Protein AF-A0A8T5M5I4-F1 (afdb_monomer_lite)

Secondary structure (DSSP, 8-state):
--HHHHHHHHHHHHHHHHHHHHHHHHHHHHHHHTSHHHHHHHHHHHHHHHHHHHHTS-S-EEEE--S--TTEEEEEETTEEEEEETT--TT--EEEE--PPTT-EEEEEEES-S--EEEEETTEEEEES-TT----------S-PBPHHHHTTSPTTHHHHHHHHHHHHT--HHHHHHHHHHHHTS---TT-B-TTSS-BTTTTB-HHHHHHTTS-HHHHHTS-HHHHHHHHHHHHHHTTGGG--SHHHHHHHHH-GGGTTS-TT-EEEESS-HHHHHHGGG-SS-SSEEEHHHHHHHHHHHHHHHB-SS--S------EETTEE--SSEEEEEEE--GGGGSBPPSS----TTS--BHHHHHHHHHHHHHHHSPTT-EEEEEEESSSEEES-SS-EE--HHHHHHHHHHHTT----S---HHHHHHHHHHTSS-SEEEEEESS--SS-HHHHHHHHHHHHTTT--EEEEEE-PPPPPTTS-HHHHHHHHHHHHHHHHHHHHHHHHHT--EEE--

Structure (mmCIF, N/CA/C/O backbone):
data_AF-A0A8T5M5I4-F1
#
_entry.id   AF-A0A8T5M5I4-F1
#
loop_
_atom_site.group_PDB
_atom_site.id
_atom_site.type_symbol
_atom_site.label_atom_id
_atom_site.label_alt_id
_atom_site.label_comp_id
_atom_site.label_asym_id
_atom_site.label_entity_id
_atom_site.label_seq_id
_atom_site.pdbx_PDB_ins_code
_atom_site.Cartn_x
_atom_site.Cartn_y
_atom_site.Cartn_z
_atom_site.occupancy
_atom_site.B_iso_or_equiv
_atom_site.auth_seq_id
_atom_site.auth_comp_id
_atom_site.auth_asym_id
_atom_site.auth_atom_id
_atom_site.pdbx_PDB_model_num
ATOM 1 N N . MET A 1 1 ? -27.934 77.343 1.556 1.00 60.38 1 MET A N 1
ATOM 2 C CA . MET A 1 1 ? -28.564 76.033 1.260 1.00 60.38 1 MET A CA 1
ATOM 3 C C . MET A 1 1 ? -29.528 75.661 2.377 1.00 60.38 1 MET A C 1
ATOM 5 O O . MET A 1 1 ? -29.188 75.845 3.539 1.00 60.38 1 MET A O 1
ATOM 9 N N . ASN A 1 2 ? -30.727 75.174 2.045 1.00 82.25 2 ASN A N 1
ATOM 10 C CA . ASN A 1 2 ? -31.706 74.692 3.027 1.00 82.25 2 ASN A CA 1
ATOM 11 C C . ASN A 1 2 ? -31.113 73.494 3.796 1.00 82.25 2 ASN A C 1
ATOM 13 O O . ASN A 1 2 ? -30.650 72.544 3.165 1.00 82.25 2 ASN A O 1
ATOM 17 N N . LYS A 1 3 ? -31.118 73.522 5.138 1.00 78.62 3 LYS A N 1
ATOM 18 C CA . LYS A 1 3 ? -30.556 72.442 5.977 1.00 78.62 3 LYS A CA 1
ATOM 19 C C . LYS A 1 3 ? -31.152 71.070 5.640 1.00 78.62 3 LYS A C 1
ATOM 21 O O . LYS A 1 3 ? -30.424 70.083 5.641 1.00 78.62 3 LYS A O 1
ATOM 26 N N . LYS A 1 4 ? -32.438 71.016 5.268 1.00 79.06 4 LYS A N 1
ATOM 27 C CA . LYS A 1 4 ? -33.082 69.778 4.802 1.00 79.06 4 LYS A CA 1
ATOM 28 C C . LYS A 1 4 ? -32.499 69.290 3.475 1.00 79.06 4 LYS A C 1
ATOM 30 O O . LYS A 1 4 ? -32.223 68.108 3.341 1.00 79.06 4 LYS A O 1
ATOM 35 N N . ALA A 1 5 ? -32.242 70.193 2.528 1.00 78.50 5 ALA A N 1
ATOM 36 C CA . ALA A 1 5 ? -31.642 69.837 1.240 1.00 78.50 5 ALA A CA 1
ATOM 37 C C . ALA A 1 5 ? -30.202 69.323 1.397 1.00 78.50 5 ALA A C 1
ATOM 39 O O . ALA A 1 5 ? -29.815 68.376 0.726 1.00 78.50 5 ALA A O 1
ATOM 40 N N . MET A 1 6 ? -29.427 69.904 2.316 1.00 84.00 6 MET A N 1
ATOM 41 C CA . MET A 1 6 ? -28.058 69.463 2.598 1.00 84.00 6 MET A CA 1
ATOM 42 C C . MET A 1 6 ? -28.017 68.092 3.292 1.00 84.00 6 MET A C 1
ATOM 44 O O . MET A 1 6 ? -27.171 67.271 2.959 1.00 84.00 6 MET A O 1
ATOM 48 N N . SER A 1 7 ? -28.962 67.817 4.198 1.00 86.62 7 SER A N 1
ATOM 49 C CA . SER A 1 7 ? -29.111 66.498 4.828 1.00 86.62 7 SER A CA 1
ATOM 50 C C . SER A 1 7 ? -29.538 65.424 3.822 1.00 86.62 7 SER A C 1
ATOM 52 O O . SER A 1 7 ? -28.945 64.352 3.801 1.00 86.62 7 SER A O 1
ATOM 54 N N . VAL A 1 8 ? -30.492 65.727 2.933 1.00 87.62 8 VAL A N 1
ATOM 55 C CA . VAL A 1 8 ? -30.898 64.806 1.856 1.00 87.62 8 VAL A CA 1
ATOM 56 C C . VAL A 1 8 ? -29.738 64.534 0.894 1.00 87.62 8 VAL A C 1
ATOM 58 O O . VAL A 1 8 ? -29.519 63.387 0.517 1.00 87.62 8 VAL A O 1
ATOM 61 N N . LEU A 1 9 ? -28.952 65.558 0.541 1.00 88.12 9 LEU A N 1
ATOM 62 C CA . LEU A 1 9 ? -27.770 65.396 -0.309 1.00 88.12 9 LEU A CA 1
ATOM 63 C C . LEU A 1 9 ? -26.707 64.499 0.347 1.00 88.12 9 LEU A C 1
ATOM 65 O O . LEU A 1 9 ? -26.117 63.669 -0.338 1.00 88.12 9 LEU A O 1
ATOM 69 N N . MET A 1 10 ? -26.490 64.631 1.661 1.00 88.56 10 MET A N 1
ATOM 70 C CA . MET A 1 10 ? -25.570 63.762 2.405 1.00 88.56 10 MET A CA 1
ATOM 71 C C . MET A 1 10 ? -26.031 62.304 2.409 1.00 88.56 10 MET A C 1
ATOM 73 O O . MET A 1 10 ? -25.226 61.426 2.129 1.00 88.56 10 MET A O 1
ATOM 77 N N . VAL A 1 11 ? -27.320 62.044 2.644 1.00 90.50 11 VAL A N 1
ATOM 78 C CA . VAL A 1 11 ? -27.862 60.673 2.625 1.00 90.50 11 VAL A CA 1
ATOM 79 C C . VAL A 1 11 ? -27.738 60.052 1.232 1.00 90.50 11 VAL A C 1
ATOM 81 O O . VAL A 1 11 ? -27.352 58.895 1.101 1.00 90.50 11 VAL A O 1
ATOM 84 N N . ILE A 1 12 ? -28.010 60.820 0.171 1.00 92.56 12 ILE A N 1
ATOM 85 C CA . ILE A 1 12 ? -27.812 60.355 -1.210 1.00 92.56 12 ILE A CA 1
ATOM 86 C C . ILE A 1 12 ? -26.333 60.043 -1.469 1.00 92.56 12 ILE A C 1
ATOM 88 O O . ILE A 1 12 ? -26.027 59.029 -2.094 1.00 92.56 12 ILE A O 1
ATOM 92 N N . PHE A 1 13 ? -25.418 60.884 -0.981 1.00 92.50 13 PHE A N 1
ATOM 93 C CA . PHE A 1 13 ? -23.980 60.661 -1.108 1.00 92.50 13 PHE A CA 1
ATOM 94 C C . PHE A 1 13 ? -23.525 59.400 -0.360 1.00 92.50 13 PHE A C 1
ATOM 96 O O . PHE A 1 13 ? -22.816 58.583 -0.940 1.00 92.50 13 PHE A O 1
ATOM 103 N N . GLU A 1 14 ? -23.978 59.188 0.878 1.00 91.88 14 GLU A N 1
ATOM 104 C CA . GLU A 1 14 ? -23.686 57.974 1.650 1.00 91.88 14 GLU A CA 1
ATOM 105 C C . GLU A 1 14 ? -24.208 56.715 0.947 1.00 91.88 14 GLU A C 1
ATOM 107 O O . GLU A 1 14 ? -23.463 55.750 0.783 1.00 91.88 14 GLU A O 1
ATOM 112 N N . LEU A 1 15 ? -25.447 56.737 0.443 1.00 94.06 15 LEU A N 1
ATOM 113 C CA . LEU A 1 15 ? -26.013 55.620 -0.319 1.00 94.06 15 LEU A CA 1
ATOM 114 C C . LEU A 1 15 ? -25.238 55.345 -1.613 1.00 94.06 15 LEU A C 1
ATOM 116 O O . LEU A 1 15 ? -25.048 54.183 -1.977 1.00 94.06 15 LEU A O 1
ATOM 120 N N . LEU A 1 16 ? -24.758 56.389 -2.295 1.00 94.31 16 LEU A N 1
ATOM 121 C CA . LEU A 1 16 ? -23.908 56.259 -3.479 1.00 94.31 16 LEU A CA 1
ATOM 122 C C . LEU A 1 16 ? -22.562 55.620 -3.139 1.00 94.31 16 LEU A C 1
ATOM 124 O O . LEU A 1 16 ? -22.147 54.692 -3.830 1.00 94.31 16 LEU A O 1
ATOM 128 N N . VAL A 1 17 ? -21.905 56.067 -2.067 1.00 93.88 17 VAL A N 1
ATOM 129 C CA . VAL A 1 17 ? -20.633 55.492 -1.610 1.00 93.88 17 VAL A CA 1
ATOM 130 C C . VAL A 1 17 ? -20.816 54.020 -1.243 1.00 93.88 17 VAL A C 1
ATOM 132 O O . VAL A 1 17 ? -20.061 53.180 -1.728 1.00 93.88 17 VAL A O 1
ATOM 135 N N . VAL A 1 18 ? -21.853 53.682 -0.471 1.00 95.00 18 VAL A N 1
ATOM 136 C CA . VAL A 1 18 ? -22.164 52.290 -0.107 1.00 95.00 18 VAL A CA 1
ATOM 137 C C . VAL A 1 18 ? -22.436 51.443 -1.353 1.00 95.00 18 VAL A C 1
ATOM 139 O O . VAL A 1 18 ? -21.889 50.349 -1.483 1.00 95.00 18 VAL A O 1
ATOM 142 N N . SER A 1 19 ? -23.210 51.958 -2.311 1.00 91.56 19 SER A N 1
ATOM 143 C CA . SER A 1 19 ? -23.517 51.247 -3.560 1.00 91.56 19 SER A CA 1
ATOM 144 C C . SER A 1 19 ? -22.272 51.016 -4.419 1.00 91.56 19 SER A C 1
ATOM 146 O O . SER A 1 19 ? -22.109 49.935 -4.981 1.00 91.56 19 SER A O 1
ATOM 148 N N . ILE A 1 20 ? -21.366 51.997 -4.497 1.00 93.69 20 ILE A N 1
ATOM 149 C CA . ILE A 1 20 ? -20.090 51.879 -5.218 1.00 93.69 20 ILE A CA 1
ATOM 150 C C . ILE A 1 20 ? -19.190 50.838 -4.555 1.00 93.69 20 ILE A C 1
ATOM 152 O O . ILE A 1 20 ? -18.607 50.013 -5.258 1.00 93.69 20 ILE A O 1
ATOM 156 N N . VAL A 1 21 ? -19.101 50.841 -3.221 1.00 93.25 21 VAL A N 1
ATOM 157 C CA . VAL A 1 21 ? -18.330 49.840 -2.476 1.00 93.25 21 VAL A CA 1
ATOM 158 C C . VAL A 1 21 ? -18.890 48.448 -2.759 1.00 93.25 21 VAL A C 1
ATOM 160 O O . VAL A 1 21 ? -18.148 47.616 -3.271 1.00 93.25 21 VAL A O 1
ATOM 163 N N . ILE A 1 22 ? -20.194 48.221 -2.568 1.00 91.62 22 ILE A N 1
ATOM 164 C CA . ILE A 1 22 ? -20.843 46.930 -2.854 1.00 91.62 22 ILE A CA 1
ATOM 165 C C . ILE A 1 22 ? -20.598 46.496 -4.305 1.00 91.62 22 ILE A C 1
ATOM 167 O O . ILE A 1 22 ? -20.161 45.371 -4.543 1.00 91.62 22 ILE A O 1
ATOM 171 N N . TYR A 1 23 ? -20.819 47.384 -5.277 1.00 91.50 23 TYR A N 1
ATOM 172 C CA . TYR A 1 23 ? -20.593 47.087 -6.692 1.00 91.50 23 TYR A CA 1
ATOM 173 C C . TYR A 1 23 ? -19.136 46.701 -6.968 1.00 91.50 23 TYR A C 1
ATOM 175 O O . TYR A 1 23 ? -18.874 45.720 -7.663 1.00 91.50 23 TYR A O 1
ATOM 183 N N . SER A 1 24 ? -18.179 47.436 -6.398 1.00 83.88 24 SER A N 1
ATOM 184 C CA . SER A 1 24 ? -16.755 47.152 -6.564 1.00 83.88 24 SER A CA 1
ATOM 185 C C . SER A 1 24 ? -16.362 45.814 -5.934 1.00 83.88 24 SER A C 1
ATOM 187 O O . SER A 1 24 ? -15.678 45.024 -6.583 1.00 83.88 24 SER A O 1
ATOM 189 N N . THR A 1 25 ? -16.858 45.503 -4.733 1.00 82.62 25 THR A N 1
ATOM 190 C CA . THR A 1 25 ? -16.595 44.237 -4.041 1.00 82.62 25 THR A CA 1
ATOM 191 C C . THR A 1 25 ? -17.190 43.059 -4.805 1.00 82.62 25 THR A C 1
ATOM 193 O O . THR A 1 25 ? -16.500 42.065 -5.009 1.00 82.62 25 THR A O 1
ATOM 196 N N . VAL A 1 26 ? -18.423 43.181 -5.309 1.00 84.62 26 VAL A N 1
ATOM 197 C CA . VAL A 1 26 ? -19.066 42.149 -6.141 1.00 84.62 26 VAL A CA 1
ATOM 198 C C . VAL A 1 26 ? -18.313 41.957 -7.455 1.00 84.62 26 VAL A C 1
ATOM 200 O O . VAL A 1 26 ? -18.077 40.824 -7.864 1.00 84.62 26 VAL A O 1
ATOM 203 N N . ARG A 1 27 ? -17.877 43.039 -8.111 1.00 81.62 27 ARG A N 1
ATOM 204 C CA . ARG A 1 27 ? -17.106 42.952 -9.358 1.00 81.62 27 ARG A CA 1
ATOM 205 C C . ARG A 1 27 ? -15.752 42.279 -9.144 1.00 81.62 27 ARG A C 1
ATOM 207 O O . ARG A 1 27 ? -15.352 41.466 -9.971 1.00 81.62 27 ARG A O 1
ATOM 214 N N . VAL A 1 28 ? -15.059 42.598 -8.050 1.00 74.50 28 VAL A N 1
ATOM 215 C CA . VAL A 1 28 ? -13.793 41.952 -7.674 1.00 74.50 28 VAL A CA 1
ATOM 216 C C . VAL A 1 28 ? -14.032 40.478 -7.350 1.00 74.50 28 VAL A C 1
ATOM 218 O O . VAL A 1 28 ? -13.350 39.630 -7.914 1.00 74.50 28 VAL A O 1
ATOM 221 N N . ALA A 1 29 ? -15.041 40.150 -6.540 1.00 71.12 29 ALA A N 1
ATOM 222 C CA . ALA A 1 29 ? -15.402 38.768 -6.224 1.00 71.12 29 ALA A CA 1
ATOM 223 C C . ALA A 1 29 ? -15.754 37.958 -7.484 1.00 71.12 29 ALA A C 1
ATOM 225 O O . ALA A 1 29 ? -15.286 36.833 -7.641 1.00 71.12 29 ALA A O 1
ATOM 226 N N . HIS A 1 30 ? -16.505 38.545 -8.420 1.00 69.00 30 HIS A N 1
ATOM 227 C CA . HIS A 1 30 ? -16.832 37.910 -9.694 1.00 69.00 30 HIS A CA 1
ATOM 228 C C . HIS A 1 30 ? -15.591 37.745 -10.579 1.00 69.00 30 HIS A C 1
ATOM 230 O O . HIS A 1 30 ? -15.420 36.692 -11.186 1.00 69.00 30 HIS A O 1
ATOM 236 N N . ALA A 1 31 ? -14.705 38.744 -10.648 1.00 65.88 31 ALA A N 1
ATOM 237 C CA . ALA A 1 31 ? -13.460 38.654 -11.409 1.00 65.88 31 ALA A CA 1
ATOM 238 C C . ALA A 1 31 ? -12.542 37.547 -10.864 1.00 65.88 31 ALA A C 1
ATOM 240 O O . ALA A 1 31 ? -12.041 36.743 -11.649 1.00 65.88 31 ALA A O 1
ATOM 241 N N . TYR A 1 32 ? -12.398 37.450 -9.537 1.00 61.72 32 TYR A N 1
ATOM 242 C CA . TYR A 1 32 ? -11.679 36.358 -8.877 1.00 61.72 32 TYR A CA 1
ATOM 243 C C . TYR A 1 32 ? -12.345 35.002 -9.143 1.00 61.72 32 TYR A C 1
ATOM 245 O O . TYR A 1 32 ? -11.680 34.097 -9.637 1.00 61.72 32 TYR A O 1
ATOM 253 N N . GLY A 1 33 ? -13.656 34.870 -8.915 1.00 58.25 33 GLY A N 1
ATOM 254 C CA . GLY A 1 33 ? -14.395 33.617 -9.119 1.00 58.25 33 GLY A CA 1
ATOM 255 C C . GLY A 1 33 ? -14.425 33.130 -10.573 1.00 58.25 33 GLY A C 1
ATOM 256 O O . GLY A 1 33 ? -14.453 31.929 -10.821 1.00 58.25 33 GLY A O 1
ATOM 257 N N . SER A 1 34 ? -14.362 34.048 -11.543 1.00 60.09 34 SER A N 1
ATOM 258 C CA . SER A 1 34 ? -14.272 33.730 -12.977 1.00 60.09 34 SER A CA 1
ATOM 259 C C . SER A 1 34 ? -12.842 33.527 -13.491 1.00 60.09 34 SER A C 1
ATOM 261 O O . SER A 1 34 ? -12.652 33.279 -14.682 1.00 60.09 34 SER A O 1
ATOM 263 N N . SER A 1 35 ? -11.832 33.665 -12.627 1.00 75.56 35 SER A N 1
ATOM 264 C CA . SER A 1 35 ? -10.438 33.515 -13.034 1.00 75.56 35 SER A CA 1
ATOM 265 C C . SER A 1 35 ? -10.126 32.063 -13.410 1.00 75.56 35 SER A C 1
ATOM 267 O O . SER A 1 35 ? -10.651 31.120 -12.815 1.00 75.56 35 SER A O 1
ATOM 269 N N . LEU A 1 36 ? -9.233 31.873 -14.387 1.00 70.25 36 LEU A N 1
ATOM 270 C CA . LEU A 1 36 ? -8.816 30.538 -14.835 1.00 70.25 36 LEU A CA 1
ATOM 271 C C . LEU A 1 36 ? -8.189 29.717 -13.693 1.00 70.25 36 LEU A C 1
ATOM 273 O O . LEU A 1 36 ? -8.359 28.507 -13.643 1.00 70.25 36 LEU A O 1
ATOM 277 N N . ILE A 1 37 ? -7.508 30.393 -12.759 1.00 69.88 37 ILE A N 1
ATOM 278 C CA . ILE A 1 37 ? -6.885 29.793 -11.571 1.00 69.88 37 ILE A CA 1
ATOM 279 C C . ILE A 1 37 ? -7.957 29.289 -10.597 1.00 69.88 37 ILE A C 1
ATOM 281 O O . ILE A 1 37 ? -7.841 28.193 -10.061 1.00 69.88 37 ILE A O 1
ATOM 285 N N . SER A 1 38 ? -9.028 30.055 -10.376 1.00 71.31 38 SER A N 1
ATOM 286 C CA . SER A 1 38 ? -10.138 29.602 -9.531 1.00 71.31 38 SER A CA 1
ATOM 287 C C . SER A 1 38 ? -10.880 28.416 -10.148 1.00 71.31 38 SER A C 1
ATOM 289 O O . SER A 1 38 ? -11.245 27.495 -9.427 1.00 71.31 38 SER A O 1
ATOM 291 N N . GLN A 1 39 ? -11.047 28.391 -11.473 1.00 76.75 39 GLN A N 1
ATOM 292 C CA . GLN A 1 39 ? -11.631 27.244 -12.179 1.00 76.75 39 GLN A CA 1
ATOM 293 C C . GLN A 1 39 ? -10.746 25.993 -12.084 1.00 76.75 39 GLN A C 1
ATOM 295 O O . GLN A 1 39 ? -11.262 24.911 -11.831 1.00 76.75 39 GLN A O 1
ATOM 300 N N . GLU A 1 40 ? -9.427 26.147 -12.214 1.00 75.19 40 GLU A N 1
ATOM 301 C CA . GLU A 1 40 ? -8.436 25.077 -12.040 1.00 75.19 40 GLU A CA 1
ATOM 302 C C . GLU A 1 40 ? -8.489 24.463 -10.630 1.00 75.19 40 GLU A C 1
ATOM 304 O O . GLU A 1 40 ? -8.519 23.242 -10.473 1.00 75.19 40 GLU A O 1
ATOM 309 N N . VAL A 1 41 ? -8.551 25.313 -9.597 1.00 75.44 41 VAL A N 1
ATOM 310 C CA . VAL A 1 41 ? -8.653 24.886 -8.195 1.00 75.44 41 VAL A CA 1
ATOM 311 C C . VAL A 1 41 ? -9.969 24.170 -7.912 1.00 75.44 41 VAL A C 1
ATOM 313 O O . VAL A 1 41 ? -9.958 23.109 -7.288 1.00 75.44 41 VAL A O 1
ATOM 316 N N . ASN A 1 42 ? -11.085 24.730 -8.378 1.00 77.25 42 ASN A N 1
ATOM 317 C CA . ASN A 1 42 ? -12.404 24.140 -8.167 1.00 77.25 42 ASN A CA 1
ATOM 318 C C . ASN A 1 42 ? -12.524 22.792 -8.881 1.00 77.25 42 ASN A C 1
ATOM 320 O O . ASN A 1 42 ? -12.983 21.831 -8.282 1.00 77.25 42 ASN A O 1
ATOM 324 N N . LEU A 1 43 ? -12.017 22.685 -10.113 1.00 81.62 43 LEU A N 1
ATOM 325 C CA . LEU A 1 43 ? -11.996 21.427 -10.854 1.00 81.62 43 LEU A CA 1
ATOM 326 C C . LEU A 1 43 ? -11.204 20.337 -10.112 1.00 81.62 43 LEU A C 1
ATOM 328 O O . LEU A 1 43 ? -11.647 19.192 -10.038 1.00 81.62 43 LEU A O 1
ATOM 332 N N . ALA A 1 44 ? -10.052 20.682 -9.529 1.00 77.50 44 ALA A N 1
ATOM 333 C CA . ALA A 1 44 ? -9.264 19.737 -8.741 1.00 77.50 44 ALA A CA 1
ATOM 334 C C . ALA A 1 44 ? -9.996 19.286 -7.459 1.00 77.50 44 ALA A C 1
ATOM 336 O O . ALA A 1 44 ? -9.919 18.114 -7.088 1.00 77.50 44 ALA A O 1
ATOM 337 N N . GLU A 1 45 ? -10.710 20.194 -6.788 1.00 77.50 45 GLU A N 1
ATOM 338 C CA . GLU A 1 45 ? -11.530 19.875 -5.609 1.00 77.50 45 GLU A CA 1
ATOM 339 C C . GLU A 1 45 ? -12.745 19.015 -5.949 1.00 77.50 45 GLU A C 1
ATOM 341 O O . GLU A 1 45 ? -13.000 18.020 -5.269 1.00 77.50 45 GLU A O 1
ATOM 346 N N . ASP A 1 46 ? -13.458 19.349 -7.022 1.00 80.12 46 ASP A N 1
ATOM 347 C CA . ASP A 1 46 ? -14.629 18.599 -7.459 1.00 80.12 46 ASP A CA 1
ATOM 348 C C . ASP A 1 46 ? -14.244 17.149 -7.772 1.00 80.12 46 ASP A C 1
ATOM 350 O O . ASP A 1 46 ? -14.880 16.213 -7.289 1.00 80.12 46 ASP A O 1
ATOM 354 N N . VAL A 1 47 ? -13.156 16.943 -8.523 1.00 79.31 47 VAL A N 1
ATOM 355 C CA . VAL A 1 47 ? -12.683 15.597 -8.877 1.00 79.31 47 VAL A CA 1
ATOM 356 C C . VAL A 1 47 ? -12.233 14.826 -7.636 1.00 79.31 47 VAL A C 1
ATOM 358 O O . VAL A 1 47 ? -12.583 13.654 -7.494 1.00 79.31 47 VAL A O 1
ATOM 361 N N . ARG A 1 48 ? -11.535 15.476 -6.695 1.00 85.75 48 ARG A N 1
ATOM 362 C CA . ARG A 1 48 ? -11.183 14.879 -5.395 1.00 85.75 48 ARG A CA 1
ATOM 363 C C . ARG A 1 48 ? -12.434 14.390 -4.656 1.00 85.75 48 ARG A C 1
ATOM 365 O O . ARG A 1 48 ? -12.475 13.249 -4.199 1.00 85.75 48 ARG A O 1
ATOM 372 N N . MET A 1 49 ? -13.465 15.230 -4.559 1.00 71.06 49 MET A N 1
ATOM 373 C CA . MET A 1 49 ? -14.725 14.879 -3.900 1.00 71.06 49 MET A CA 1
ATOM 374 C C . MET A 1 49 ? -15.453 13.737 -4.616 1.00 71.06 49 MET A C 1
ATOM 376 O O . MET A 1 49 ? -15.938 12.811 -3.962 1.00 71.06 49 MET A O 1
ATOM 380 N N . MET A 1 50 ? -15.501 13.767 -5.950 1.00 79.69 50 MET A N 1
ATOM 381 C CA . MET A 1 50 ? -16.113 12.704 -6.750 1.00 79.69 50 MET A CA 1
ATOM 382 C C . MET A 1 50 ? -15.422 11.360 -6.518 1.00 79.69 50 MET A C 1
ATOM 384 O O . MET A 1 50 ? -16.110 10.355 -6.385 1.00 79.69 50 MET A O 1
ATOM 388 N N . ILE A 1 51 ? -14.091 11.329 -6.410 1.00 74.56 51 ILE A N 1
ATOM 389 C CA . ILE A 1 51 ? -13.320 10.100 -6.162 1.00 74.56 51 ILE A CA 1
ATOM 390 C C . ILE A 1 51 ? -13.569 9.558 -4.758 1.00 74.56 51 ILE A C 1
ATOM 392 O O . ILE A 1 51 ? -13.849 8.368 -4.618 1.00 74.56 51 ILE A O 1
ATOM 396 N N . ASN A 1 52 ? -13.539 10.417 -3.736 1.00 70.06 52 ASN A N 1
ATOM 397 C CA . ASN A 1 52 ? -13.871 10.019 -2.364 1.00 70.06 52 ASN A CA 1
ATOM 398 C C . ASN A 1 52 ? -15.281 9.408 -2.293 1.00 70.06 52 ASN A C 1
ATOM 400 O O . ASN A 1 52 ? -15.498 8.362 -1.677 1.00 70.06 52 ASN A O 1
ATOM 404 N N . THR A 1 53 ? -16.231 10.035 -2.990 1.00 70.62 53 THR A N 1
ATOM 405 C CA . THR A 1 53 ? -17.609 9.543 -3.085 1.00 70.62 53 THR A CA 1
ATOM 406 C C . THR A 1 53 ? -17.654 8.196 -3.804 1.00 70.62 53 THR A C 1
ATOM 408 O O . THR A 1 53 ? -18.243 7.248 -3.296 1.00 70.62 53 THR A O 1
ATOM 411 N N . LEU A 1 54 ? -16.979 8.071 -4.950 1.00 69.44 54 LEU A N 1
ATOM 412 C CA . LEU A 1 54 ? -16.987 6.870 -5.784 1.00 69.44 54 LEU A CA 1
ATOM 413 C C . LEU A 1 54 ? -16.311 5.669 -5.107 1.00 69.44 54 LEU A C 1
ATOM 415 O O . LEU A 1 54 ? -16.787 4.539 -5.224 1.00 69.44 54 LEU A O 1
ATOM 419 N N . GLY A 1 55 ? -15.251 5.909 -4.330 1.00 64.12 55 GLY A N 1
ATOM 420 C CA . GLY A 1 55 ? -14.629 4.902 -3.469 1.00 64.12 55 GLY A CA 1
ATOM 421 C C . GLY A 1 55 ? -15.637 4.234 -2.529 1.00 64.12 55 GLY A C 1
ATOM 422 O O . GLY A 1 55 ? -15.543 3.033 -2.290 1.00 64.12 55 GLY A O 1
ATOM 423 N N . SER A 1 56 ? -16.664 4.978 -2.112 1.00 65.44 56 SER A N 1
ATOM 424 C CA . SER A 1 56 ? -17.709 4.533 -1.184 1.00 65.44 56 SER A CA 1
ATOM 425 C C . SER A 1 56 ? -18.953 3.941 -1.870 1.00 65.44 56 SER A C 1
ATOM 427 O O . SER A 1 56 ? -19.807 3.372 -1.195 1.00 65.44 56 SER A O 1
ATOM 429 N N . VAL A 1 57 ? -19.079 4.043 -3.202 1.00 60.97 57 VAL A N 1
ATOM 430 C CA . VAL A 1 57 ? -20.234 3.512 -3.955 1.00 60.97 57 VAL A CA 1
ATOM 431 C C . VAL A 1 57 ? -20.097 1.995 -4.146 1.00 60.97 57 VAL A C 1
ATOM 433 O O . VAL A 1 57 ? -19.097 1.565 -4.711 1.00 60.97 57 VAL A O 1
ATOM 436 N N . PRO A 1 58 ? -21.050 1.147 -3.728 1.00 56.38 58 PRO A N 1
ATOM 437 C CA . PRO A 1 58 ? -20.951 -0.297 -3.938 1.00 56.38 58 PRO A CA 1
ATOM 438 C C . PRO A 1 58 ? -21.092 -0.675 -5.422 1.00 56.38 58 PRO A C 1
ATOM 440 O O . PRO A 1 58 ? -21.924 -0.122 -6.139 1.00 56.38 58 PRO A O 1
ATOM 443 N N . GLY A 1 59 ? -20.311 -1.667 -5.860 1.00 64.12 59 GLY A N 1
ATOM 444 C CA . GLY A 1 59 ? -20.323 -2.161 -7.240 1.00 64.12 59 GLY A CA 1
ATOM 445 C C . GLY A 1 59 ? -19.647 -1.230 -8.250 1.00 64.12 59 GLY A C 1
ATOM 446 O O . GLY A 1 59 ? -18.931 -0.292 -7.887 1.00 64.12 59 GLY A O 1
ATOM 447 N N . ASP A 1 60 ? -19.860 -1.532 -9.529 1.00 77.62 60 ASP A N 1
ATOM 448 C CA . ASP A 1 60 ? -19.338 -0.735 -10.636 1.00 77.62 60 ASP A CA 1
ATOM 449 C C . ASP A 1 60 ? -20.207 0.510 -10.839 1.00 77.62 60 ASP A C 1
ATOM 451 O O . ASP A 1 60 ? -21.439 0.436 -10.835 1.00 77.62 60 ASP A O 1
ATOM 455 N N . ALA A 1 61 ? -19.573 1.661 -11.037 1.00 76.62 61 ALA A N 1
ATOM 456 C CA . ALA A 1 61 ? -20.263 2.941 -11.143 1.00 76.62 61 ALA A CA 1
ATOM 457 C C . ALA A 1 61 ? -19.531 3.885 -12.094 1.00 76.62 61 ALA A C 1
ATOM 459 O O . ALA A 1 61 ? -18.305 3.901 -12.148 1.00 76.62 61 ALA A O 1
ATOM 460 N N . ILE A 1 62 ? -20.280 4.707 -12.825 1.00 82.56 62 ILE A N 1
ATOM 461 C CA . ILE A 1 62 ? -19.725 5.750 -13.691 1.00 82.56 62 ILE A CA 1
ATOM 462 C C . ILE A 1 62 ? -20.307 7.084 -13.243 1.00 82.56 62 ILE A C 1
ATOM 464 O O . ILE A 1 62 ? -21.524 7.219 -13.119 1.00 82.56 62 ILE A O 1
ATOM 468 N N . VAL A 1 63 ? -19.440 8.066 -13.006 1.00 81.75 63 VAL A N 1
ATOM 469 C CA . VAL A 1 63 ? -19.840 9.428 -12.643 1.00 81.75 63 VAL A CA 1
ATOM 470 C C . VAL A 1 63 ? -19.212 10.407 -13.621 1.00 81.75 63 VAL A C 1
ATOM 472 O O . VAL A 1 63 ? -17.991 10.512 -13.715 1.00 81.75 63 VAL A O 1
ATOM 475 N N . THR A 1 64 ? -20.057 11.134 -14.343 1.00 84.00 64 THR A N 1
ATOM 476 C CA . THR A 1 64 ? -19.644 12.143 -15.324 1.00 84.00 64 THR A CA 1
ATOM 477 C C . THR A 1 64 ? -19.461 13.498 -14.653 1.00 84.00 64 THR A C 1
ATOM 479 O O . THR A 1 64 ? -20.293 13.910 -13.843 1.00 84.00 64 THR A O 1
ATOM 482 N N . TYR A 1 65 ? -18.382 14.204 -14.993 1.00 85.25 65 TYR A N 1
ATOM 483 C CA . TYR A 1 65 ? -18.171 15.568 -14.526 1.00 85.25 65 TYR A CA 1
ATOM 484 C C . TYR A 1 65 ? -19.166 16.521 -15.208 1.00 85.25 65 TYR A C 1
ATOM 486 O O . TYR A 1 65 ? -19.250 16.532 -16.439 1.00 85.25 65 TYR A O 1
ATOM 494 N N . PRO A 1 66 ? -19.931 17.319 -14.443 1.00 75.75 66 PRO A N 1
ATOM 495 C CA . PRO A 1 66 ? -20.997 18.151 -15.001 1.00 75.75 66 PRO A CA 1
ATOM 496 C C . PRO A 1 66 ? -20.500 19.466 -15.626 1.00 75.75 66 PRO A C 1
ATOM 498 O O . PRO A 1 66 ? -21.247 20.112 -16.359 1.00 75.75 66 PRO A O 1
ATOM 501 N N . GLY A 1 67 ? -19.272 19.894 -15.317 1.00 77.06 67 GLY A N 1
ATOM 502 C CA . GLY A 1 67 ? -18.682 21.134 -15.826 1.00 77.06 67 GLY A CA 1
ATOM 503 C C . GLY A 1 67 ? -17.923 20.957 -17.145 1.00 77.06 67 GLY A C 1
ATOM 504 O O . GLY A 1 67 ? -17.725 19.846 -17.626 1.00 77.06 67 GLY A O 1
ATOM 505 N N . ASN A 1 68 ? -17.463 22.072 -17.722 1.00 80.56 68 ASN A N 1
ATOM 506 C CA . ASN A 1 68 ? -16.611 22.065 -18.912 1.00 80.56 68 ASN A CA 1
ATOM 507 C C . ASN A 1 68 ? -15.130 22.105 -18.508 1.00 80.56 68 ASN A C 1
ATOM 509 O O . ASN A 1 68 ? -14.680 23.085 -17.910 1.00 80.56 68 ASN A O 1
ATOM 513 N N . ALA A 1 69 ? -14.380 21.068 -18.879 1.00 82.69 69 ALA A N 1
ATOM 514 C CA . ALA A 1 69 ? -12.957 20.937 -18.573 1.00 82.69 69 ALA A CA 1
ATOM 515 C C . ALA A 1 69 ? -12.025 21.132 -19.783 1.00 82.69 69 ALA A C 1
ATOM 517 O O . ALA A 1 69 ? -10.830 20.868 -19.677 1.00 82.69 69 ALA A O 1
ATOM 518 N N . SER A 1 70 ? -12.521 21.646 -20.916 1.00 83.19 70 SER A N 1
ATOM 519 C CA . SER A 1 70 ? -11.780 21.673 -22.190 1.00 83.19 70 SER A CA 1
ATOM 520 C C . SER A 1 70 ? -10.478 22.475 -22.155 1.00 83.19 70 SER A C 1
ATOM 522 O O . SER A 1 70 ? -9.634 22.307 -23.022 1.00 83.19 70 SER A O 1
ATOM 524 N N . LYS A 1 71 ? -10.322 23.366 -21.172 1.00 82.75 71 LYS A N 1
ATOM 525 C CA . LYS A 1 71 ? -9.135 24.218 -20.984 1.00 82.75 71 LYS A CA 1
ATOM 526 C C . LYS A 1 71 ? -8.068 23.587 -20.090 1.00 82.75 71 LYS A C 1
ATOM 528 O O . LYS A 1 71 ? -7.057 24.229 -19.802 1.00 82.75 71 LYS A O 1
ATOM 533 N N . PHE A 1 72 ? -8.326 22.378 -19.595 1.00 80.62 72 PHE A N 1
ATOM 534 C CA . PHE A 1 72 ? -7.508 21.729 -18.592 1.00 80.62 72 PHE A CA 1
ATOM 535 C C . PHE A 1 72 ? -7.097 20.326 -19.028 1.00 80.62 72 PHE A C 1
ATOM 537 O O . PHE A 1 72 ? -7.835 19.587 -19.682 1.00 80.62 72 PHE A O 1
ATOM 544 N N . ARG A 1 73 ? -5.899 19.939 -18.605 1.00 74.19 73 ARG A N 1
ATOM 545 C CA . ARG A 1 73 ? -5.437 18.556 -18.615 1.00 74.19 73 ARG A CA 1
ATOM 546 C C . ARG A 1 73 ? -5.504 18.025 -17.194 1.00 74.19 73 ARG A C 1
ATOM 548 O O . ARG A 1 73 ? -4.980 18.653 -16.278 1.00 74.19 73 ARG A O 1
ATOM 555 N N . LEU A 1 74 ? -6.110 16.859 -17.023 1.00 71.88 74 LEU A N 1
ATOM 556 C CA . LEU A 1 74 ? -6.243 16.197 -15.733 1.00 71.88 74 LEU A CA 1
ATOM 557 C C . LEU A 1 74 ? -5.384 14.938 -15.716 1.00 71.88 74 LEU A C 1
ATOM 559 O O . LEU A 1 74 ? -5.382 14.156 -16.668 1.00 71.88 74 LEU A O 1
ATOM 563 N N . VAL A 1 75 ? -4.661 14.746 -14.620 1.00 58.69 75 VAL A N 1
ATOM 564 C CA . VAL A 1 75 ? -3.897 13.533 -14.335 1.00 58.69 75 VAL A CA 1
ATOM 565 C C . VAL A 1 75 ? -4.375 12.994 -13.003 1.00 58.69 75 VAL A C 1
ATOM 567 O O . VAL A 1 75 ? -4.225 13.651 -11.975 1.00 58.69 75 VAL A O 1
ATOM 570 N N . LEU A 1 76 ? -4.948 11.801 -13.039 1.00 59.00 76 LEU A N 1
ATOM 571 C CA . LEU A 1 76 ? -5.351 11.045 -11.873 1.00 59.00 76 LEU A CA 1
ATOM 572 C C . LEU A 1 76 ? -4.239 10.055 -11.514 1.00 59.00 76 LEU A C 1
ATOM 574 O O . LEU A 1 76 ? -3.826 9.258 -12.357 1.00 59.00 76 LEU A O 1
ATOM 578 N N . SER A 1 77 ? -3.754 10.115 -10.278 1.00 46.06 77 SER A N 1
ATOM 579 C CA . SER A 1 77 ? -2.765 9.197 -9.713 1.00 46.06 77 SER A CA 1
ATOM 580 C C . SER A 1 77 ? -3.297 8.541 -8.442 1.00 46.06 77 SER A C 1
ATOM 582 O O . SER A 1 77 ? -4.328 8.939 -7.915 1.00 46.06 77 SER A O 1
ATOM 584 N N . GLN A 1 78 ? -2.561 7.570 -7.902 1.00 52.38 78 GLN A N 1
ATOM 585 C CA . GLN A 1 78 ? -2.989 6.758 -6.757 1.00 52.38 78 GLN A CA 1
ATOM 586 C C . GLN A 1 78 ? -3.474 7.559 -5.533 1.00 52.38 78 GLN A C 1
ATOM 588 O O . GLN A 1 78 ? -4.307 7.073 -4.774 1.00 52.38 78 GLN A O 1
ATOM 593 N N . ASN A 1 79 ? -2.945 8.766 -5.327 1.00 53.75 79 ASN A N 1
ATOM 594 C CA . ASN A 1 79 ? -3.230 9.598 -4.159 1.00 53.75 79 ASN A CA 1
ATOM 595 C C . ASN A 1 79 ? -3.582 11.046 -4.507 1.00 53.75 79 ASN A C 1
ATOM 597 O O . ASN A 1 79 ? -3.522 11.917 -3.643 1.00 53.75 79 ASN A O 1
ATOM 601 N N . GLY A 1 80 ? -3.893 11.363 -5.761 1.00 54.59 80 GLY A N 1
ATOM 602 C CA . GLY A 1 80 ? -4.232 12.738 -6.088 1.00 54.59 80 GLY A CA 1
ATOM 603 C C . GLY A 1 80 ? -4.625 12.978 -7.528 1.00 54.59 80 GLY A C 1
ATOM 604 O O . GLY A 1 80 ? -4.357 12.188 -8.427 1.00 54.59 80 GLY A O 1
ATOM 605 N N . VAL A 1 81 ? -5.276 14.113 -7.733 1.00 73.12 81 VAL A N 1
ATOM 606 C CA . VAL A 1 81 ? -5.581 14.659 -9.048 1.00 73.12 81 VAL A CA 1
ATOM 607 C C . VAL A 1 81 ? -4.755 15.921 -9.244 1.00 73.12 81 VAL A C 1
ATOM 609 O O . VAL A 1 81 ? -4.746 16.808 -8.389 1.00 73.12 81 VAL A O 1
ATOM 612 N N . SER A 1 82 ? -4.047 15.985 -10.364 1.00 70.19 82 SER A N 1
ATOM 613 C CA . SER A 1 82 ? -3.338 17.174 -10.825 1.00 70.19 82 SER A CA 1
ATOM 614 C C . SER A 1 82 ? -4.068 17.762 -12.025 1.00 70.19 82 SER A C 1
ATOM 616 O O . SER A 1 82 ? -4.322 17.062 -13.005 1.00 70.19 82 SER A O 1
ATOM 618 N N . VAL A 1 83 ? -4.377 19.052 -11.950 1.00 77.25 83 VAL A N 1
ATOM 619 C CA . VAL A 1 83 ? -5.022 19.826 -13.012 1.00 77.25 83 VAL A CA 1
ATOM 620 C C . VAL A 1 83 ? -4.015 20.838 -13.542 1.00 77.25 83 VAL A C 1
ATOM 622 O O . VAL A 1 83 ? -3.407 21.567 -12.764 1.00 77.25 83 VAL A O 1
ATOM 625 N N . PHE A 1 84 ? -3.829 20.851 -14.858 1.00 72.56 84 PHE A N 1
ATOM 626 C CA . PHE A 1 84 ? -2.912 21.735 -15.575 1.00 72.56 84 PHE A CA 1
ATOM 627 C C . PHE A 1 84 ? -3.713 22.595 -16.551 1.00 72.56 84 PHE A C 1
ATOM 629 O O . PHE A 1 84 ? -4.630 22.078 -17.194 1.00 72.56 84 PHE A O 1
ATOM 636 N N . LYS A 1 85 ? -3.355 23.868 -16.717 1.00 80.12 85 LYS A N 1
ATOM 637 C CA . LYS A 1 85 ? -3.886 24.725 -17.787 1.00 80.12 85 LYS A CA 1
ATOM 638 C C . LYS A 1 85 ? -3.127 24.498 -19.091 1.00 80.12 85 LYS A C 1
ATOM 640 O O . LYS A 1 85 ? -2.003 23.993 -19.117 1.00 80.12 85 LYS A O 1
ATOM 645 N N . GLU A 1 86 ? -3.752 24.905 -20.187 1.00 66.31 86 GLU A N 1
ATOM 646 C CA . GLU A 1 86 ? -3.122 24.950 -21.504 1.00 66.31 86 GLU A CA 1
ATOM 647 C C . GLU A 1 86 ? -1.841 25.811 -21.469 1.00 66.31 86 GLU A C 1
ATOM 649 O O . GLU A 1 86 ? -1.874 26.986 -21.102 1.00 66.31 86 GLU A O 1
ATOM 654 N N . GLY A 1 87 ? -0.701 25.209 -21.827 1.00 55.62 87 GLY A N 1
ATOM 655 C CA . GLY A 1 87 ? 0.610 25.870 -21.843 1.00 55.62 87 GLY A CA 1
ATOM 656 C C . GLY A 1 87 ? 1.391 25.874 -20.519 1.00 55.62 87 GLY A C 1
ATOM 657 O O . GLY A 1 87 ? 2.509 26.391 -20.504 1.00 55.62 87 GLY A O 1
ATOM 658 N N . ASP A 1 88 ? 0.862 25.293 -19.435 1.00 52.59 88 ASP A N 1
ATOM 659 C CA . ASP A 1 88 ? 1.578 25.196 -18.154 1.00 52.59 88 ASP A CA 1
ATOM 660 C C . ASP A 1 88 ? 2.838 24.309 -18.252 1.00 52.59 88 ASP A C 1
ATOM 662 O O . ASP A 1 88 ? 2.840 23.232 -18.858 1.00 52.59 88 ASP A O 1
ATOM 666 N N . LEU A 1 89 ? 3.920 24.739 -17.590 1.00 40.03 89 LEU A N 1
ATOM 667 C CA . LEU A 1 89 ? 5.128 23.929 -17.383 1.00 40.03 89 LEU A CA 1
ATOM 668 C C . LEU A 1 89 ? 4.850 22.771 -16.393 1.00 40.03 89 LEU A C 1
ATOM 670 O O . LEU A 1 89 ? 3.954 22.892 -15.561 1.00 40.03 89 LEU A O 1
ATOM 674 N N . PRO A 1 90 ? 5.643 21.676 -16.376 1.00 36.28 90 PRO A N 1
ATOM 675 C CA . PRO A 1 90 ? 5.377 20.487 -15.544 1.00 36.28 90 PRO A CA 1
ATOM 676 C C . PRO A 1 90 ? 5.206 20.736 -14.036 1.00 36.28 90 PRO A C 1
ATOM 678 O O . PRO A 1 90 ? 4.606 19.915 -13.348 1.00 36.28 90 PRO A O 1
ATOM 681 N N . ASN A 1 91 ? 5.707 21.865 -13.526 1.00 37.84 91 ASN A N 1
ATOM 682 C CA . ASN A 1 91 ? 5.679 22.234 -12.108 1.00 37.84 91 ASN A CA 1
ATOM 683 C C . ASN A 1 91 ? 4.577 23.260 -11.778 1.00 37.84 91 ASN A C 1
ATOM 685 O O . ASN A 1 91 ? 4.483 23.716 -10.641 1.00 37.84 91 ASN A O 1
ATOM 689 N N . GLN A 1 92 ? 3.781 23.660 -12.771 1.00 50.81 92 GLN A N 1
ATOM 690 C CA . GLN A 1 92 ? 2.674 24.601 -12.635 1.00 50.81 92 GLN A CA 1
ATOM 691 C C . GLN A 1 92 ? 1.373 23.816 -12.776 1.00 50.81 92 GLN A C 1
ATOM 693 O O . GLN A 1 92 ? 0.951 23.481 -13.876 1.00 50.81 92 GLN A O 1
ATOM 698 N N . TYR A 1 93 ? 0.800 23.433 -11.639 1.00 63.12 93 TYR A N 1
ATOM 699 C CA . TYR A 1 93 ? -0.467 22.715 -11.572 1.00 63.12 93 TYR A CA 1
ATOM 700 C C . TYR A 1 93 ? -1.101 22.882 -10.202 1.00 63.12 93 TYR A C 1
ATOM 702 O O . TYR A 1 93 ? -0.415 23.081 -9.193 1.00 63.12 93 TYR A O 1
ATOM 710 N N . VAL A 1 94 ? -2.414 22.704 -10.147 1.00 67.12 94 VAL A N 1
ATOM 711 C CA . VAL A 1 94 ? -3.114 22.504 -8.884 1.00 67.12 94 VAL A CA 1
ATOM 712 C C . VAL A 1 94 ? -3.246 21.012 -8.625 1.00 67.12 94 VAL A C 1
ATOM 714 O O . VAL A 1 94 ? -3.855 20.282 -9.405 1.00 67.12 94 VAL A O 1
ATOM 717 N N . LYS A 1 95 ? -2.686 20.552 -7.503 1.00 68.50 95 LYS A N 1
ATOM 718 C CA . LYS A 1 95 ? -2.888 19.189 -7.009 1.00 68.50 95 LYS A CA 1
ATOM 719 C C . LYS A 1 95 ? -3.844 19.174 -5.833 1.00 68.50 95 LYS A C 1
ATOM 721 O O . LYS A 1 95 ? -3.770 20.020 -4.935 1.00 68.50 95 LYS A O 1
ATOM 726 N N . ARG A 1 96 ? -4.718 18.176 -5.838 1.00 75.88 96 ARG A N 1
ATOM 727 C CA . ARG A 1 96 ? -5.555 17.807 -4.706 1.00 75.88 96 ARG A CA 1
ATOM 728 C C . ARG A 1 96 ? -5.364 16.342 -4.390 1.00 75.88 96 ARG A C 1
ATOM 730 O O . ARG A 1 96 ? -5.541 15.483 -5.246 1.00 75.88 96 ARG A O 1
ATOM 737 N N . THR A 1 97 ? -4.943 16.087 -3.161 1.00 58.56 97 THR A N 1
ATOM 738 C CA . THR A 1 97 ? -4.728 14.741 -2.644 1.00 58.56 97 THR A CA 1
ATOM 739 C C . THR A 1 97 ? -6.075 14.162 -2.232 1.00 58.56 97 THR A C 1
ATOM 741 O O . THR A 1 97 ? -6.875 14.847 -1.594 1.00 58.56 97 THR A O 1
ATOM 744 N N . PHE A 1 98 ? -6.327 12.915 -2.598 1.00 60.00 98 PHE A N 1
ATOM 745 C CA . PHE A 1 98 ? -7.437 12.122 -2.078 1.00 60.00 98 PHE A CA 1
ATOM 746 C C . PHE A 1 98 ? -6.884 10.822 -1.513 1.00 60.00 98 PHE A C 1
ATOM 748 O O . PHE A 1 98 ? -5.769 10.409 -1.840 1.00 60.00 98 PHE A O 1
ATOM 755 N N . PHE A 1 99 ? -7.693 10.171 -0.693 1.00 55.16 99 PHE A N 1
ATOM 756 C CA . PHE A 1 99 ? -7.364 8.888 -0.105 1.00 55.16 99 PHE A CA 1
ATOM 757 C C . PHE A 1 99 ? -8.352 7.858 -0.626 1.00 55.16 99 PHE A C 1
ATOM 759 O O . PHE A 1 99 ? -9.557 8.096 -0.694 1.00 55.16 99 PHE A O 1
ATOM 766 N N . LEU A 1 100 ? -7.810 6.727 -1.059 1.00 53.81 100 LEU A N 1
ATOM 767 C CA . LEU A 1 100 ? -8.598 5.604 -1.525 1.00 53.81 100 LEU A CA 1
ATOM 768 C C . LEU A 1 100 ? -8.610 4.526 -0.443 1.00 53.81 100 LEU A C 1
ATOM 770 O O . LEU A 1 100 ? -7.582 4.321 0.210 1.00 53.81 100 LEU A O 1
ATOM 774 N N . PRO A 1 101 ? -9.723 3.794 -0.281 1.00 58.12 101 PRO A N 1
ATOM 775 C CA . PRO A 1 101 ? -9.750 2.650 0.615 1.00 58.12 101 PRO A CA 1
ATOM 776 C C . PRO A 1 101 ? -8.659 1.633 0.252 1.00 58.12 101 PRO A C 1
ATOM 778 O O . PRO A 1 101 ? -8.235 1.520 -0.898 1.00 58.12 101 PRO A O 1
ATOM 781 N N . GLN A 1 102 ? -8.200 0.851 1.223 1.00 47.97 102 GLN A N 1
ATOM 782 C CA . GLN A 1 102 ? -7.108 -0.092 0.997 1.00 47.97 102 GLN A CA 1
ATOM 783 C C . GLN A 1 102 ? -7.418 -1.087 -0.144 1.00 47.97 102 GLN A C 1
ATOM 785 O O . GLN A 1 102 ? -8.470 -1.734 -0.191 1.00 47.97 102 GLN A O 1
ATOM 790 N N . GLY A 1 103 ? -6.481 -1.196 -1.090 1.00 44.59 103 GLY A N 1
ATOM 791 C CA . GLY A 1 103 ? -6.621 -2.014 -2.298 1.00 44.59 103 GLY A CA 1
ATOM 792 C C . GLY A 1 103 ? -7.404 -1.353 -3.436 1.00 44.59 103 GLY A C 1
ATOM 793 O O . GLY A 1 103 ? -7.608 -1.999 -4.461 1.00 44.59 103 GLY A O 1
ATOM 794 N N . TYR A 1 104 ? -7.842 -0.101 -3.275 1.00 58.16 104 TYR A N 1
ATOM 795 C CA . TYR A 1 104 ? -8.327 0.712 -4.382 1.00 58.16 104 TYR A CA 1
ATOM 796 C C . TYR A 1 104 ? -7.177 1.386 -5.114 1.00 58.16 104 TYR A C 1
ATOM 798 O O . TYR A 1 104 ? -6.173 1.767 -4.511 1.00 58.16 104 TYR A O 1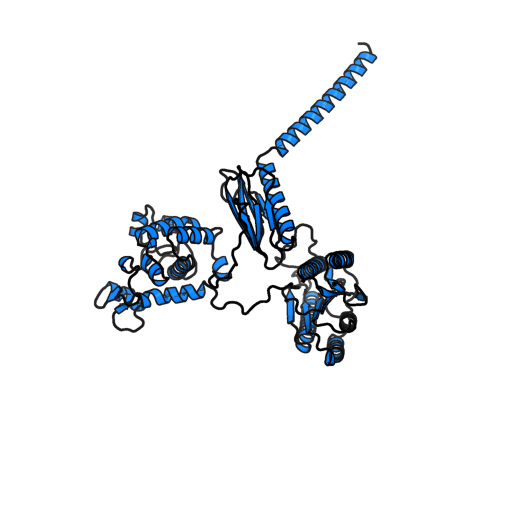
ATOM 806 N N . SER A 1 105 ? -7.334 1.549 -6.421 1.00 47.94 105 SER A N 1
ATOM 807 C CA . SER A 1 105 ? -6.404 2.301 -7.252 1.00 47.94 105 SER A CA 1
ATOM 808 C C . SER A 1 105 ? -7.141 3.335 -8.077 1.00 47.94 105 SER A C 1
ATOM 810 O O . SER A 1 105 ? -8.290 3.135 -8.467 1.00 47.94 105 SER A O 1
ATOM 812 N N . ALA A 1 106 ? -6.485 4.464 -8.316 1.00 56.09 106 ALA A N 1
ATOM 813 C CA . ALA A 1 106 ? -7.003 5.510 -9.178 1.00 56.09 106 ALA A CA 1
ATOM 814 C C . ALA A 1 106 ? -5.939 5.897 -10.193 1.00 56.09 106 ALA A C 1
ATOM 816 O O . ALA A 1 106 ? -4.793 6.168 -9.832 1.00 56.09 106 ALA A O 1
ATOM 817 N N . GLN A 1 107 ? -6.322 5.924 -11.465 1.00 49.84 107 GLN A N 1
ATOM 818 C CA . GLN A 1 107 ? -5.416 6.311 -12.537 1.00 49.84 107 GLN A CA 1
ATOM 819 C C . GLN A 1 107 ? -6.169 6.853 -13.745 1.00 49.84 107 GLN A C 1
ATOM 821 O O . GLN A 1 107 ? -7.334 6.541 -13.972 1.00 49.84 107 GLN A O 1
ATOM 826 N N . GLY A 1 108 ? -5.489 7.642 -14.562 1.00 47.91 108 GLY A N 1
ATOM 827 C CA . GLY A 1 108 ? -5.994 8.041 -15.869 1.00 47.91 108 GLY A CA 1
ATOM 828 C C . GLY A 1 108 ? -5.588 9.456 -16.224 1.00 47.91 108 GLY A C 1
ATOM 829 O O . GLY A 1 108 ? -5.234 10.265 -15.368 1.00 47.91 108 GLY A O 1
ATOM 830 N N . VAL A 1 109 ? -5.607 9.749 -17.515 1.00 52.50 109 VAL A N 1
ATOM 831 C CA . VAL A 1 109 ? -5.220 11.055 -18.037 1.00 52.50 109 VAL A CA 1
ATOM 832 C C . VAL A 1 109 ? -6.246 11.465 -19.063 1.00 52.50 109 VAL A C 1
ATOM 834 O O . VAL A 1 109 ? -6.544 10.714 -19.986 1.00 52.50 109 VAL A O 1
ATOM 837 N N . VAL A 1 110 ? -6.740 12.683 -18.915 1.00 65.81 110 VAL A N 1
ATOM 838 C CA . VAL A 1 110 ? -7.681 13.280 -19.848 1.00 65.81 110 VAL A CA 1
ATOM 839 C C . VAL A 1 110 ? -7.122 14.626 -20.288 1.00 65.81 110 VAL A C 1
ATOM 841 O O . VAL A 1 110 ? -6.656 15.421 -19.468 1.00 65.81 110 VAL A O 1
ATOM 844 N N . LYS A 1 111 ? -7.111 14.862 -21.601 1.00 71.75 111 LYS A N 1
ATOM 845 C CA . LYS A 1 111 ? -6.529 16.058 -22.216 1.00 71.75 111 LYS A CA 1
ATOM 846 C C . LYS A 1 111 ? -7.617 16.833 -22.942 1.00 71.75 111 LYS A C 1
ATOM 848 O O . LYS A 1 111 ? -8.219 16.285 -23.856 1.00 71.75 111 LYS A O 1
ATOM 853 N N . GLU A 1 112 ? -7.827 18.088 -22.543 1.00 68.12 112 GLU A N 1
ATOM 854 C CA . GLU A 1 112 ? -8.504 19.112 -23.358 1.00 68.12 112 GLU A CA 1
ATOM 855 C C . GLU A 1 112 ? -9.882 18.685 -23.900 1.00 68.12 112 GLU A C 1
ATOM 857 O O . GLU A 1 112 ? -10.298 19.057 -24.995 1.00 68.12 112 GLU A O 1
ATOM 862 N N . THR A 1 113 ? -10.622 17.904 -23.110 1.00 69.75 113 THR A N 1
ATOM 863 C CA . THR A 1 113 ? -11.991 17.485 -23.433 1.00 69.75 113 THR A CA 1
ATOM 864 C C . THR A 1 113 ? -13.000 18.293 -22.631 1.00 69.75 113 THR A C 1
ATOM 866 O O . THR A 1 113 ? -12.790 18.608 -21.459 1.00 69.75 113 THR A O 1
ATOM 869 N N . ALA A 1 114 ? -14.133 18.609 -23.254 1.00 72.88 114 ALA A N 1
ATOM 870 C CA . ALA A 1 114 ? -15.239 19.263 -22.566 1.00 72.88 114 ALA A CA 1
ATOM 871 C C . ALA A 1 114 ? -15.886 18.351 -21.510 1.00 72.88 114 ALA A C 1
ATOM 873 O O . ALA A 1 114 ? -16.343 18.857 -20.488 1.00 72.88 114 ALA A O 1
ATOM 874 N N . HIS A 1 115 ? -15.891 17.031 -21.738 1.00 79.94 115 HIS A N 1
ATOM 875 C CA . HIS A 1 115 ? -16.578 16.049 -20.900 1.00 79.94 115 HIS A CA 1
ATOM 876 C C . HIS A 1 115 ? -15.663 14.877 -20.549 1.00 79.94 115 HIS A C 1
ATOM 878 O O . HIS A 1 115 ? -14.986 14.320 -21.413 1.00 79.94 115 HIS A O 1
ATOM 884 N N . PHE A 1 116 ? -15.674 14.493 -19.275 1.00 85.56 116 PHE A N 1
ATOM 885 C CA . PHE A 1 116 ? -14.962 13.330 -18.758 1.00 85.56 116 PHE A CA 1
ATOM 886 C C . PHE A 1 116 ? -15.769 12.671 -17.639 1.00 85.56 116 PHE A C 1
ATOM 888 O O . PHE A 1 116 ? -16.720 13.248 -17.107 1.00 85.56 116 PHE A O 1
ATOM 895 N N . CYS A 1 117 ? -15.375 11.466 -17.261 1.00 82.62 117 CYS A N 1
ATOM 896 C CA . CYS A 1 117 ? -15.994 10.696 -16.195 1.00 82.62 117 CYS A CA 1
ATOM 897 C C . CYS A 1 117 ? -14.955 9.915 -15.399 1.00 82.62 117 CYS A C 1
ATOM 899 O O . CYS A 1 117 ? -13.832 9.666 -15.842 1.00 82.62 117 CYS A O 1
ATOM 901 N N . LEU A 1 118 ? -15.383 9.507 -14.212 1.00 83.75 118 LEU A N 1
ATOM 902 C CA . LEU A 1 118 ? -14.709 8.539 -13.369 1.00 83.75 118 LEU A CA 1
ATOM 903 C C . LEU A 1 118 ? -15.476 7.224 -13.447 1.00 83.75 118 LEU A C 1
ATOM 905 O O . LEU A 1 118 ? -16.678 7.185 -13.179 1.00 83.75 118 LEU A O 1
ATOM 909 N N . GLN A 1 119 ? -14.781 6.162 -13.827 1.00 83.06 119 GLN A N 1
ATOM 910 C CA . GLN A 1 119 ? -15.340 4.826 -13.972 1.00 83.06 119 GLN A CA 1
ATOM 911 C C . GLN A 1 119 ? -14.754 3.927 -12.895 1.00 83.06 119 GLN A C 1
ATOM 913 O O . GLN A 1 119 ? -13.558 3.649 -12.891 1.00 83.06 119 GLN A O 1
ATOM 918 N N . LYS A 1 120 ? -15.595 3.471 -11.976 1.00 78.06 120 LYS A N 1
ATOM 919 C CA . LYS A 1 120 ? -15.246 2.477 -10.974 1.00 78.06 120 LYS A CA 1
ATOM 920 C C . LYS A 1 120 ? -15.610 1.092 -11.484 1.00 78.06 120 LYS A C 1
ATOM 922 O O . LYS A 1 120 ? -16.776 0.841 -11.777 1.00 78.06 120 LYS A O 1
ATOM 927 N N . THR A 1 121 ? -14.616 0.211 -11.539 1.00 66.38 121 THR A N 1
ATOM 928 C CA . THR A 1 121 ? -14.788 -1.226 -11.784 1.00 66.38 121 THR A CA 1
ATOM 929 C C . THR A 1 121 ? -14.113 -1.984 -10.647 1.00 66.38 121 THR A C 1
ATOM 931 O O . THR A 1 121 ? -12.890 -1.929 -10.487 1.00 66.38 121 THR A O 1
ATOM 934 N N . GLY A 1 122 ? -14.898 -2.637 -9.793 1.00 69.62 122 GLY A N 1
ATOM 935 C CA . GLY A 1 122 ? -14.395 -3.207 -8.542 1.00 69.62 122 GLY A CA 1
ATOM 936 C C . GLY A 1 122 ? -13.701 -2.154 -7.664 1.00 69.62 122 GLY A C 1
ATOM 937 O O . GLY A 1 122 ? -14.341 -1.222 -7.180 1.00 69.62 122 GLY A O 1
ATOM 938 N N . LYS A 1 123 ? -12.387 -2.299 -7.444 1.00 64.62 123 LYS A N 1
ATOM 939 C CA . LYS A 1 123 ? -11.570 -1.353 -6.656 1.00 64.62 123 LYS A CA 1
ATOM 940 C C . LYS A 1 123 ? -10.768 -0.359 -7.518 1.00 64.62 123 LYS A C 1
ATOM 942 O O . LYS A 1 123 ? -10.026 0.455 -6.980 1.00 64.62 123 LYS A O 1
ATOM 947 N N . ILE A 1 124 ? -10.899 -0.407 -8.842 1.00 51.41 124 ILE A N 1
ATOM 948 C CA . ILE A 1 124 ? -10.145 0.452 -9.764 1.00 51.41 124 ILE A CA 1
ATOM 949 C C . ILE A 1 124 ? -11.031 1.619 -10.191 1.00 51.41 124 ILE A C 1
ATOM 951 O O . ILE A 1 124 ? -12.154 1.406 -10.643 1.00 51.41 124 ILE A O 1
ATOM 955 N N . ILE A 1 125 ? -10.521 2.841 -10.076 1.00 72.88 125 ILE A N 1
ATOM 956 C CA . ILE A 1 125 ? -11.155 4.075 -10.537 1.00 72.88 125 ILE A CA 1
ATOM 957 C C . ILE A 1 125 ? -10.343 4.630 -11.709 1.00 72.88 125 ILE A C 1
ATOM 959 O O . ILE A 1 125 ? -9.167 4.965 -11.569 1.00 72.88 125 ILE A O 1
ATOM 963 N N . LEU A 1 126 ? -10.975 4.744 -12.873 1.00 61.97 126 LEU A N 1
ATOM 964 C CA . LEU A 1 126 ? -10.354 5.252 -14.091 1.00 61.97 126 LEU A CA 1
ATOM 965 C C . LEU A 1 126 ? -10.903 6.627 -14.458 1.00 61.97 126 LEU A C 1
ATOM 967 O O . LEU A 1 126 ? -12.116 6.806 -14.550 1.00 61.97 126 LEU A O 1
ATOM 971 N N . LEU A 1 127 ? -10.012 7.585 -14.709 1.00 68.56 127 LEU A N 1
ATOM 972 C CA . LEU A 1 127 ? -10.358 8.857 -15.346 1.00 68.56 127 LEU A CA 1
ATOM 973 C C . LEU A 1 127 ? -10.374 8.669 -16.870 1.00 68.56 127 LEU A C 1
ATOM 975 O O . LEU A 1 127 ? -9.350 8.302 -17.446 1.00 68.56 127 LEU A O 1
ATOM 979 N N . SER A 1 128 ? -11.517 8.927 -17.511 1.00 76.06 128 SER A N 1
ATOM 980 C CA . SER A 1 128 ? -11.746 8.657 -18.938 1.00 76.06 128 SER A CA 1
ATOM 981 C C . SER A 1 128 ? -12.547 9.771 -19.620 1.00 76.06 128 SER A C 1
ATOM 983 O O . SER A 1 128 ? -13.394 10.409 -18.997 1.00 76.06 128 SER A O 1
ATOM 985 N N . ASP A 1 129 ? -12.307 9.987 -20.912 1.00 79.31 129 ASP A N 1
ATOM 986 C CA . ASP A 1 129 ? -13.096 10.848 -21.802 1.00 79.31 129 ASP A CA 1
ATOM 987 C C . ASP A 1 129 ? -14.203 10.077 -22.559 1.00 79.31 129 ASP A C 1
ATOM 989 O O . ASP A 1 129 ? -15.010 10.679 -23.266 1.00 79.31 129 ASP A O 1
ATOM 993 N N . LYS A 1 130 ? -14.294 8.750 -22.374 1.00 78.88 130 LYS A N 1
ATOM 994 C CA . LYS A 1 130 ? -15.276 7.861 -23.021 1.00 78.88 130 LYS A CA 1
ATOM 995 C C . LYS A 1 130 ? -16.318 7.337 -22.035 1.00 78.88 130 LYS A C 1
ATOM 997 O O . LYS A 1 130 ? -16.180 6.247 -21.487 1.00 78.88 130 LYS A O 1
ATOM 1002 N N . CYS A 1 131 ? -17.381 8.101 -21.810 1.00 73.75 131 CYS A N 1
ATOM 1003 C CA . CYS A 1 131 ? -18.307 7.867 -20.693 1.00 73.75 131 CYS A CA 1
ATOM 1004 C C . CYS A 1 131 ? -19.478 6.913 -20.956 1.00 73.75 131 CYS A C 1
ATOM 1006 O O . CYS A 1 131 ? -20.240 6.631 -20.035 1.00 73.75 131 CYS A O 1
ATOM 1008 N N . GLU A 1 132 ? -19.605 6.391 -22.176 1.00 59.75 132 GLU A N 1
ATOM 1009 C CA . GLU A 1 132 ? -20.726 5.535 -22.596 1.00 59.75 132 GLU A CA 1
ATOM 1010 C C . GLU A 1 132 ? -20.333 4.058 -22.813 1.00 59.75 132 GLU A C 1
ATOM 1012 O O . GLU A 1 132 ? -21.197 3.209 -23.028 1.00 59.75 132 GLU A O 1
ATOM 1017 N N . GLU A 1 133 ? -19.046 3.711 -22.700 1.00 51.28 133 GLU A N 1
ATOM 1018 C CA . GLU A 1 133 ? -18.561 2.330 -22.810 1.00 51.28 133 GLU A CA 1
ATOM 1019 C C . GLU A 1 133 ? -18.458 1.695 -21.408 1.00 51.28 133 GLU A C 1
ATOM 1021 O O . GLU A 1 133 ? -17.628 2.096 -20.594 1.00 51.28 133 GLU A O 1
ATOM 1026 N N . LYS A 1 134 ? -19.293 0.686 -21.097 1.00 40.66 134 LYS A N 1
ATOM 1027 C CA . LYS A 1 134 ? -19.073 -0.169 -19.915 1.00 40.66 134 LYS A CA 1
ATOM 1028 C C . LYS A 1 134 ? -17.771 -0.940 -20.116 1.00 40.66 134 LYS A C 1
ATOM 1030 O O . LYS A 1 134 ? -17.719 -1.824 -20.974 1.00 40.66 134 LYS A O 1
ATOM 1035 N N . VAL A 1 135 ? -16.758 -0.658 -19.300 1.00 37.16 135 VAL A N 1
ATOM 1036 C CA . VAL A 1 135 ? -15.532 -1.463 -19.229 1.00 37.16 135 VAL A CA 1
ATOM 1037 C C . VAL A 1 135 ? -15.906 -2.848 -18.702 1.00 37.16 135 VAL A C 1
ATOM 1039 O O . VAL A 1 135 ? -16.001 -3.089 -17.507 1.00 37.16 135 VAL A O 1
ATOM 1042 N N . THR A 1 136 ? -16.185 -3.769 -19.619 1.00 33.72 136 THR A N 1
ATOM 1043 C CA . THR A 1 136 ? -16.320 -5.201 -19.340 1.00 33.72 136 THR A CA 1
ATOM 1044 C C . THR A 1 136 ? -15.003 -5.875 -19.681 1.00 33.72 136 THR A C 1
ATOM 1046 O O . THR A 1 136 ? -14.926 -6.735 -20.551 1.00 33.72 136 THR A O 1
ATOM 1049 N N . GLU A 1 137 ? -13.939 -5.483 -18.989 1.00 30.62 137 GLU A N 1
ATOM 1050 C CA . GLU A 1 137 ? -12.743 -6.310 -18.929 1.00 30.62 137 GLU A CA 1
ATOM 1051 C C . GLU A 1 137 ? -12.744 -7.036 -17.592 1.00 30.62 137 GLU A C 1
ATOM 1053 O O . GLU A 1 137 ? -12.651 -6.435 -16.524 1.00 30.62 137 GLU A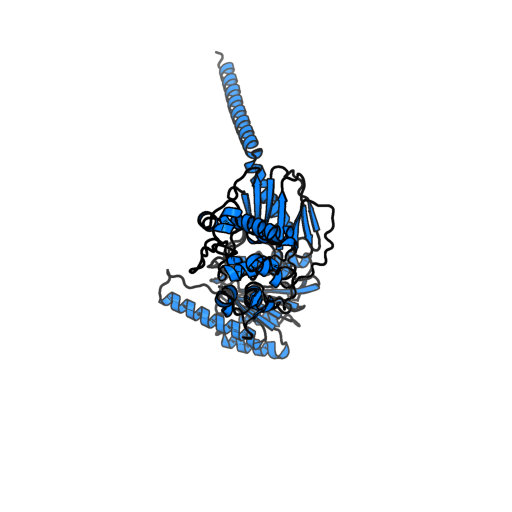 O 1
ATOM 1058 N N . LYS A 1 138 ? -12.839 -8.368 -17.655 1.00 26.98 138 LYS A N 1
ATOM 1059 C CA . LYS A 1 138 ? -12.236 -9.207 -16.624 1.00 26.98 138 LYS A CA 1
ATOM 1060 C C . LYS A 1 138 ? -10.792 -8.728 -16.484 1.00 26.98 138 LYS A C 1
ATOM 1062 O O . LYS A 1 138 ? -9.977 -9.020 -17.356 1.00 26.98 138 LYS A O 1
ATOM 1067 N N . VAL A 1 139 ? -10.484 -7.985 -15.426 1.00 31.36 139 VAL A N 1
ATOM 1068 C CA . VAL A 1 139 ? -9.098 -7.665 -15.089 1.00 31.36 139 VAL A CA 1
ATOM 1069 C C . VAL A 1 139 ? -8.479 -8.951 -14.560 1.00 31.36 139 VAL A C 1
ATOM 1071 O O . VAL A 1 139 ? -8.526 -9.266 -13.375 1.00 31.36 139 VAL A O 1
ATOM 1074 N N . GLU A 1 140 ? -7.966 -9.752 -15.485 1.00 24.53 140 GLU A N 1
ATOM 1075 C CA . GLU A 1 140 ? -6.982 -10.779 -15.191 1.00 24.53 140 GLU A CA 1
ATOM 1076 C C . GLU A 1 140 ? -5.739 -10.043 -14.668 1.00 24.53 140 GLU A C 1
ATOM 1078 O O . GLU A 1 140 ? -5.065 -9.336 -15.419 1.00 24.53 140 GLU A O 1
ATOM 1083 N N . VAL A 1 141 ? -5.463 -10.145 -13.367 1.00 28.88 141 VAL A N 1
ATOM 1084 C CA . VAL A 1 141 ? -4.204 -9.667 -12.782 1.00 28.88 141 VAL A CA 1
ATOM 1085 C C . VAL A 1 141 ? -3.079 -10.476 -13.427 1.00 28.88 141 VAL A C 1
ATOM 1087 O O . VAL A 1 141 ? -2.967 -11.679 -13.192 1.00 28.88 141 VAL A O 1
ATOM 1090 N N . LYS A 1 142 ? -2.267 -9.851 -14.284 1.00 32.31 142 LYS A N 1
ATOM 1091 C CA . LYS A 1 142 ? -1.137 -10.524 -14.937 1.00 32.31 142 LYS A CA 1
ATOM 1092 C C . LYS A 1 142 ? 0.140 -10.291 -14.131 1.00 32.31 142 LYS A C 1
ATOM 1094 O O . LYS A 1 142 ? 0.564 -9.151 -13.976 1.00 32.31 142 LYS A O 1
ATOM 1099 N N . CYS A 1 143 ? 0.756 -11.374 -13.641 1.00 37.94 143 CYS A N 1
ATOM 1100 C CA . CYS A 1 143 ? 2.111 -11.358 -13.074 1.00 37.94 143 CYS A CA 1
ATOM 1101 C C . CYS A 1 143 ? 3.075 -10.687 -14.091 1.00 37.94 143 CYS A C 1
ATOM 1103 O O . CYS A 1 143 ? 2.988 -10.974 -15.289 1.00 37.94 143 CYS A O 1
ATOM 1105 N N . GLY A 1 144 ? 3.985 -9.814 -13.635 1.00 47.94 144 GLY A N 1
ATOM 1106 C CA . GLY A 1 144 ? 4.938 -9.129 -14.523 1.00 47.94 144 GLY A CA 1
ATOM 1107 C C . GLY A 1 144 ? 5.134 -7.622 -14.315 1.00 47.94 144 GLY A C 1
ATOM 1108 O O . GLY A 1 144 ? 5.646 -6.978 -15.222 1.00 47.94 144 GLY A O 1
ATOM 1109 N N . GLU A 1 145 ? 4.735 -7.027 -13.188 1.00 57.94 145 GLU A N 1
ATOM 1110 C CA . GLU A 1 145 ? 4.963 -5.595 -12.937 1.00 57.94 145 GLU A CA 1
ATOM 1111 C C . GLU A 1 145 ? 6.324 -5.305 -12.280 1.00 57.94 145 GLU A C 1
ATOM 1113 O O . GLU A 1 145 ? 6.955 -6.169 -11.663 1.00 57.94 145 GLU A O 1
ATOM 1118 N N . VAL A 1 146 ? 6.791 -4.066 -12.446 1.00 52.06 146 VAL A N 1
ATOM 1119 C CA . VAL A 1 146 ? 8.053 -3.581 -11.876 1.00 52.06 146 VAL A CA 1
ATOM 1120 C C . VAL A 1 146 ? 7.944 -3.532 -10.350 1.00 52.06 146 VAL A C 1
ATOM 1122 O O . VAL A 1 146 ? 7.026 -2.917 -9.815 1.00 52.06 146 VAL A O 1
ATOM 1125 N N . SER A 1 147 ? 8.908 -4.130 -9.650 1.00 54.88 147 SER A N 1
ATOM 1126 C CA . SER A 1 147 ? 8.963 -4.141 -8.181 1.00 54.88 147 SER A CA 1
ATOM 1127 C C . SER A 1 147 ? 8.977 -2.732 -7.575 1.00 54.88 147 SER A C 1
ATOM 1129 O O . SER A 1 147 ? 9.583 -1.806 -8.125 1.00 54.88 147 SER A O 1
ATOM 1131 N N . ALA A 1 148 ? 8.393 -2.581 -6.381 1.00 51.56 148 ALA A N 1
ATOM 1132 C CA . ALA A 1 148 ? 8.355 -1.303 -5.661 1.00 51.56 148 ALA A CA 1
ATOM 1133 C C . ALA A 1 148 ? 9.755 -0.703 -5.420 1.00 51.56 148 ALA A C 1
ATOM 1135 O O . ALA A 1 148 ? 9.936 0.511 -5.493 1.00 51.56 148 ALA A O 1
ATOM 1136 N N . GLU A 1 149 ? 10.765 -1.544 -5.180 1.00 53.94 149 GLU A N 1
ATOM 1137 C CA . GLU A 1 149 ? 12.151 -1.100 -4.987 1.00 53.94 149 GLU A CA 1
ATOM 1138 C C . GLU A 1 149 ? 12.785 -0.568 -6.277 1.00 53.94 149 GLU A C 1
ATOM 1140 O O . GLU A 1 149 ? 13.544 0.400 -6.261 1.00 53.94 149 GLU A O 1
ATOM 1145 N N . THR A 1 150 ? 12.437 -1.160 -7.418 1.00 56.44 150 THR A N 1
ATOM 1146 C CA . THR A 1 150 ? 12.882 -0.659 -8.720 1.00 56.44 150 THR A CA 1
ATOM 1147 C C . THR A 1 150 ? 12.146 0.630 -9.086 1.00 56.44 150 THR A C 1
ATOM 1149 O O . THR A 1 150 ? 12.776 1.571 -9.562 1.00 56.44 150 THR A O 1
ATOM 1152 N N . ALA A 1 151 ? 10.847 0.726 -8.784 1.00 60.59 151 ALA A N 1
ATOM 1153 C CA . ALA A 1 151 ? 10.034 1.907 -9.068 1.00 60.59 151 ALA A CA 1
ATOM 1154 C C . ALA A 1 151 ? 10.536 3.186 -8.365 1.00 60.59 151 ALA A C 1
ATOM 1156 O O . ALA A 1 151 ? 10.415 4.274 -8.924 1.00 60.59 151 ALA A O 1
ATOM 1157 N N . LYS A 1 152 ? 11.169 3.075 -7.186 1.00 58.44 152 LYS A N 1
ATOM 1158 C CA . LYS A 1 152 ? 11.786 4.218 -6.475 1.00 58.44 152 LYS A CA 1
ATOM 1159 C C . LYS A 1 152 ? 12.916 4.901 -7.254 1.00 58.44 152 LYS A C 1
ATOM 1161 O O . LYS A 1 152 ? 13.255 6.041 -6.954 1.00 58.44 152 LYS A O 1
ATOM 1166 N N . LYS A 1 153 ? 13.512 4.217 -8.234 1.00 67.69 153 LYS A N 1
ATOM 1167 C CA . LYS A 1 153 ? 14.629 4.729 -9.047 1.00 67.69 153 LYS A CA 1
ATOM 1168 C C . LYS A 1 153 ? 14.156 5.576 -10.229 1.00 67.69 153 LYS A C 1
ATOM 1170 O O . LYS A 1 153 ? 14.976 6.081 -10.995 1.00 67.69 153 LYS A O 1
ATOM 1175 N N . PHE A 1 154 ? 12.844 5.683 -10.419 1.00 72.62 154 PHE A N 1
ATOM 1176 C CA . PHE A 1 154 ? 12.244 6.320 -11.578 1.00 72.62 154 PHE A CA 1
ATOM 1177 C C . PHE A 1 154 ? 11.844 7.759 -11.265 1.00 72.62 154 PHE A C 1
ATOM 1179 O O . PHE A 1 154 ? 11.143 8.038 -10.293 1.00 72.62 154 PHE A O 1
ATOM 1186 N N . ALA A 1 155 ? 12.246 8.676 -12.138 1.00 54.75 155 ALA A N 1
ATOM 1187 C CA . ALA A 1 155 ? 11.705 10.019 -12.173 1.00 54.75 155 ALA A CA 1
ATOM 1188 C C . ALA A 1 155 ? 10.208 9.973 -12.518 1.00 54.75 155 ALA A C 1
ATOM 1190 O O . ALA A 1 155 ? 9.726 9.073 -13.215 1.00 54.75 155 ALA A O 1
ATOM 1191 N N . LEU A 1 156 ? 9.464 10.975 -12.048 1.00 51.91 156 LEU A N 1
ATOM 1192 C CA . LEU A 1 156 ? 8.037 11.097 -12.325 1.00 51.91 156 LEU A CA 1
ATOM 1193 C C . LEU A 1 156 ? 7.768 11.030 -13.841 1.00 51.91 156 LEU A C 1
ATOM 1195 O O . LEU A 1 156 ? 8.386 11.752 -14.620 1.00 51.91 156 LEU A O 1
ATOM 1199 N N . GLY A 1 157 ? 6.845 10.158 -14.253 1.00 58.56 157 GLY A N 1
ATOM 1200 C CA . GLY A 1 157 ? 6.473 9.965 -15.660 1.00 58.56 157 GLY A CA 1
ATOM 1201 C C . GLY A 1 157 ? 7.425 9.083 -16.479 1.00 58.56 157 GLY A C 1
ATOM 1202 O O . GLY A 1 157 ? 7.128 8.801 -17.638 1.00 58.56 157 GLY A O 1
ATOM 1203 N N . PHE A 1 158 ? 8.533 8.592 -15.909 1.00 69.50 158 PHE A N 1
ATOM 1204 C CA . PHE A 1 158 ? 9.462 7.715 -16.631 1.00 69.50 158 PHE A CA 1
ATOM 1205 C C . PHE A 1 158 ? 8.816 6.388 -17.038 1.00 69.50 158 PHE A C 1
ATOM 1207 O O . PHE A 1 158 ? 8.902 6.003 -18.202 1.00 69.50 158 PHE A O 1
ATOM 1214 N N . LEU A 1 159 ? 8.100 5.723 -16.126 1.00 71.56 159 LEU A N 1
ATOM 1215 C CA . LEU A 1 159 ? 7.432 4.455 -16.437 1.00 71.56 159 LEU A CA 1
ATOM 1216 C C . LEU A 1 159 ? 6.335 4.621 -17.500 1.00 71.56 159 LEU A C 1
ATOM 1218 O O . LEU A 1 159 ? 6.211 3.785 -18.395 1.00 71.56 159 LEU A O 1
ATOM 1222 N N . ASP A 1 160 ? 5.577 5.717 -17.449 1.00 69.06 160 ASP A N 1
ATOM 1223 C CA . ASP A 1 160 ? 4.563 6.029 -18.462 1.00 69.06 160 ASP A CA 1
ATOM 1224 C C . ASP A 1 160 ? 5.205 6.286 -19.825 1.00 69.06 160 ASP A C 1
ATOM 1226 O O . ASP A 1 160 ? 4.730 5.783 -20.844 1.00 69.06 160 ASP A O 1
ATOM 1230 N N . LYS A 1 161 ? 6.342 6.992 -19.845 1.00 79.44 161 LYS A N 1
ATOM 1231 C CA . LYS A 1 161 ? 7.116 7.217 -21.065 1.00 79.44 161 LYS A CA 1
ATOM 1232 C C . LYS A 1 161 ? 7.686 5.915 -21.632 1.00 79.44 161 LYS A C 1
ATOM 1234 O O . LYS A 1 161 ? 7.669 5.718 -22.844 1.00 79.44 161 LYS A O 1
ATOM 1239 N N . VAL A 1 162 ? 8.140 4.994 -20.782 1.00 81.56 162 VAL A N 1
ATOM 1240 C CA . VAL A 1 162 ? 8.572 3.654 -21.207 1.00 81.56 162 VAL A CA 1
ATOM 1241 C C . VAL A 1 162 ? 7.411 2.880 -21.825 1.00 81.56 162 VAL A C 1
ATOM 1243 O O . VAL A 1 162 ? 7.577 2.323 -22.908 1.00 81.56 162 VAL A O 1
ATOM 1246 N N . LYS A 1 163 ? 6.226 2.893 -21.201 1.00 77.75 163 LYS A N 1
ATOM 1247 C CA . LYS A 1 163 ? 5.013 2.268 -21.754 1.00 77.75 163 LYS A CA 1
ATOM 1248 C C . LYS A 1 163 ? 4.617 2.885 -23.099 1.00 77.75 163 LYS A C 1
ATOM 1250 O O . LYS A 1 163 ? 4.316 2.153 -24.036 1.00 77.75 163 LYS A O 1
ATOM 1255 N N . GLU A 1 164 ? 4.674 4.210 -23.234 1.00 85.81 164 GLU A N 1
ATOM 1256 C CA . GLU A 1 164 ? 4.424 4.921 -24.498 1.00 85.81 164 GLU A CA 1
ATOM 1257 C C . GLU A 1 164 ? 5.379 4.455 -25.609 1.00 85.81 164 GLU A C 1
ATOM 1259 O O . GLU A 1 164 ? 4.943 4.101 -26.709 1.00 85.81 164 GLU A O 1
ATOM 1264 N N . VAL A 1 165 ? 6.684 4.422 -25.320 1.00 85.88 165 VAL A N 1
ATOM 1265 C CA . VAL A 1 165 ? 7.713 3.991 -26.275 1.00 85.88 165 VAL A CA 1
ATOM 1266 C C . VAL A 1 165 ? 7.546 2.515 -26.637 1.00 85.88 165 VAL A C 1
ATOM 1268 O O . VAL A 1 165 ? 7.565 2.175 -27.821 1.00 85.88 165 VAL A O 1
ATOM 1271 N N . ALA A 1 166 ? 7.321 1.653 -25.645 1.00 84.25 166 ALA A N 1
ATOM 1272 C CA . ALA A 1 166 ? 7.090 0.224 -25.833 1.00 84.25 166 ALA A CA 1
ATOM 1273 C C . ALA A 1 166 ? 5.870 -0.034 -26.728 1.00 84.25 166 ALA A C 1
ATOM 1275 O O . ALA A 1 166 ? 5.966 -0.785 -27.699 1.00 84.25 166 ALA A O 1
ATOM 1276 N N . ASN A 1 167 ? 4.762 0.669 -26.481 1.00 84.19 167 ASN A N 1
ATOM 1277 C CA . ASN A 1 167 ? 3.551 0.587 -27.296 1.00 84.19 167 ASN A CA 1
ATOM 1278 C C . ASN A 1 167 ? 3.803 1.031 -28.743 1.00 84.19 167 ASN A C 1
ATOM 1280 O O . ASN A 1 167 ? 3.399 0.341 -29.678 1.00 84.19 167 ASN A O 1
ATOM 1284 N N . GLY A 1 168 ? 4.525 2.138 -28.951 1.00 85.94 168 GLY A N 1
ATOM 1285 C CA . GLY A 1 168 ? 4.886 2.612 -30.295 1.00 85.94 168 GLY A CA 1
ATOM 1286 C C . GLY A 1 168 ? 5.782 1.642 -31.079 1.00 85.94 168 GLY A C 1
ATOM 1287 O O . GLY A 1 168 ? 5.778 1.641 -32.314 1.00 85.94 168 GLY A O 1
ATOM 1288 N N . LEU A 1 169 ? 6.530 0.797 -30.368 1.00 88.56 169 LEU A N 1
ATOM 1289 C CA . LEU A 1 169 ? 7.402 -0.230 -30.933 1.00 88.56 169 LEU A CA 1
ATOM 1290 C C . LEU A 1 169 ? 6.742 -1.619 -30.983 1.00 88.56 169 LEU A C 1
ATOM 1292 O O . LEU A 1 169 ? 7.262 -2.513 -31.646 1.00 88.56 169 LEU A O 1
ATOM 1296 N N . GLY A 1 170 ? 5.596 -1.820 -30.327 1.00 84.44 170 GLY A N 1
ATOM 1297 C CA . GLY A 1 170 ? 4.977 -3.137 -30.167 1.00 84.44 170 GLY A CA 1
ATOM 1298 C C . GLY A 1 170 ? 5.868 -4.111 -29.387 1.00 84.44 170 GLY A C 1
ATOM 1299 O O . GLY A 1 170 ? 6.033 -5.259 -29.819 1.00 84.44 170 GLY A O 1
ATOM 1300 N N . MET A 1 171 ? 6.468 -3.619 -28.299 1.00 86.69 171 MET A N 1
ATOM 1301 C CA . MET A 1 171 ? 7.376 -4.327 -27.390 1.00 86.69 171 MET A CA 1
ATOM 1302 C C . MET A 1 171 ? 6.803 -4.366 -25.969 1.00 86.69 171 MET A C 1
ATOM 1304 O O . MET A 1 171 ? 5.958 -3.547 -25.615 1.00 86.69 171 MET A O 1
ATOM 1308 N N . ASP A 1 172 ? 7.293 -5.290 -25.143 1.00 80.00 172 ASP A N 1
ATOM 1309 C CA . ASP A 1 172 ? 6.976 -5.314 -23.713 1.00 80.00 172 ASP A CA 1
ATOM 1310 C C . ASP A 1 172 ? 7.805 -4.240 -22.970 1.00 80.00 172 ASP A C 1
ATOM 1312 O O . ASP A 1 172 ? 9.037 -4.215 -23.114 1.00 80.00 172 ASP A O 1
ATOM 1316 N N . PRO A 1 173 ? 7.179 -3.344 -22.181 1.00 82.56 173 PRO A N 1
ATOM 1317 C CA . PRO A 1 173 ? 7.892 -2.300 -21.445 1.00 82.56 173 PRO A CA 1
ATOM 1318 C C . PRO A 1 173 ? 8.914 -2.859 -20.445 1.00 82.56 173 PRO A C 1
ATOM 1320 O O . PRO A 1 173 ? 9.972 -2.257 -20.254 1.00 82.56 173 PRO A O 1
ATOM 1323 N N . ASN A 1 174 ? 8.666 -4.031 -19.859 1.00 81.44 174 ASN A N 1
ATOM 1324 C CA . ASN A 1 174 ? 9.592 -4.657 -18.920 1.00 81.44 174 ASN A CA 1
ATOM 1325 C C . ASN A 1 174 ? 10.855 -5.178 -19.611 1.00 81.44 174 ASN A C 1
ATOM 1327 O O . ASN A 1 174 ? 11.914 -5.233 -18.989 1.00 81.44 174 ASN A O 1
ATOM 1331 N N . TYR A 1 175 ? 10.792 -5.522 -20.902 1.00 88.00 175 TYR A N 1
ATOM 1332 C CA . TYR A 1 175 ? 11.992 -5.904 -21.655 1.00 88.00 175 TYR A CA 1
ATOM 1333 C C . TYR A 1 175 ? 12.906 -4.708 -21.892 1.00 88.00 175 TYR A C 1
ATOM 1335 O O . TYR A 1 175 ? 14.124 -4.830 -21.775 1.00 88.00 175 TYR A O 1
ATOM 1343 N N . ILE A 1 176 ? 12.319 -3.541 -22.163 1.00 89.06 176 ILE A N 1
ATOM 1344 C CA . ILE A 1 176 ? 13.066 -2.289 -22.287 1.00 89.06 176 ILE A CA 1
ATOM 1345 C C . ILE A 1 176 ? 13.720 -1.943 -20.942 1.00 89.06 176 ILE A C 1
ATOM 1347 O O . ILE A 1 176 ? 14.918 -1.666 -20.900 1.00 89.06 176 ILE A O 1
ATOM 1351 N N . LEU A 1 177 ? 12.974 -2.042 -19.836 1.00 87.12 177 LEU A N 1
ATOM 1352 C CA . LEU A 1 177 ? 13.510 -1.801 -18.491 1.00 87.12 177 LEU A CA 1
ATOM 1353 C C . LEU A 1 177 ? 14.608 -2.794 -18.098 1.00 87.12 177 LEU A C 1
ATOM 1355 O O . LEU A 1 177 ? 15.573 -2.398 -17.453 1.00 87.12 177 LEU A O 1
ATOM 1359 N N . ALA A 1 178 ? 14.499 -4.063 -18.489 1.00 83.56 178 ALA A N 1
ATOM 1360 C CA . ALA A 1 178 ? 15.521 -5.069 -18.203 1.00 83.56 178 ALA A CA 1
ATOM 1361 C C . ALA A 1 178 ? 16.827 -4.789 -18.940 1.00 83.56 178 ALA A C 1
ATOM 1363 O O . ALA A 1 178 ? 17.900 -4.915 -18.349 1.00 83.56 178 ALA A O 1
ATOM 1364 N N . VAL A 1 179 ? 16.740 -4.356 -20.201 1.00 90.25 179 VAL A N 1
ATOM 1365 C CA . VAL A 1 179 ? 17.913 -3.883 -20.941 1.00 90.25 179 VAL A CA 1
ATOM 1366 C C . VAL A 1 179 ? 18.516 -2.673 -20.235 1.00 90.25 179 VAL A C 1
ATOM 1368 O O . VAL A 1 179 ? 19.702 -2.690 -19.940 1.00 90.25 179 VAL A O 1
ATOM 1371 N N . MET A 1 180 ? 17.715 -1.675 -19.853 1.00 92.81 180 MET A N 1
ATOM 1372 C CA . MET A 1 180 ? 18.234 -0.494 -19.147 1.00 92.81 180 MET A CA 1
ATOM 1373 C C . MET A 1 180 ? 18.866 -0.827 -17.798 1.00 92.81 180 MET A C 1
ATOM 1375 O O . MET A 1 180 ? 19.913 -0.286 -17.446 1.00 92.81 180 MET A O 1
ATOM 1379 N N . SER A 1 181 ? 18.256 -1.736 -17.039 1.00 87.69 181 SER A N 1
ATOM 1380 C CA . SER A 1 181 ? 18.807 -2.221 -15.778 1.00 87.69 181 SER A CA 1
ATOM 1381 C C . SER A 1 181 ? 20.166 -2.878 -16.005 1.00 87.69 181 SER A C 1
ATOM 1383 O O . SER A 1 181 ? 21.124 -2.558 -15.310 1.00 87.69 181 SER A O 1
ATOM 1385 N N . PHE A 1 182 ? 20.296 -3.729 -17.021 1.00 88.38 182 PHE A N 1
ATOM 1386 C CA . PHE A 1 182 ? 21.576 -4.343 -17.352 1.00 88.38 182 PHE A CA 1
ATOM 1387 C C . PHE A 1 182 ? 22.632 -3.305 -17.775 1.00 88.38 182 PHE A C 1
ATOM 1389 O O . PHE A 1 182 ? 23.728 -3.280 -17.220 1.00 88.38 182 PHE A O 1
ATOM 1396 N N . GLU A 1 183 ? 22.274 -2.407 -18.691 1.00 88.69 183 GLU A N 1
ATOM 1397 C CA . GLU A 1 183 ? 23.165 -1.400 -19.278 1.00 88.69 183 GLU A CA 1
ATOM 1398 C C . GLU A 1 183 ? 23.642 -0.333 -18.275 1.00 88.69 183 GLU A C 1
ATOM 1400 O O . GLU A 1 183 ? 24.741 0.207 -18.401 1.00 88.69 183 GLU A O 1
ATOM 1405 N N . THR A 1 184 ? 22.841 -0.047 -17.245 1.00 87.12 184 THR A N 1
ATOM 1406 C CA . THR A 1 184 ? 23.151 0.967 -16.218 1.00 87.12 184 THR A CA 1
ATOM 1407 C C . THR A 1 184 ? 23.617 0.380 -14.884 1.00 87.12 184 THR A C 1
ATOM 1409 O O . THR A 1 184 ? 23.835 1.125 -13.926 1.00 87.12 184 THR A O 1
ATOM 1412 N N . GLY A 1 185 ? 23.722 -0.947 -14.766 1.00 83.06 185 GLY A N 1
ATOM 1413 C CA . GLY A 1 185 ? 23.990 -1.596 -13.479 1.00 83.06 185 GLY A CA 1
ATOM 1414 C C . GLY A 1 185 ? 22.864 -1.390 -12.454 1.00 83.06 185 GLY A C 1
ATOM 1415 O O . GLY A 1 185 ? 23.120 -1.239 -11.264 1.00 83.06 185 GLY A O 1
ATOM 1416 N N . ASN A 1 186 ? 21.613 -1.378 -12.918 1.00 80.19 186 ASN A N 1
ATOM 1417 C CA . ASN A 1 186 ? 20.375 -1.262 -12.147 1.00 80.19 186 ASN A CA 1
ATOM 1418 C C . ASN A 1 186 ? 20.154 0.102 -11.467 1.00 80.19 186 ASN A C 1
ATOM 1420 O O . ASN A 1 186 ? 19.424 0.193 -10.475 1.00 80.19 186 ASN A O 1
ATOM 1424 N N . THR A 1 187 ? 20.781 1.157 -11.988 1.00 83.56 187 THR A N 1
ATOM 1425 C CA . THR A 1 187 ? 20.629 2.536 -11.493 1.00 83.56 187 THR A CA 1
ATOM 1426 C C . THR A 1 187 ? 19.598 3.332 -12.287 1.00 83.56 187 THR A C 1
ATOM 1428 O O . THR A 1 187 ? 18.977 4.230 -11.726 1.00 83.56 187 THR A O 1
ATOM 1431 N N . PHE A 1 188 ? 19.386 2.987 -13.566 1.00 86.50 188 PHE A N 1
ATOM 1432 C CA . PHE A 1 188 ? 18.580 3.763 -14.515 1.00 86.50 188 PHE A CA 1
ATOM 1433 C C . PHE A 1 188 ? 19.054 5.220 -14.645 1.00 86.50 188 PHE A C 1
ATOM 1435 O O . PHE A 1 188 ? 18.272 6.107 -14.981 1.00 86.50 188 PHE A O 1
ATOM 1442 N N . ASP A 1 189 ? 20.332 5.485 -14.369 1.00 87.06 189 ASP A N 1
ATOM 1443 C CA . ASP A 1 189 ? 20.903 6.822 -14.481 1.00 87.06 189 ASP A CA 1
ATOM 1444 C C . ASP A 1 189 ? 21.290 7.113 -15.957 1.00 87.06 189 ASP A C 1
ATOM 1446 O O . ASP A 1 189 ? 22.063 6.360 -16.566 1.00 87.06 189 ASP A O 1
ATOM 1450 N N . PRO A 1 190 ? 20.750 8.188 -16.569 1.00 89.88 190 PRO A N 1
ATOM 1451 C CA . PRO A 1 190 ? 21.017 8.567 -17.957 1.00 89.88 190 PRO A CA 1
ATOM 1452 C C . PRO A 1 190 ? 22.460 9.031 -18.224 1.00 89.88 190 PRO A C 1
ATOM 1454 O O . PRO A 1 190 ? 22.820 9.208 -19.391 1.00 89.88 190 PRO A O 1
ATOM 1457 N N . CYS A 1 191 ? 23.300 9.189 -17.198 1.00 91.62 191 CYS A N 1
ATOM 1458 C CA . CYS A 1 191 ? 24.713 9.542 -17.323 1.00 91.62 191 CYS A CA 1
ATOM 1459 C C . CYS A 1 191 ? 25.682 8.375 -17.040 1.00 91.62 191 CYS A C 1
ATOM 1461 O O . CYS A 1 191 ? 26.901 8.566 -17.085 1.00 91.62 191 CYS A O 1
ATOM 1463 N N . VAL A 1 192 ? 25.200 7.145 -16.800 1.00 90.19 192 VAL A N 1
ATOM 1464 C CA . VAL A 1 192 ? 26.111 5.998 -16.616 1.00 90.19 192 VAL A CA 1
ATOM 1465 C C . VAL A 1 192 ? 26.996 5.837 -17.845 1.00 90.19 192 VAL A C 1
ATOM 1467 O O . VAL A 1 192 ? 26.496 5.665 -18.956 1.00 90.19 192 VAL A O 1
ATOM 1470 N N . LYS A 1 193 ? 28.314 5.875 -17.636 1.00 90.75 193 LYS A N 1
ATOM 1471 C CA . LYS A 1 193 ? 29.322 5.752 -18.687 1.00 90.75 193 LYS A CA 1
ATOM 1472 C C . LYS A 1 193 ? 30.118 4.467 -18.524 1.00 90.75 193 LYS A C 1
ATOM 1474 O O . LYS A 1 193 ? 30.635 4.184 -17.443 1.00 90.75 193 LYS A O 1
ATOM 1479 N N . ASN A 1 194 ? 30.297 3.738 -19.619 1.00 85.31 194 ASN A N 1
ATOM 1480 C CA . ASN A 1 194 ? 31.192 2.593 -19.644 1.00 85.31 194 ASN A CA 1
ATOM 1481 C C . ASN A 1 194 ? 32.661 3.053 -19.479 1.00 85.31 194 ASN A C 1
ATOM 1483 O O . ASN A 1 194 ? 33.132 3.869 -20.275 1.00 85.31 194 ASN A O 1
ATOM 1487 N N . PRO A 1 195 ? 33.432 2.521 -18.510 1.00 83.44 195 PRO A N 1
ATOM 1488 C CA . PRO A 1 195 ? 34.821 2.938 -18.279 1.00 83.44 195 PRO A CA 1
ATOM 1489 C C . PRO A 1 195 ? 35.771 2.703 -19.462 1.00 83.44 195 PRO A C 1
ATOM 1491 O O . PRO A 1 195 ? 36.824 3.330 -19.544 1.00 83.44 195 PRO A O 1
ATOM 1494 N N . VAL A 1 196 ? 35.421 1.779 -20.360 1.00 80.06 196 VAL A N 1
ATOM 1495 C CA . VAL A 1 196 ? 36.284 1.287 -21.444 1.00 80.06 196 VAL A CA 1
ATOM 1496 C C . VAL A 1 196 ? 35.872 1.855 -22.809 1.00 80.06 196 VAL A C 1
ATOM 1498 O O . VAL A 1 196 ? 36.608 1.719 -23.786 1.00 80.06 196 VAL A O 1
ATOM 1501 N N . SER A 1 197 ? 34.712 2.510 -22.914 1.00 85.75 197 SER A N 1
ATOM 1502 C CA . SER A 1 197 ? 34.190 3.004 -24.192 1.00 85.75 197 SER A CA 1
ATOM 1503 C C . SER A 1 197 ? 33.537 4.388 -24.082 1.00 85.75 197 SER A C 1
ATOM 1505 O O . SER A 1 197 ? 33.553 5.037 -23.039 1.00 85.75 197 SER A O 1
ATOM 1507 N N . SER A 1 198 ? 33.001 4.882 -25.203 1.00 88.06 198 SER A N 1
ATOM 1508 C CA . SER A 1 198 ? 32.220 6.130 -25.235 1.00 88.06 198 SER A CA 1
ATOM 1509 C C . SER A 1 198 ? 30.742 5.921 -24.904 1.00 88.06 198 SER A C 1
ATOM 1511 O O . SER A 1 198 ? 29.967 6.861 -25.035 1.00 88.06 198 SER A O 1
ATOM 1513 N N . ALA A 1 199 ? 30.351 4.701 -24.536 1.00 89.50 199 ALA A N 1
ATOM 1514 C CA . ALA A 1 199 ? 28.962 4.355 -24.319 1.00 89.50 199 ALA A CA 1
ATOM 1515 C C . ALA A 1 199 ? 28.412 5.052 -23.065 1.00 89.50 199 ALA A C 1
ATOM 1517 O O . ALA A 1 199 ? 29.010 4.942 -21.991 1.00 89.50 199 ALA A O 1
ATOM 1518 N N . THR A 1 200 ? 27.294 5.766 -23.217 1.00 92.06 200 THR A N 1
ATOM 1519 C CA . THR A 1 200 ? 26.674 6.553 -22.141 1.00 92.06 200 THR A CA 1
ATOM 1520 C C . THR A 1 200 ? 25.149 6.422 -22.156 1.00 92.06 200 THR A C 1
ATOM 1522 O O . THR A 1 200 ? 24.525 6.442 -23.218 1.00 92.06 200 THR A O 1
ATOM 1525 N N . GLY A 1 201 ? 24.542 6.340 -20.974 1.00 93.38 201 GLY A N 1
ATOM 1526 C CA . GLY A 1 201 ? 23.101 6.462 -20.750 1.00 93.38 201 GLY A CA 1
ATOM 1527 C C . GLY A 1 201 ? 22.324 5.155 -20.658 1.00 93.38 201 GLY A C 1
ATOM 1528 O O . GLY A 1 201 ? 22.904 4.073 -20.574 1.00 93.38 201 GLY A O 1
ATOM 1529 N N . LEU A 1 202 ? 20.993 5.271 -20.662 1.00 94.00 202 LEU A N 1
ATOM 1530 C CA . LEU A 1 202 ? 20.026 4.216 -20.345 1.00 94.00 202 LEU A CA 1
ATOM 1531 C C . LEU A 1 202 ? 20.211 2.942 -21.173 1.00 94.00 202 LEU A C 1
ATOM 1533 O O . LEU A 1 202 ? 19.910 1.863 -20.684 1.00 94.00 202 LEU A O 1
ATOM 1537 N N . ILE A 1 203 ? 20.700 3.059 -22.409 1.00 95.81 203 ILE A N 1
ATOM 1538 C CA . ILE A 1 203 ? 21.004 1.919 -23.289 1.00 95.81 203 ILE A CA 1
ATOM 1539 C C . ILE A 1 203 ? 22.451 1.943 -23.810 1.00 95.81 203 ILE A C 1
ATOM 1541 O O . ILE A 1 203 ? 22.739 1.337 -24.837 1.00 95.81 203 ILE A O 1
ATOM 1545 N N . GLN A 1 204 ? 23.342 2.691 -23.145 1.00 94.75 204 GLN A N 1
ATOM 1546 C CA . GLN A 1 204 ? 24.764 2.809 -23.496 1.00 94.75 204 GLN A CA 1
ATOM 1547 C C . GLN A 1 204 ? 25.004 3.280 -24.952 1.00 94.75 204 GLN A C 1
ATOM 1549 O O . GLN A 1 204 ? 25.641 2.616 -25.770 1.00 94.75 204 GLN A O 1
ATOM 1554 N N . PHE A 1 205 ? 24.525 4.483 -25.292 1.00 95.19 205 PHE A N 1
ATOM 1555 C CA . PHE A 1 205 ? 24.731 5.088 -26.612 1.00 95.19 205 PHE A CA 1
ATOM 1556 C C . PHE A 1 205 ? 26.212 5.380 -26.877 1.00 95.19 205 PHE A C 1
ATOM 1558 O O . PHE A 1 205 ? 26.837 6.153 -26.155 1.00 95.19 205 PHE A O 1
ATOM 1565 N N . MET A 1 206 ? 26.761 4.833 -27.962 1.00 92.56 206 MET A N 1
ATOM 1566 C CA . MET A 1 206 ? 28.100 5.184 -28.451 1.00 92.56 206 MET A CA 1
ATOM 1567 C C . MET A 1 206 ? 28.129 6.606 -29.032 1.00 92.56 206 MET A C 1
ATOM 1569 O O . MET A 1 206 ? 27.144 7.060 -29.614 1.00 92.56 206 MET A O 1
ATOM 1573 N N . SER A 1 207 ? 29.279 7.286 -28.967 1.00 93.62 207 SER A N 1
ATOM 1574 C CA . SER A 1 207 ? 29.426 8.672 -29.452 1.00 93.62 207 SER A CA 1
ATOM 1575 C C . SER A 1 207 ? 28.995 8.867 -30.917 1.00 93.62 207 SER A C 1
ATOM 1577 O O . SER A 1 207 ? 28.240 9.789 -31.224 1.00 93.62 207 SER A O 1
ATOM 1579 N N . SER A 1 208 ? 29.377 7.957 -31.820 1.00 93.44 208 SER A N 1
ATOM 1580 C CA . SER A 1 208 ? 28.956 8.001 -33.230 1.00 93.44 208 SER A CA 1
ATOM 1581 C C . SER A 1 208 ? 27.443 7.836 -33.405 1.00 93.44 208 SER A C 1
ATOM 1583 O O . SER A 1 208 ? 26.841 8.511 -34.240 1.00 93.44 208 SER A O 1
ATOM 1585 N N . THR A 1 209 ? 26.818 6.973 -32.600 1.00 92.38 209 THR A N 1
ATOM 1586 C CA . THR A 1 209 ? 25.365 6.773 -32.576 1.00 92.38 209 THR A CA 1
ATOM 1587 C C . THR A 1 209 ? 24.651 8.024 -32.076 1.00 92.38 209 THR A C 1
ATOM 1589 O O . THR A 1 209 ? 23.683 8.453 -32.697 1.00 92.38 209 THR A O 1
ATOM 1592 N N . ALA A 1 210 ? 25.135 8.636 -30.991 1.00 93.44 210 ALA A N 1
ATOM 1593 C CA . ALA A 1 210 ? 24.568 9.870 -30.452 1.00 93.44 210 ALA A CA 1
ATOM 1594 C C . ALA A 1 210 ? 24.575 10.992 -31.508 1.00 93.44 210 ALA A C 1
ATOM 1596 O O . ALA A 1 210 ? 23.538 11.614 -31.745 1.00 93.44 210 ALA A O 1
ATOM 1597 N N . ILE A 1 211 ? 25.694 11.158 -32.224 1.00 94.38 211 ILE A N 1
ATOM 1598 C CA . ILE A 1 211 ? 25.817 12.117 -33.335 1.00 94.38 211 ILE A CA 1
ATOM 1599 C C . ILE A 1 211 ? 24.817 11.797 -34.452 1.00 94.38 211 ILE A C 1
ATOM 1601 O O . ILE A 1 211 ? 24.120 12.692 -34.927 1.00 94.38 211 ILE A O 1
ATOM 1605 N N . GLY A 1 212 ? 24.692 10.524 -34.843 1.00 92.19 212 GLY A N 1
ATOM 1606 C CA . GLY A 1 212 ? 23.725 10.086 -35.857 1.00 92.19 212 GLY A CA 1
ATOM 1607 C C . GLY A 1 212 ? 22.260 10.338 -35.475 1.00 92.19 212 GLY A C 1
ATOM 1608 O O . GLY A 1 212 ? 21.417 10.503 -36.353 1.00 92.19 212 GLY A O 1
ATOM 1609 N N . LEU A 1 213 ? 21.958 10.418 -34.177 1.00 93.12 213 LEU A N 1
ATOM 1610 C CA . LEU A 1 213 ? 20.638 10.766 -33.640 1.00 93.12 213 LEU A CA 1
ATOM 1611 C C . LEU A 1 213 ? 20.435 12.280 -33.443 1.00 93.12 213 LEU A C 1
ATOM 1613 O O . LEU A 1 213 ? 19.366 12.695 -32.985 1.00 93.12 213 LEU A O 1
ATOM 1617 N N . GLY A 1 214 ? 21.432 13.100 -33.792 1.00 94.50 214 GLY A N 1
ATOM 1618 C CA . GLY A 1 214 ? 21.390 14.559 -33.679 1.00 94.50 214 GLY A CA 1
ATOM 1619 C C . GLY A 1 214 ? 21.701 15.099 -32.280 1.00 94.50 214 GLY A C 1
ATOM 1620 O O . GLY A 1 214 ? 21.216 16.170 -31.932 1.00 94.50 214 GLY A O 1
ATOM 1621 N N . THR A 1 215 ? 22.469 14.368 -31.467 1.00 95.69 215 THR A N 1
ATOM 1622 C CA . THR A 1 215 ? 22.870 14.762 -30.103 1.00 95.69 215 THR A CA 1
ATOM 1623 C C . THR A 1 215 ? 24.332 14.372 -29.818 1.00 95.69 215 THR A C 1
ATOM 1625 O O . THR A 1 215 ? 25.058 13.963 -30.723 1.00 95.69 215 THR A O 1
ATOM 1628 N N . THR A 1 216 ? 24.798 14.493 -28.574 1.00 95.94 216 THR A N 1
ATOM 1629 C CA . THR A 1 216 ? 26.097 13.965 -28.123 1.00 95.94 216 THR A CA 1
ATOM 1630 C C . THR A 1 216 ? 25.949 13.158 -26.837 1.00 95.94 216 THR A C 1
ATOM 1632 O O . THR A 1 216 ? 24.929 13.228 -26.152 1.00 95.94 216 THR A O 1
ATOM 1635 N N . THR A 1 217 ? 26.974 12.381 -26.489 1.00 93.25 217 THR A N 1
ATOM 1636 C CA . THR A 1 217 ? 27.029 11.623 -25.229 1.00 93.25 217 THR A CA 1
ATOM 1637 C C . THR A 1 217 ? 26.991 12.529 -24.000 1.00 93.25 217 THR A C 1
ATOM 1639 O O . THR A 1 217 ? 26.410 12.162 -22.983 1.00 93.25 217 THR A O 1
ATOM 1642 N N . GLU A 1 218 ? 27.552 13.733 -24.100 1.00 92.88 218 GLU A N 1
ATOM 1643 C CA . GLU A 1 218 ? 27.517 14.751 -23.050 1.00 92.88 218 GLU A CA 1
ATOM 1644 C C . GLU A 1 218 ? 26.097 15.292 -22.876 1.00 92.88 218 GLU A C 1
ATOM 1646 O O . GLU A 1 218 ? 25.601 15.345 -21.755 1.00 92.88 218 GLU A O 1
ATOM 1651 N N . SER A 1 219 ? 25.411 15.631 -23.974 1.00 93.44 219 SER A N 1
ATOM 1652 C CA . SER A 1 219 ? 24.016 16.079 -23.921 1.00 93.44 219 SER A CA 1
ATOM 1653 C C . SER A 1 219 ? 23.079 14.987 -23.413 1.00 93.44 219 SER A C 1
ATOM 1655 O O . SER A 1 219 ? 22.202 15.284 -22.611 1.00 93.44 219 SER A O 1
ATOM 1657 N N . LEU A 1 220 ? 23.282 13.729 -23.823 1.00 92.00 220 LEU A N 1
ATOM 1658 C CA . LEU A 1 220 ? 22.517 12.587 -23.316 1.00 92.00 220 LEU A CA 1
ATOM 1659 C C . LEU A 1 220 ? 22.681 12.422 -21.799 1.00 92.00 220 LEU A C 1
ATOM 1661 O O . LEU A 1 220 ? 21.682 12.219 -21.119 1.00 92.00 220 LEU A O 1
ATOM 1665 N N . CYS A 1 221 ? 23.900 12.561 -21.268 1.00 89.81 221 CYS A N 1
ATOM 1666 C CA . CYS A 1 221 ? 24.165 12.495 -19.826 1.00 89.81 221 CYS A CA 1
ATOM 1667 C C . CYS A 1 221 ? 23.433 13.590 -19.024 1.00 89.81 221 CYS A C 1
ATOM 1669 O O . CYS A 1 221 ? 23.097 13.374 -17.865 1.00 89.81 221 CYS A O 1
ATOM 1671 N N . GLN A 1 222 ? 23.174 14.758 -19.620 1.00 90.31 222 GLN A N 1
ATOM 1672 C CA . GLN A 1 222 ? 22.480 15.864 -18.946 1.00 90.31 222 GLN A CA 1
ATOM 1673 C C . GLN A 1 222 ? 20.947 15.769 -19.015 1.00 90.31 222 GLN A C 1
ATOM 1675 O O . GLN A 1 222 ? 20.260 16.602 -18.429 1.00 90.31 222 GLN A O 1
ATOM 1680 N N . MET A 1 223 ? 20.399 14.791 -19.741 1.00 90.62 223 MET A N 1
ATOM 1681 C CA . MET A 1 223 ? 18.953 14.600 -19.861 1.00 90.62 223 MET A CA 1
ATOM 1682 C C . MET A 1 223 ? 18.381 13.879 -18.646 1.00 90.62 223 MET A C 1
ATOM 1684 O O . MET A 1 223 ? 19.024 13.021 -18.046 1.00 90.62 223 MET A O 1
ATOM 1688 N N . SER A 1 224 ? 17.118 14.157 -18.338 1.00 86.50 224 SER A N 1
ATOM 1689 C CA . SER A 1 224 ? 16.328 13.296 -17.463 1.00 86.50 224 SER A CA 1
ATOM 1690 C C . SER A 1 224 ? 16.081 11.924 -18.102 1.00 86.50 224 SER A C 1
ATOM 1692 O O . SER A 1 224 ? 16.165 11.745 -19.321 1.00 86.50 224 SER A O 1
ATOM 1694 N N . GLN A 1 225 ? 15.692 10.948 -17.276 1.00 82.38 225 GLN A N 1
ATOM 1695 C CA . GLN A 1 225 ? 15.279 9.626 -17.753 1.00 82.38 225 GLN A CA 1
ATOM 1696 C C . GLN A 1 225 ? 14.161 9.722 -18.808 1.00 82.38 225 GLN A C 1
ATOM 1698 O O . GLN A 1 225 ? 14.199 9.021 -19.814 1.00 82.38 225 GLN A O 1
ATOM 1703 N N . VAL A 1 226 ? 13.193 10.627 -18.606 1.00 80.88 226 VAL A N 1
ATOM 1704 C CA . VAL A 1 226 ? 12.055 10.848 -19.515 1.00 80.88 226 VAL A CA 1
ATOM 1705 C C . VAL A 1 226 ? 12.512 11.427 -20.855 1.00 80.88 226 VAL A C 1
ATOM 1707 O O . VAL A 1 226 ? 12.086 10.944 -21.900 1.00 80.88 226 VAL A O 1
ATOM 1710 N N . GLU A 1 227 ? 13.389 12.431 -20.850 1.00 90.19 227 GLU A N 1
ATOM 1711 C CA . GLU A 1 227 ? 13.895 13.053 -22.083 1.00 90.19 227 GLU A CA 1
ATOM 1712 C C . GLU A 1 227 ? 14.761 12.082 -22.892 1.00 90.19 227 GLU A C 1
ATOM 1714 O O . GLU A 1 227 ? 14.648 11.998 -24.118 1.00 90.19 227 GLU A O 1
ATOM 1719 N N . GLN A 1 228 ? 15.596 11.286 -22.218 1.00 95.50 228 GLN A N 1
ATOM 1720 C CA . GLN A 1 228 ? 16.461 10.328 -22.899 1.00 95.50 228 GLN A CA 1
ATOM 1721 C C . GLN A 1 228 ? 15.654 9.208 -23.590 1.00 95.50 228 GLN A C 1
ATOM 1723 O O . GLN A 1 228 ? 16.103 8.663 -24.604 1.00 95.50 228 GLN A O 1
ATOM 1728 N N . MET A 1 229 ? 14.425 8.923 -23.133 1.00 96.25 229 MET A N 1
ATOM 1729 C CA . MET A 1 229 ? 13.530 7.956 -23.782 1.00 96.25 229 MET A CA 1
ATOM 1730 C C . MET A 1 229 ? 13.148 8.323 -25.219 1.00 96.25 229 MET A C 1
ATOM 1732 O O . MET A 1 229 ? 12.898 7.419 -26.019 1.00 96.25 229 MET A O 1
ATOM 1736 N N . ASP A 1 230 ? 13.139 9.604 -25.595 1.00 95.00 230 ASP A N 1
ATOM 1737 C CA . ASP A 1 230 ? 12.882 9.990 -26.988 1.00 95.00 230 ASP A CA 1
ATOM 1738 C C . ASP A 1 230 ? 14.021 9.533 -27.915 1.00 95.00 230 ASP A C 1
ATOM 1740 O O . ASP A 1 230 ? 13.785 9.128 -29.058 1.00 95.00 230 ASP A O 1
ATOM 1744 N N . TYR A 1 231 ? 15.259 9.520 -27.413 1.00 97.19 231 TYR A N 1
ATOM 1745 C CA . TYR A 1 231 ? 16.419 8.992 -28.134 1.00 97.19 231 TYR A CA 1
ATOM 1746 C C . TYR A 1 231 ? 16.452 7.467 -28.121 1.00 97.19 231 TYR A C 1
ATOM 1748 O O . TYR A 1 231 ? 16.795 6.867 -29.140 1.00 97.19 231 TYR A O 1
ATOM 1756 N N . VAL A 1 232 ? 16.026 6.836 -27.019 1.00 97.06 232 VAL A N 1
ATOM 1757 C CA . VAL A 1 232 ? 15.833 5.377 -26.953 1.00 97.06 232 VAL A CA 1
ATOM 1758 C C . VAL A 1 232 ? 14.832 4.942 -28.018 1.00 97.06 232 VAL A C 1
ATOM 1760 O O . VAL A 1 232 ? 15.132 4.048 -28.804 1.00 97.06 232 VAL A O 1
ATOM 1763 N N . LYS A 1 233 ? 13.685 5.623 -28.129 1.00 96.75 233 LYS A N 1
ATOM 1764 C CA . LYS A 1 233 ? 12.688 5.341 -29.166 1.00 96.75 233 LYS A CA 1
ATOM 1765 C C . LYS A 1 233 ? 13.283 5.450 -30.569 1.00 96.75 233 LYS A C 1
ATOM 1767 O O . LYS A 1 233 ? 13.199 4.486 -31.326 1.00 96.75 233 LYS A O 1
ATOM 1772 N N . LYS A 1 234 ? 13.922 6.580 -30.903 1.00 96.06 234 LYS A N 1
ATOM 1773 C CA . LYS A 1 234 ? 14.554 6.785 -32.222 1.00 96.06 234 LYS A CA 1
ATOM 1774 C C . LYS A 1 234 ? 15.577 5.692 -32.532 1.00 96.06 234 LYS A C 1
ATOM 1776 O O . LYS A 1 234 ? 15.584 5.143 -33.630 1.00 96.06 234 LYS A O 1
ATOM 1781 N N . TYR A 1 235 ? 16.421 5.350 -31.561 1.00 96.94 235 TYR A N 1
ATOM 1782 C CA . TYR A 1 235 ? 17.416 4.297 -31.720 1.00 96.94 235 TYR A CA 1
ATOM 1783 C C . TYR A 1 235 ? 16.769 2.933 -31.971 1.00 96.94 235 TYR A C 1
ATOM 1785 O O . TYR A 1 235 ? 17.164 2.232 -32.902 1.00 96.94 235 TYR A O 1
ATOM 1793 N N . PHE A 1 236 ? 15.749 2.571 -31.193 1.00 96.44 236 PHE A N 1
ATOM 1794 C CA . PHE A 1 236 ? 15.042 1.305 -31.354 1.00 96.44 236 PHE A CA 1
ATOM 1795 C C . PHE A 1 236 ? 14.314 1.238 -32.702 1.00 96.44 236 PHE A C 1
ATOM 1797 O O . PHE A 1 236 ? 14.350 0.202 -33.362 1.00 96.44 236 PHE A O 1
ATOM 1804 N N . GLU A 1 237 ? 13.706 2.330 -33.169 1.00 94.88 237 GLU A N 1
ATOM 1805 C CA . GLU A 1 237 ? 13.063 2.389 -34.488 1.00 94.88 237 GLU A CA 1
ATOM 1806 C C . GLU A 1 237 ? 14.056 2.131 -35.632 1.00 94.88 237 GLU A C 1
ATOM 1808 O O . GLU A 1 237 ? 13.733 1.378 -36.555 1.00 94.88 237 GLU A O 1
ATOM 1813 N N . LEU A 1 238 ? 15.268 2.689 -35.549 1.00 94.56 238 LEU A N 1
ATOM 1814 C CA . LEU A 1 238 ? 16.320 2.508 -36.556 1.00 94.56 238 LEU A CA 1
ATOM 1815 C C . LEU A 1 238 ? 16.938 1.102 -36.538 1.00 94.56 238 LEU A C 1
ATOM 1817 O O . LEU A 1 238 ? 17.327 0.592 -37.587 1.00 94.56 238 LEU A O 1
ATOM 1821 N N . ASN A 1 239 ? 17.001 0.461 -35.368 1.00 94.50 239 ASN A N 1
ATOM 1822 C CA . ASN A 1 239 ? 17.733 -0.794 -35.153 1.00 94.50 239 ASN A CA 1
ATOM 1823 C C . ASN A 1 239 ? 16.829 -2.034 -35.030 1.00 94.50 239 ASN A C 1
ATOM 1825 O O . ASN A 1 239 ? 17.235 -3.073 -34.516 1.00 94.50 239 ASN A O 1
ATOM 1829 N N . GLY A 1 240 ? 15.595 -1.956 -35.535 1.00 91.12 240 GLY A N 1
ATOM 1830 C CA . GLY A 1 240 ? 14.713 -3.121 -35.648 1.00 91.12 240 GLY A CA 1
ATOM 1831 C C . GLY A 1 240 ? 13.819 -3.392 -34.436 1.00 91.12 240 GLY A C 1
ATOM 1832 O O . GLY A 1 240 ? 13.208 -4.455 -34.382 1.00 91.12 240 GLY A O 1
ATOM 1833 N N . GLY A 1 241 ? 13.648 -2.437 -33.522 1.00 91.62 241 GLY A N 1
ATOM 1834 C CA . GLY A 1 241 ? 12.783 -2.549 -32.340 1.00 91.62 241 GLY A CA 1
ATOM 1835 C C . GLY A 1 241 ? 11.351 -2.987 -32.655 1.00 91.62 241 GLY A C 1
ATOM 1836 O O . GLY A 1 241 ? 10.816 -3.853 -31.976 1.00 91.62 241 GLY A O 1
ATOM 1837 N N . LYS A 1 242 ? 10.764 -2.537 -33.775 1.00 92.38 242 LYS A N 1
ATOM 1838 C CA . LYS A 1 242 ? 9.422 -2.992 -34.207 1.00 92.38 242 LYS A CA 1
ATOM 1839 C C . LYS A 1 242 ? 9.327 -4.498 -34.496 1.00 92.38 242 LYS A C 1
ATOM 1841 O O . LYS A 1 242 ? 8.240 -5.081 -34.450 1.00 92.38 242 LYS A O 1
ATOM 1846 N N . LYS A 1 243 ? 10.460 -5.129 -34.821 1.00 91.75 243 LYS A N 1
ATOM 1847 C CA . LYS A 1 243 ? 10.581 -6.570 -35.079 1.00 91.75 243 LYS A CA 1
ATOM 1848 C C . LYS A 1 243 ? 10.913 -7.362 -33.814 1.00 91.75 243 LYS A C 1
ATOM 1850 O O . LYS A 1 243 ? 10.781 -8.581 -33.842 1.00 91.75 243 LYS A O 1
ATOM 1855 N N . ALA A 1 244 ? 11.328 -6.707 -32.731 1.00 91.56 244 ALA A N 1
ATOM 1856 C CA . ALA A 1 244 ? 11.674 -7.382 -31.492 1.00 91.56 244 ALA A CA 1
ATOM 1857 C C . ALA A 1 244 ? 10.410 -7.865 -30.769 1.00 91.56 244 ALA A C 1
ATOM 1859 O O . ALA A 1 244 ? 9.491 -7.083 -30.524 1.00 91.56 244 ALA A O 1
ATOM 1860 N N . LYS A 1 245 ? 10.343 -9.168 -30.464 1.00 86.81 245 LYS A N 1
ATOM 1861 C CA . LYS A 1 245 ? 9.184 -9.786 -29.788 1.00 86.81 245 LYS A CA 1
ATOM 1862 C C . LYS A 1 245 ? 9.535 -10.476 -28.478 1.00 86.81 245 LYS A C 1
ATOM 1864 O O . LYS A 1 245 ? 8.643 -10.761 -27.690 1.00 86.81 245 LYS A O 1
ATOM 1869 N N . THR A 1 246 ? 10.816 -10.717 -28.231 1.00 87.69 246 THR A N 1
ATOM 1870 C CA . THR A 1 246 ? 11.308 -11.372 -27.017 1.00 87.69 246 THR A CA 1
ATOM 1871 C C . THR A 1 246 ? 12.272 -10.463 -26.251 1.00 87.69 246 THR A C 1
ATOM 1873 O O . THR A 1 246 ? 12.773 -9.472 -26.792 1.00 87.69 246 THR A O 1
ATOM 1876 N N . LEU A 1 247 ? 12.575 -10.809 -24.996 1.00 85.19 247 LEU A N 1
ATOM 1877 C CA . LEU A 1 247 ? 13.614 -10.126 -24.219 1.00 85.19 247 LEU A CA 1
ATOM 1878 C C . LEU A 1 247 ? 14.977 -10.187 -24.928 1.00 85.19 247 LEU A C 1
ATOM 1880 O O . LEU A 1 247 ? 15.668 -9.176 -25.030 1.00 85.19 247 LEU A O 1
ATOM 1884 N N . SER A 1 248 ? 15.327 -11.352 -25.486 1.00 88.75 248 SER A N 1
ATOM 1885 C CA . SER A 1 248 ? 16.555 -11.533 -26.263 1.00 88.75 248 SER A CA 1
ATOM 1886 C C . SER A 1 248 ? 16.570 -10.634 -27.501 1.00 88.75 248 SER A C 1
ATOM 1888 O O . SER A 1 248 ? 17.582 -9.999 -27.774 1.00 88.75 248 SER A O 1
ATOM 1890 N N . ASP A 1 249 ? 15.455 -10.519 -28.234 1.00 90.62 249 ASP A N 1
ATOM 1891 C CA . ASP A 1 249 ? 15.370 -9.601 -29.379 1.00 90.62 249 ASP A CA 1
ATOM 1892 C C . ASP A 1 249 ? 15.509 -8.140 -28.958 1.00 90.62 249 ASP A C 1
ATOM 1894 O O . ASP A 1 249 ? 16.217 -7.389 -29.617 1.00 90.62 249 ASP A O 1
ATOM 1898 N N . THR A 1 250 ? 14.856 -7.749 -27.860 1.00 92.81 250 THR A N 1
ATOM 1899 C CA . THR A 1 250 ? 14.943 -6.399 -27.285 1.00 92.81 250 THR A CA 1
ATOM 1900 C C . THR A 1 250 ? 16.389 -6.043 -26.964 1.00 92.81 250 THR A C 1
ATOM 1902 O O . THR A 1 250 ? 16.843 -4.953 -27.301 1.00 92.81 250 THR A O 1
ATOM 1905 N N . TYR A 1 251 ? 17.143 -6.984 -26.394 1.00 94.12 251 TYR A N 1
ATOM 1906 C CA . TYR A 1 251 ? 18.565 -6.789 -26.153 1.00 94.12 251 TYR A CA 1
ATOM 1907 C C . TYR A 1 251 ? 19.386 -6.736 -27.449 1.00 94.12 251 TYR A C 1
ATOM 1909 O O . TYR A 1 251 ? 20.292 -5.913 -27.571 1.00 94.12 251 TYR A O 1
ATOM 1917 N N . MET A 1 252 ? 19.046 -7.545 -28.461 1.00 95.44 252 MET A N 1
ATOM 1918 C CA . MET A 1 252 ? 19.724 -7.495 -29.764 1.00 95.44 252 MET A CA 1
ATOM 1919 C C . MET A 1 252 ? 19.556 -6.151 -30.474 1.00 95.44 2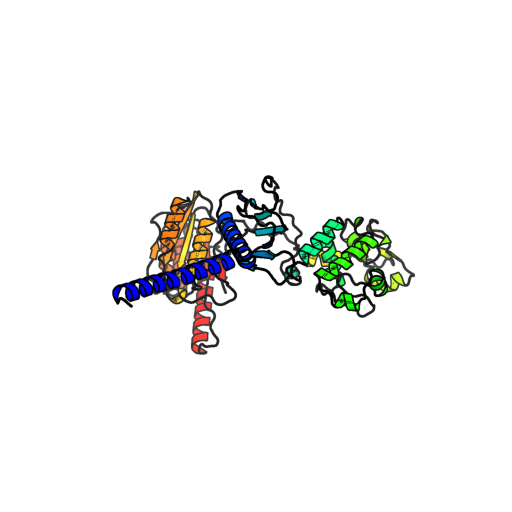52 MET A C 1
ATOM 1921 O O . MET A 1 252 ? 20.456 -5.770 -31.215 1.00 95.44 252 MET A O 1
ATOM 1925 N N . VAL A 1 253 ? 18.478 -5.399 -30.226 1.00 95.00 253 VAL A N 1
ATOM 1926 C CA . VAL A 1 253 ? 18.338 -4.024 -30.746 1.00 95.00 253 VAL A CA 1
ATOM 1927 C C . VAL A 1 253 ? 19.507 -3.136 -30.301 1.00 95.00 253 VAL A C 1
ATOM 1929 O O . VAL A 1 253 ? 19.898 -2.247 -31.050 1.00 95.00 253 VAL A O 1
ATOM 1932 N N . VAL A 1 254 ? 20.075 -3.387 -29.115 1.00 92.56 254 VAL A N 1
ATOM 1933 C CA . VAL A 1 254 ? 21.206 -2.636 -28.545 1.00 92.56 254 VAL A CA 1
ATOM 1934 C C . VAL A 1 254 ? 22.547 -3.294 -28.873 1.00 92.56 254 VAL A C 1
ATOM 1936 O O . VAL A 1 254 ? 23.463 -2.624 -29.343 1.00 92.56 254 VAL A O 1
ATOM 1939 N N . LEU A 1 255 ? 22.672 -4.610 -28.665 1.00 89.50 255 LEU A N 1
ATOM 1940 C CA . LEU A 1 255 ? 23.953 -5.310 -28.805 1.00 89.50 255 LEU A CA 1
ATOM 1941 C C . LEU A 1 255 ? 24.314 -5.638 -30.263 1.00 89.50 255 LEU A C 1
ATOM 1943 O O . LEU A 1 255 ? 25.468 -5.491 -30.666 1.00 89.50 255 LEU A O 1
ATOM 1947 N N . TYR A 1 256 ? 23.357 -6.151 -31.044 1.00 90.38 256 TYR A N 1
ATOM 1948 C CA . TYR A 1 256 ? 23.610 -6.667 -32.394 1.00 90.38 256 TYR A CA 1
ATOM 1949 C C . TYR A 1 256 ? 22.331 -6.655 -33.262 1.00 90.38 256 TYR A C 1
ATOM 1951 O O . TYR A 1 256 ? 21.688 -7.695 -33.440 1.00 90.38 256 TYR A O 1
ATOM 1959 N N . PRO A 1 257 ? 21.946 -5.503 -33.853 1.00 93.19 257 PRO A N 1
ATOM 1960 C CA . PRO A 1 257 ? 20.642 -5.323 -34.513 1.00 93.19 257 PRO A CA 1
ATOM 1961 C C . PRO A 1 257 ? 20.310 -6.346 -35.612 1.00 93.19 257 PRO A C 1
ATOM 1963 O O . PRO A 1 257 ? 19.157 -6.732 -35.800 1.00 93.19 257 PRO A O 1
ATOM 1966 N N . ASN A 1 258 ? 21.325 -6.856 -36.318 1.00 92.00 258 ASN A N 1
ATOM 1967 C CA . ASN A 1 258 ? 21.153 -7.873 -37.363 1.00 92.00 258 ASN A CA 1
ATOM 1968 C C . ASN A 1 258 ? 20.659 -9.236 -36.830 1.00 92.00 258 ASN A C 1
ATOM 1970 O O . ASN A 1 258 ? 20.202 -10.070 -37.615 1.00 92.00 258 ASN A O 1
ATOM 1974 N N . ALA A 1 259 ? 20.753 -9.472 -35.517 1.00 92.25 259 ALA A N 1
ATOM 1975 C CA . ALA A 1 259 ? 20.293 -10.690 -34.855 1.00 92.25 259 ALA A CA 1
ATOM 1976 C C . ALA A 1 259 ? 18.845 -10.597 -34.335 1.00 92.25 259 ALA A C 1
ATOM 1978 O O . ALA A 1 259 ? 18.310 -11.588 -33.833 1.00 92.25 259 ALA A O 1
ATOM 1979 N N . VAL A 1 260 ? 18.178 -9.445 -34.471 1.00 93.94 260 VAL A N 1
ATOM 1980 C CA . VAL A 1 260 ? 16.767 -9.291 -34.088 1.00 93.94 260 VAL A CA 1
ATOM 1981 C C . VAL A 1 260 ? 15.890 -10.241 -34.916 1.00 93.94 260 VAL A C 1
ATOM 1983 O O . VAL A 1 260 ? 15.936 -10.239 -36.148 1.00 93.94 260 VAL A O 1
ATOM 1986 N N . GLY A 1 261 ? 15.089 -11.069 -34.238 1.00 89.75 261 GLY A N 1
ATOM 1987 C CA . GLY A 1 261 ? 14.214 -12.066 -34.863 1.00 89.75 261 GLY A CA 1
ATOM 1988 C C . GLY A 1 261 ? 14.928 -13.336 -35.343 1.00 89.75 261 GLY A C 1
ATOM 1989 O O . GLY A 1 261 ? 14.296 -14.200 -35.952 1.00 89.75 261 GLY A O 1
ATOM 1990 N N . LYS A 1 262 ? 16.236 -13.476 -35.092 1.00 93.75 262 LYS A N 1
ATOM 1991 C CA . LYS A 1 262 ? 16.975 -14.729 -35.308 1.00 93.75 262 LYS A CA 1
ATOM 1992 C C . LYS A 1 262 ? 16.725 -15.714 -34.152 1.00 93.75 262 LYS A C 1
ATOM 1994 O O . LYS A 1 262 ? 16.387 -15.272 -33.048 1.00 93.75 262 LYS A O 1
ATOM 1999 N N . PRO A 1 263 ? 16.885 -17.035 -34.379 1.00 93.06 263 PRO A N 1
ATOM 2000 C CA . PRO A 1 263 ? 16.743 -18.034 -33.317 1.00 93.06 263 PRO A CA 1
ATOM 2001 C C . PRO A 1 263 ? 17.774 -17.826 -32.198 1.00 93.06 263 PRO A C 1
ATOM 2003 O O . PRO A 1 263 ? 18.843 -17.268 -32.433 1.00 93.06 263 PRO A O 1
ATOM 2006 N N . GLU A 1 264 ? 17.475 -18.309 -30.990 1.00 89.50 264 GLU A N 1
ATOM 2007 C CA . GLU A 1 264 ? 18.361 -18.188 -29.815 1.00 89.50 264 GLU A CA 1
ATOM 2008 C C . GLU A 1 264 ? 19.746 -18.834 -30.041 1.00 89.50 264 GLU A C 1
ATOM 2010 O O . GLU A 1 264 ? 20.749 -18.339 -29.536 1.00 89.50 264 GLU A O 1
ATOM 2015 N N . SER A 1 265 ? 19.826 -19.855 -30.902 1.00 90.81 265 SER A N 1
ATOM 2016 C CA . SER A 1 265 ? 21.072 -20.520 -31.306 1.00 90.81 265 SER A CA 1
ATOM 2017 C C . SER A 1 265 ? 21.907 -19.747 -32.339 1.00 90.81 265 SER A C 1
ATOM 2019 O O . SER A 1 265 ? 22.907 -20.264 -32.834 1.00 90.81 265 SER A O 1
ATOM 2021 N N . TYR A 1 266 ? 21.481 -18.551 -32.756 1.00 94.62 266 TYR A N 1
ATOM 2022 C CA . TYR A 1 266 ? 22.210 -17.753 -33.740 1.00 94.62 266 TYR A CA 1
ATOM 2023 C C . TYR A 1 266 ? 23.534 -17.255 -33.152 1.00 94.62 266 TYR A C 1
ATOM 2025 O O . TYR A 1 266 ? 23.549 -16.637 -32.088 1.00 94.62 266 TYR A O 1
ATOM 2033 N N . VAL A 1 267 ? 24.638 -17.511 -33.856 1.00 93.44 267 VAL A N 1
ATOM 2034 C CA . VAL A 1 267 ? 25.989 -17.127 -33.429 1.00 93.44 267 VAL A CA 1
ATOM 2035 C C . VAL A 1 267 ? 26.223 -15.647 -33.729 1.00 93.44 267 VAL A C 1
ATOM 2037 O O . VAL A 1 267 ? 26.130 -15.217 -34.879 1.00 93.44 267 VAL A O 1
ATOM 2040 N N . LEU A 1 268 ? 26.519 -14.873 -32.687 1.00 91.12 268 LEU A N 1
ATOM 2041 C CA . LEU A 1 268 ? 26.839 -13.446 -32.767 1.00 91.12 268 LEU A CA 1
ATOM 2042 C C . LEU A 1 268 ? 28.332 -13.230 -33.010 1.00 91.12 268 LEU A C 1
ATOM 2044 O O . LEU A 1 268 ? 28.720 -12.432 -33.864 1.00 91.12 268 LEU A O 1
ATOM 2048 N N . PHE A 1 269 ? 29.160 -13.959 -32.260 1.00 91.56 269 PHE A N 1
ATOM 2049 C CA . PHE A 1 269 ? 30.614 -13.866 -32.304 1.00 91.56 269 PHE A CA 1
ATOM 2050 C C . PHE A 1 269 ? 31.225 -15.266 -32.282 1.00 91.56 269 PHE A C 1
ATOM 2052 O O . PHE A 1 269 ? 30.763 -16.127 -31.541 1.00 91.56 269 PHE A O 1
ATOM 2059 N N . GLU A 1 270 ? 32.273 -15.483 -33.070 1.00 92.69 270 GLU A N 1
ATOM 2060 C CA . GLU A 1 270 ? 32.981 -16.762 -33.159 1.00 92.69 270 GLU A CA 1
ATOM 2061 C C . GLU A 1 270 ? 34.492 -16.518 -33.176 1.00 92.69 270 GLU A C 1
ATOM 2063 O O . GLU A 1 270 ? 34.973 -15.523 -33.736 1.00 92.69 270 GLU A O 1
ATOM 2068 N N . SER A 1 271 ? 35.237 -17.408 -32.526 1.00 90.62 271 SER A N 1
ATOM 2069 C CA . SER A 1 271 ? 36.697 -17.401 -32.559 1.00 90.62 271 SER A CA 1
ATOM 2070 C C . SER A 1 271 ? 37.232 -17.986 -33.878 1.00 90.62 271 SER A C 1
ATOM 2072 O O . SER A 1 271 ? 36.698 -18.987 -34.357 1.00 90.62 271 SER A O 1
ATOM 2074 N N . PRO A 1 272 ? 38.321 -17.444 -34.451 1.00 90.50 272 PRO A N 1
ATOM 2075 C CA . PRO A 1 272 ? 39.061 -16.273 -33.991 1.00 90.50 272 PRO A CA 1
ATOM 2076 C C . PRO A 1 272 ? 38.470 -14.979 -34.562 1.00 90.50 272 PRO A C 1
ATOM 2078 O O . PRO A 1 272 ? 38.426 -14.773 -35.775 1.00 90.50 272 PRO A O 1
ATOM 2081 N N . SER A 1 273 ? 38.065 -14.055 -33.691 1.00 90.75 273 SER A N 1
ATOM 2082 C CA . SER A 1 273 ? 37.725 -12.692 -34.097 1.00 90.75 273 SER A CA 1
ATOM 2083 C C . SER A 1 273 ? 37.895 -11.707 -32.944 1.00 90.75 273 SER A C 1
ATOM 2085 O O . SER A 1 273 ? 37.639 -12.031 -31.786 1.00 90.75 273 SER A O 1
ATOM 2087 N N . LYS A 1 274 ? 38.254 -10.459 -33.266 1.00 86.06 274 LYS A N 1
ATOM 2088 C CA . LYS A 1 274 ? 38.343 -9.369 -32.278 1.00 86.06 274 LYS A CA 1
ATOM 2089 C C . LYS A 1 274 ? 37.012 -9.139 -31.548 1.00 86.06 274 LYS A C 1
ATOM 2091 O O . LYS A 1 274 ? 36.999 -8.817 -30.365 1.00 86.06 274 LYS A O 1
ATOM 2096 N N . ALA A 1 275 ? 35.893 -9.317 -32.253 1.00 83.00 275 ALA A N 1
ATOM 2097 C CA . ALA A 1 275 ? 34.559 -9.191 -31.674 1.00 83.00 275 ALA A CA 1
ATOM 2098 C C . ALA A 1 275 ? 34.282 -10.295 -30.641 1.00 83.00 275 ALA A C 1
ATOM 2100 O O . ALA A 1 275 ? 33.720 -10.007 -29.586 1.00 83.00 275 ALA A O 1
ATOM 2101 N N . TYR A 1 276 ? 34.732 -11.526 -30.907 1.00 88.38 276 TYR A N 1
ATOM 2102 C CA . TYR A 1 276 ? 34.680 -12.612 -29.932 1.00 88.38 276 TYR A CA 1
ATOM 2103 C C . TYR A 1 276 ? 35.592 -12.337 -28.732 1.00 88.38 276 TYR A C 1
ATOM 2105 O O . TYR A 1 276 ? 35.133 -12.445 -27.605 1.00 88.38 276 TYR A O 1
ATOM 2113 N N . GLU A 1 277 ? 36.835 -11.889 -28.930 1.00 87.19 277 GLU A N 1
ATOM 2114 C CA . GLU A 1 277 ? 37.746 -11.566 -27.817 1.00 87.19 277 GLU A CA 1
ATOM 2115 C C . GLU A 1 277 ? 37.138 -10.542 -26.842 1.00 87.19 277 GLU A C 1
ATOM 2117 O O . GLU A 1 277 ? 37.161 -10.753 -25.628 1.00 87.19 277 GLU A O 1
ATOM 2122 N N . GLN A 1 278 ? 36.522 -9.479 -27.372 1.00 80.44 278 GLN A N 1
ATOM 2123 C CA . GLN A 1 278 ? 35.872 -8.423 -26.586 1.00 80.44 278 GLN A CA 1
ATOM 2124 C C . GLN A 1 278 ? 34.598 -8.883 -25.861 1.00 80.44 278 GLN A C 1
ATOM 2126 O O . GLN A 1 278 ? 34.246 -8.307 -24.834 1.00 80.44 278 GLN A O 1
ATOM 2131 N N . ASN A 1 279 ? 33.920 -9.914 -26.372 1.00 81.81 279 ASN A N 1
ATOM 2132 C CA . ASN A 1 279 ? 32.657 -10.430 -25.832 1.00 81.81 279 ASN A CA 1
ATOM 2133 C C . ASN A 1 279 ? 32.785 -11.844 -25.246 1.00 81.81 279 ASN A C 1
ATOM 2135 O O . ASN A 1 279 ? 31.782 -12.457 -24.893 1.00 81.81 279 ASN A O 1
ATOM 2139 N N . SER A 1 280 ? 34.008 -12.353 -25.099 1.00 84.81 280 SER A N 1
ATOM 2140 C CA . SER A 1 280 ? 34.297 -13.719 -24.643 1.00 84.81 280 SER A CA 1
ATOM 2141 C C . SER A 1 280 ? 33.727 -14.016 -23.253 1.00 84.81 280 SER A C 1
ATOM 2143 O O . SER A 1 280 ? 33.398 -15.155 -22.949 1.00 84.81 280 SER A O 1
ATOM 2145 N N . GLY A 1 281 ? 33.510 -12.986 -22.426 1.00 82.12 281 GLY A N 1
ATOM 2146 C CA . GLY A 1 281 ? 32.814 -13.100 -21.140 1.00 82.12 281 GLY A CA 1
ATOM 2147 C C . GLY A 1 281 ? 31.308 -13.406 -21.227 1.00 82.12 281 GLY A C 1
ATOM 2148 O O . GLY A 1 281 ? 30.656 -13.476 -20.181 1.00 82.12 281 GLY A O 1
ATOM 2149 N N . LEU A 1 282 ? 30.748 -13.528 -22.435 1.00 82.62 282 LEU A N 1
ATOM 2150 C CA . LEU A 1 282 ? 29.379 -13.980 -22.692 1.00 82.62 282 LEU A CA 1
ATOM 2151 C C . LEU A 1 282 ? 29.310 -15.462 -23.091 1.00 82.62 282 LEU A C 1
ATOM 2153 O O . LEU A 1 282 ? 28.242 -16.037 -22.931 1.00 82.62 282 LEU A O 1
ATOM 2157 N N . ASP A 1 283 ? 30.407 -16.081 -23.546 1.00 86.31 283 ASP A N 1
ATOM 2158 C CA . ASP A 1 283 ? 30.467 -17.515 -23.878 1.00 86.31 283 ASP A CA 1
ATOM 2159 C C . ASP A 1 283 ? 30.391 -18.337 -22.575 1.00 86.31 283 ASP A C 1
ATOM 2161 O O . ASP A 1 283 ? 31.360 -18.429 -21.808 1.00 86.31 283 ASP A O 1
ATOM 2165 N N . LYS A 1 284 ? 29.203 -18.877 -22.268 1.00 84.81 284 LYS A N 1
ATOM 2166 C CA . LYS A 1 284 ? 28.954 -19.583 -21.001 1.00 84.81 284 LYS A CA 1
ATOM 2167 C C . LYS A 1 284 ? 29.433 -21.029 -21.078 1.00 84.81 284 LYS A C 1
ATOM 2169 O O . LYS A 1 284 ? 29.908 -21.556 -20.068 1.00 84.81 284 LYS A O 1
ATOM 2174 N N . ASN A 1 285 ? 29.285 -21.676 -22.233 1.00 87.81 285 ASN A N 1
ATOM 2175 C CA . ASN A 1 285 ? 29.612 -23.091 -22.414 1.00 87.81 285 ASN A CA 1
ATOM 2176 C C . ASN A 1 285 ? 31.077 -23.329 -22.854 1.00 87.81 285 ASN A C 1
ATOM 2178 O O . ASN A 1 285 ? 31.546 -24.468 -22.801 1.00 87.81 285 ASN A O 1
ATOM 2182 N N . LYS A 1 286 ? 31.806 -22.255 -23.186 1.00 89.25 286 LYS A N 1
ATOM 2183 C CA . LYS A 1 286 ? 33.205 -22.218 -23.635 1.00 89.25 286 LYS A CA 1
ATOM 2184 C C . LYS A 1 286 ? 33.447 -22.976 -24.939 1.00 89.25 286 LYS A C 1
ATOM 2186 O O . LYS A 1 286 ? 34.508 -23.585 -25.109 1.00 89.25 286 LYS A O 1
ATOM 2191 N N . ASP A 1 287 ? 32.478 -22.962 -25.851 1.00 91.62 287 ASP A N 1
ATOM 2192 C CA . ASP A 1 287 ? 32.579 -23.630 -27.152 1.00 91.62 287 ASP A CA 1
ATOM 2193 C C . ASP A 1 287 ? 33.247 -22.770 -28.247 1.00 91.62 287 ASP A C 1
ATOM 2195 O O . ASP A 1 287 ? 33.453 -23.243 -29.369 1.00 91.62 287 ASP A O 1
ATOM 2199 N N . ASN A 1 288 ? 33.704 -21.563 -27.891 1.00 92.25 288 ASN A N 1
ATOM 2200 C CA . ASN A 1 288 ? 34.286 -20.545 -28.766 1.00 92.25 288 ASN A CA 1
ATOM 2201 C C . ASN A 1 288 ? 33.283 -19.796 -29.650 1.00 92.25 288 ASN A C 1
ATOM 2203 O O . ASN A 1 288 ? 33.681 -19.146 -30.630 1.00 92.25 288 ASN A O 1
ATOM 2207 N N . LYS A 1 289 ? 31.997 -19.857 -29.302 1.00 92.69 289 LYS A N 1
ATOM 2208 C CA . LYS A 1 289 ? 30.921 -19.104 -29.936 1.00 92.69 289 LYS A CA 1
ATOM 2209 C C . LYS A 1 289 ? 30.105 -18.404 -28.857 1.00 92.69 289 LYS A C 1
ATOM 2211 O O . LYS A 1 289 ? 29.884 -18.921 -27.779 1.00 92.69 289 LYS A O 1
ATOM 2216 N N . VAL A 1 290 ? 29.648 -17.196 -29.164 1.00 90.12 290 VAL A N 1
ATOM 2217 C CA . VAL A 1 290 ? 28.655 -16.493 -28.348 1.00 90.12 290 VAL A CA 1
ATOM 2218 C C . VAL A 1 290 ? 27.351 -16.508 -29.117 1.00 90.12 290 VAL A C 1
ATOM 2220 O O . VAL A 1 290 ? 27.239 -15.883 -30.177 1.00 90.12 290 VAL A O 1
ATOM 2223 N N . THR A 1 291 ? 26.365 -17.220 -28.594 1.00 93.00 291 THR A N 1
ATOM 2224 C CA . THR A 1 291 ? 25.017 -17.260 -29.164 1.00 93.00 291 THR A CA 1
ATOM 2225 C C . THR A 1 291 ? 24.148 -16.103 -28.667 1.00 93.00 291 THR A C 1
ATOM 2227 O O . THR A 1 291 ? 24.439 -15.445 -27.663 1.00 93.00 291 THR A O 1
ATOM 2230 N N . LYS A 1 292 ? 23.038 -15.850 -29.367 1.00 90.94 292 LYS A N 1
ATOM 2231 C CA . LYS A 1 292 ? 22.008 -14.894 -28.936 1.00 90.94 292 LYS A CA 1
ATOM 2232 C C . LYS A 1 292 ? 21.471 -15.233 -27.543 1.00 90.94 292 LYS A C 1
ATOM 2234 O O . LYS A 1 292 ? 21.258 -14.324 -26.740 1.00 90.94 292 LYS A O 1
ATOM 2239 N N . GLU A 1 293 ? 21.286 -16.518 -27.252 1.00 89.25 293 GLU A N 1
ATOM 2240 C CA . GLU A 1 293 ? 20.844 -16.989 -25.940 1.00 89.25 293 GLU A CA 1
ATOM 2241 C C . GLU A 1 293 ? 21.803 -16.575 -24.822 1.00 89.25 293 GLU A C 1
ATOM 2243 O O . GLU A 1 293 ? 21.379 -16.031 -23.798 1.00 89.25 293 GLU A O 1
ATOM 2248 N N . GLU A 1 294 ? 23.092 -16.827 -25.032 1.00 86.56 294 GLU A N 1
ATOM 2249 C CA . GLU A 1 294 ? 24.143 -16.574 -24.053 1.00 86.56 294 GLU A CA 1
ATOM 2250 C C . GLU A 1 294 ? 24.348 -15.085 -23.808 1.00 86.56 294 GLU A C 1
ATOM 2252 O O . GLU A 1 294 ? 24.421 -14.650 -22.655 1.00 86.56 294 GLU A O 1
ATOM 2257 N N . ALA A 1 295 ? 24.335 -14.288 -24.879 1.00 86.31 295 ALA A N 1
ATOM 2258 C CA . ALA A 1 295 ? 24.385 -12.840 -24.771 1.00 86.31 295 ALA A CA 1
ATOM 2259 C C . ALA A 1 295 ? 23.202 -12.291 -23.956 1.00 86.31 295 ALA A C 1
ATOM 2261 O O . ALA A 1 295 ? 23.390 -11.450 -23.077 1.00 86.31 295 ALA A O 1
ATOM 2262 N N . ALA A 1 296 ? 21.987 -12.805 -24.177 1.00 88.69 296 ALA A N 1
ATOM 2263 C CA . ALA A 1 296 ? 20.791 -12.362 -23.463 1.00 88.69 296 ALA A CA 1
ATOM 2264 C C . ALA A 1 296 ? 20.687 -12.882 -22.017 1.00 88.69 296 ALA A C 1
ATOM 2266 O O . ALA A 1 296 ? 19.823 -12.426 -21.266 1.00 88.69 296 ALA A O 1
ATOM 2267 N N . ALA A 1 297 ? 21.536 -13.820 -21.588 1.00 85.19 297 ALA A N 1
ATOM 2268 C CA . ALA A 1 297 ? 21.388 -14.476 -20.291 1.00 85.19 297 ALA A CA 1
ATOM 2269 C C . ALA A 1 297 ? 21.506 -13.508 -19.099 1.00 85.19 297 ALA A C 1
ATOM 2271 O O . ALA A 1 297 ? 20.718 -13.598 -18.161 1.00 85.19 297 ALA A O 1
ATOM 2272 N N . LYS A 1 298 ? 22.426 -12.535 -19.152 1.00 78.50 298 LYS A N 1
ATOM 2273 C CA . LYS A 1 298 ? 22.564 -11.522 -18.087 1.00 78.50 298 LYS A CA 1
ATOM 2274 C C . LYS A 1 298 ? 21.384 -10.546 -18.051 1.00 78.50 298 LYS A C 1
ATOM 2276 O O . LYS A 1 298 ? 20.982 -10.097 -16.983 1.00 78.50 298 LYS A O 1
ATOM 2281 N N . VAL A 1 299 ? 20.780 -10.272 -19.206 1.00 84.00 299 VAL A N 1
ATOM 2282 C CA . VAL A 1 299 ? 19.563 -9.455 -19.296 1.00 84.00 299 VAL A CA 1
ATOM 2283 C C . VAL A 1 299 ? 18.347 -10.225 -18.774 1.00 84.00 299 VAL A C 1
ATOM 2285 O O . VAL A 1 299 ? 17.495 -9.636 -18.120 1.00 84.00 299 VAL A O 1
ATOM 2288 N N . LYS A 1 300 ? 18.278 -11.550 -18.975 1.00 81.31 300 LYS A N 1
ATOM 2289 C CA . LYS A 1 300 ? 17.269 -12.424 -18.340 1.00 81.31 300 LYS A CA 1
ATOM 2290 C C . LYS A 1 300 ? 17.393 -12.407 -16.810 1.00 81.31 300 LYS A C 1
ATOM 2292 O O . LYS A 1 300 ? 16.382 -12.349 -16.113 1.00 81.31 300 LYS A O 1
ATOM 2297 N N . GLU A 1 301 ? 18.618 -12.406 -16.283 1.00 79.12 301 GLU A N 1
ATOM 2298 C CA . GLU A 1 301 ? 18.876 -12.251 -14.844 1.00 79.12 301 GLU A CA 1
ATOM 2299 C C . GLU A 1 301 ? 18.425 -10.868 -14.334 1.00 79.12 301 GLU A C 1
ATOM 2301 O O . GLU A 1 301 ? 17.728 -10.798 -13.319 1.00 79.12 301 GLU A O 1
ATOM 2306 N N . ALA A 1 302 ? 18.741 -9.793 -15.069 1.00 73.69 302 ALA A N 1
ATOM 2307 C CA . ALA A 1 302 ? 18.298 -8.429 -14.762 1.00 73.69 302 ALA A CA 1
ATOM 2308 C C . ALA A 1 302 ? 16.770 -8.271 -14.830 1.00 73.69 302 ALA A C 1
ATOM 2310 O O . ALA A 1 302 ? 16.173 -7.668 -13.947 1.00 73.69 302 ALA A O 1
ATOM 2311 N N . TYR A 1 303 ? 16.108 -8.875 -15.821 1.00 76.81 303 TYR A N 1
ATOM 2312 C CA . TYR A 1 303 ? 14.645 -8.915 -15.909 1.00 76.81 303 TYR A CA 1
ATOM 2313 C C . TYR A 1 303 ? 14.032 -9.511 -14.638 1.00 76.81 303 TYR A C 1
ATOM 2315 O O . TYR A 1 303 ? 13.104 -8.952 -14.060 1.00 76.81 303 TYR A O 1
ATOM 2323 N N . GLY A 1 304 ? 14.607 -10.610 -14.148 1.00 69.62 304 GLY A N 1
ATOM 2324 C CA . GLY A 1 304 ? 14.168 -11.226 -12.906 1.00 69.62 304 GLY A CA 1
ATOM 2325 C C . GLY A 1 304 ? 14.409 -10.375 -11.653 1.00 69.62 304 GLY A C 1
ATOM 2326 O O . GLY A 1 304 ? 13.733 -10.598 -10.659 1.00 69.62 304 GLY A O 1
ATOM 2327 N N . SER A 1 305 ? 15.369 -9.448 -11.638 1.00 69.88 305 SER A N 1
ATOM 2328 C CA . SER A 1 305 ? 15.618 -8.594 -10.465 1.00 69.88 305 SER A CA 1
ATOM 2329 C C . SER A 1 305 ? 14.759 -7.329 -10.440 1.00 69.88 305 SER A C 1
ATOM 2331 O O . SER A 1 305 ? 14.593 -6.744 -9.371 1.00 69.88 305 SER A O 1
ATOM 2333 N N . ILE A 1 306 ? 14.209 -6.915 -11.586 1.00 64.75 306 ILE A N 1
ATOM 2334 C CA . ILE A 1 306 ? 13.346 -5.731 -11.684 1.00 64.75 306 ILE A CA 1
ATOM 2335 C C . ILE A 1 306 ? 11.853 -6.064 -11.614 1.00 64.75 306 ILE A C 1
ATOM 2337 O O . ILE A 1 306 ? 11.076 -5.225 -11.158 1.00 64.75 306 ILE A O 1
ATOM 2341 N N . VAL A 1 307 ? 11.463 -7.274 -12.026 1.00 59.84 307 VAL A N 1
ATOM 2342 C CA . VAL A 1 307 ? 10.087 -7.788 -11.989 1.00 59.84 307 VAL A CA 1
ATOM 2343 C C . VAL A 1 307 ? 9.919 -8.710 -10.778 1.00 59.84 307 VAL A C 1
ATOM 2345 O O . VAL A 1 307 ? 10.806 -9.510 -10.484 1.00 59.84 307 VAL A O 1
ATOM 2348 N N . GLU A 1 308 ? 8.794 -8.626 -10.065 1.00 48.09 308 GLU A N 1
ATOM 2349 C CA . GLU A 1 308 ? 8.517 -9.539 -8.945 1.00 48.09 308 GLU A CA 1
ATOM 2350 C C . GLU A 1 308 ? 8.452 -11.006 -9.424 1.00 48.09 308 GLU A C 1
ATOM 2352 O O . GLU A 1 308 ? 7.664 -11.354 -10.304 1.00 48.09 308 GLU A O 1
ATOM 2357 N N . LYS A 1 309 ? 9.314 -11.877 -8.866 1.00 45.69 309 LYS A N 1
ATOM 2358 C CA . LYS A 1 309 ? 9.461 -13.287 -9.293 1.00 45.69 309 LYS A CA 1
ATOM 2359 C C . LYS A 1 309 ? 8.400 -14.233 -8.733 1.00 45.69 309 LYS A C 1
ATOM 2361 O O . LYS A 1 309 ? 8.186 -15.299 -9.305 1.00 45.69 309 LYS A O 1
ATOM 2366 N N . GLU A 1 310 ? 7.765 -13.878 -7.623 1.00 34.38 310 GLU A N 1
ATOM 2367 C CA . GLU A 1 310 ? 6.772 -14.714 -6.954 1.00 34.38 310 GLU A CA 1
ATOM 2368 C C . GLU A 1 310 ? 5.495 -13.906 -6.760 1.00 34.38 310 GLU A C 1
ATOM 2370 O O . GLU A 1 310 ? 5.483 -12.897 -6.061 1.00 34.38 310 GLU A O 1
ATOM 2375 N N . CYS A 1 311 ? 4.420 -14.360 -7.405 1.00 34.66 311 CYS A N 1
ATOM 2376 C CA . CYS A 1 311 ? 3.089 -13.823 -7.171 1.00 34.66 311 CYS A CA 1
ATOM 2377 C C . CYS A 1 311 ? 2.740 -14.102 -5.686 1.00 34.66 311 CYS A C 1
ATOM 2379 O O . CYS A 1 311 ? 2.894 -15.251 -5.250 1.00 34.66 311 CYS A O 1
ATOM 2381 N N . PRO A 1 312 ? 2.316 -13.099 -4.883 1.00 32.59 312 PRO A N 1
ATOM 2382 C CA . PRO A 1 312 ? 1.836 -13.353 -3.531 1.00 32.59 312 PRO A CA 1
ATOM 2383 C C . PRO A 1 312 ? 0.772 -14.445 -3.609 1.00 32.59 312 PRO A C 1
ATOM 2385 O O . PRO A 1 312 ? -0.221 -14.293 -4.324 1.00 32.59 312 PRO A O 1
ATOM 2388 N N . LYS A 1 313 ? 0.994 -15.577 -2.930 1.00 27.69 313 LYS A N 1
ATOM 2389 C CA . LYS A 1 313 ? -0.058 -16.581 -2.745 1.00 27.69 313 LYS A CA 1
ATOM 2390 C C . LYS A 1 313 ? -1.219 -15.859 -2.079 1.00 27.69 313 LYS A C 1
ATOM 2392 O O . LYS A 1 313 ? -1.028 -15.384 -0.967 1.00 27.69 313 LYS A O 1
ATOM 2397 N N . GLU A 1 314 ? -2.327 -15.723 -2.809 1.00 25.91 314 GLU A N 1
ATOM 2398 C CA . GLU A 1 314 ? -3.597 -15.107 -2.404 1.00 25.91 314 GLU A CA 1
ATOM 2399 C C . GLU A 1 314 ? -3.524 -14.350 -1.068 1.00 25.91 314 GLU A C 1
ATOM 2401 O O . GLU A 1 314 ? -3.865 -14.880 -0.013 1.00 25.91 314 GLU A O 1
ATOM 2406 N N . ALA A 1 315 ? -3.100 -13.085 -1.101 1.00 29.53 315 ALA A N 1
ATOM 2407 C CA . ALA A 1 315 ? -3.478 -12.179 -0.029 1.00 29.53 315 ALA A CA 1
ATOM 2408 C C . ALA A 1 315 ? -4.962 -11.869 -0.249 1.00 29.53 315 ALA A C 1
ATOM 2410 O O . ALA A 1 315 ? -5.319 -11.141 -1.176 1.00 29.53 315 ALA A O 1
ATOM 2411 N N . ILE A 1 316 ? -5.824 -12.505 0.545 1.00 29.69 316 ILE A N 1
ATOM 2412 C CA . ILE A 1 316 ? -7.277 -12.322 0.529 1.00 29.69 316 ILE A CA 1
ATOM 2413 C C . ILE A 1 316 ? -7.565 -10.816 0.483 1.00 29.69 316 ILE A C 1
ATOM 2415 O O . ILE A 1 316 ? -7.259 -10.090 1.428 1.00 29.69 316 ILE A O 1
ATOM 2419 N N . ALA A 1 317 ? -8.142 -10.338 -0.625 1.00 35.41 317 ALA A N 1
ATOM 2420 C CA . ALA A 1 317 ? -8.607 -8.964 -0.788 1.00 35.41 317 ALA A CA 1
ATOM 2421 C C . ALA A 1 317 ? -9.873 -8.741 0.055 1.00 35.41 317 ALA A C 1
ATOM 2423 O O . ALA A 1 317 ? -10.956 -8.500 -0.473 1.00 35.41 317 ALA A O 1
ATOM 2424 N N . GLY A 1 318 ? -9.726 -8.855 1.370 1.00 37.34 318 GLY A N 1
ATOM 2425 C CA . GLY A 1 318 ? -10.749 -8.607 2.368 1.00 37.34 318 GLY A CA 1
ATOM 2426 C C . GLY A 1 318 ? -10.529 -7.278 3.096 1.00 37.34 318 GLY A C 1
ATOM 2427 O O . GLY A 1 318 ? -9.488 -6.640 2.926 1.00 37.34 318 GLY A O 1
ATOM 2428 N N . PRO A 1 319 ? -11.512 -6.834 3.889 1.00 47.31 319 PRO A N 1
ATOM 2429 C CA . PRO A 1 319 ? -11.303 -5.809 4.916 1.00 47.31 319 PRO A CA 1
ATOM 2430 C C . PRO A 1 319 ? -10.074 -6.137 5.780 1.00 47.31 319 PRO A C 1
ATOM 2432 O O . PRO A 1 319 ? -9.818 -7.304 6.067 1.00 47.31 319 PRO A O 1
ATOM 2435 N N . SER A 1 320 ? -9.323 -5.127 6.219 1.00 51.91 320 SER A N 1
ATOM 2436 C CA . SER A 1 320 ? -8.206 -5.295 7.160 1.00 51.91 320 SER A CA 1
ATOM 2437 C C . SER A 1 320 ? -8.203 -4.206 8.219 1.00 51.91 320 SER A C 1
ATOM 2439 O O . SER A 1 320 ? -8.698 -3.106 7.985 1.00 51.91 320 SER A O 1
ATOM 2441 N N . PHE A 1 321 ? -7.603 -4.505 9.367 1.00 61.84 321 PHE A N 1
ATOM 2442 C CA . PHE A 1 321 ? -7.423 -3.568 10.468 1.00 61.84 321 PHE A CA 1
ATOM 2443 C C . PHE A 1 321 ? -5.930 -3.473 10.793 1.00 61.84 321 PHE A C 1
ATOM 2445 O O . PHE A 1 321 ? -5.306 -4.473 11.148 1.00 61.84 321 PHE A O 1
ATOM 2452 N N . TYR A 1 322 ? -5.334 -2.295 10.571 1.00 61.09 322 TYR A N 1
ATOM 2453 C CA . TYR A 1 322 ? -3.884 -2.058 10.692 1.00 61.09 322 TYR A CA 1
ATOM 2454 C C . TYR A 1 322 ? -3.000 -3.045 9.902 1.00 61.09 322 TYR A C 1
ATOM 2456 O O . TYR A 1 322 ? -1.923 -3.446 10.345 1.00 61.09 322 TYR A O 1
ATOM 2464 N N . GLY A 1 323 ? -3.455 -3.428 8.705 1.00 49.59 323 GLY A N 1
ATOM 2465 C CA . GLY A 1 323 ? -2.739 -4.347 7.816 1.00 49.59 323 GLY A CA 1
ATOM 2466 C C . GLY A 1 323 ? -2.958 -5.831 8.116 1.00 49.59 323 GLY A C 1
ATOM 2467 O O . GLY A 1 323 ? -2.518 -6.661 7.325 1.00 49.59 323 GLY A O 1
ATOM 2468 N N . ILE A 1 324 ? -3.675 -6.179 9.192 1.00 58.03 324 ILE A N 1
ATOM 2469 C CA . ILE A 1 324 ? -4.090 -7.560 9.465 1.00 58.03 324 ILE A CA 1
ATOM 2470 C C . ILE A 1 324 ? -5.412 -7.829 8.729 1.00 58.03 324 ILE A C 1
ATOM 2472 O O . ILE A 1 324 ? -6.394 -7.130 9.001 1.00 58.03 324 ILE A O 1
ATOM 2476 N N . PRO A 1 325 ? -5.480 -8.812 7.810 1.00 55.94 325 PRO A N 1
ATOM 2477 C CA . PRO A 1 325 ? -6.730 -9.204 7.163 1.00 55.94 325 PRO A CA 1
ATOM 2478 C C . PRO A 1 325 ? -7.792 -9.601 8.191 1.00 55.94 325 PRO A C 1
ATOM 2480 O O . PRO A 1 325 ? -7.487 -10.281 9.173 1.00 55.94 325 PRO A O 1
ATOM 2483 N N . ILE A 1 326 ? -9.037 -9.181 7.968 1.00 68.69 326 ILE A N 1
ATOM 2484 C CA . ILE A 1 326 ? -10.181 -9.559 8.796 1.00 68.69 326 ILE A CA 1
ATOM 2485 C C . ILE A 1 326 ? -10.722 -10.904 8.314 1.00 68.69 326 ILE A C 1
ATOM 2487 O O . ILE A 1 326 ? -11.331 -11.004 7.249 1.00 68.69 326 ILE A O 1
ATOM 2491 N N . GLU A 1 327 ? -10.472 -11.942 9.110 1.00 67.44 327 GLU A N 1
ATOM 2492 C CA . GLU A 1 327 ? -10.885 -13.320 8.850 1.00 67.44 327 GLU A CA 1
ATOM 2493 C C . GLU A 1 327 ? -12.042 -13.728 9.769 1.00 67.44 327 GLU A C 1
ATOM 2495 O O . GLU A 1 327 ? -12.033 -13.420 10.963 1.00 67.44 327 GLU A O 1
ATOM 2500 N N . GLY A 1 328 ? -13.001 -14.482 9.227 1.00 78.38 328 GLY A N 1
ATOM 2501 C CA . GLY A 1 328 ? -14.157 -15.004 9.962 1.00 78.38 328 GLY A CA 1
ATOM 2502 C C . GLY A 1 328 ? -15.497 -14.432 9.497 1.00 78.38 328 GLY A C 1
ATOM 2503 O O . GLY A 1 328 ? -15.570 -13.512 8.675 1.00 78.38 328 GLY A O 1
ATOM 2504 N N . ASP A 1 329 ? -16.573 -15.026 10.001 1.00 87.81 329 ASP A N 1
ATOM 2505 C CA . ASP A 1 329 ? -17.938 -14.524 9.861 1.00 87.81 329 ASP A CA 1
ATOM 2506 C C . ASP A 1 329 ? -18.336 -13.666 11.066 1.00 87.81 329 ASP A C 1
ATOM 2508 O O . ASP A 1 329 ? -19.166 -12.774 10.918 1.00 87.81 329 ASP A O 1
ATOM 2512 N N . ARG A 1 330 ? -17.728 -13.912 12.237 1.00 95.56 330 ARG A N 1
ATOM 2513 C CA . ARG A 1 330 ? -18.084 -13.312 13.532 1.00 95.56 330 ARG A CA 1
ATOM 2514 C C . ARG A 1 330 ? -16.857 -12.727 14.215 1.00 95.56 330 ARG A C 1
ATOM 2516 O O . ARG A 1 330 ? -16.057 -13.458 14.803 1.00 95.56 330 ARG A O 1
ATOM 2523 N N . VAL A 1 331 ? -16.720 -11.409 14.134 1.00 96.75 331 VAL A N 1
ATOM 2524 C CA . VAL A 1 331 ? -15.486 -10.691 14.480 1.00 96.75 331 VAL A CA 1
ATOM 2525 C C . VAL A 1 331 ? -15.730 -9.704 15.616 1.00 96.75 331 VAL A C 1
ATOM 2527 O O . VAL A 1 331 ? -16.709 -8.960 15.602 1.00 96.75 331 VAL A O 1
ATOM 2530 N N . VAL A 1 332 ? -14.826 -9.655 16.595 1.00 98.38 332 VAL A N 1
ATOM 2531 C CA . VAL A 1 332 ? -14.892 -8.669 17.685 1.00 98.38 332 VAL A CA 1
ATOM 2532 C C . VAL A 1 332 ? -13.686 -7.740 17.638 1.00 98.38 332 VAL A C 1
ATOM 2534 O O . VAL A 1 332 ? -12.543 -8.189 17.720 1.00 98.38 332 VAL A O 1
ATOM 2537 N N . PHE A 1 333 ? -13.936 -6.435 17.551 1.00 98.06 333 PHE A N 1
ATOM 2538 C CA . PHE A 1 333 ? -12.902 -5.410 17.682 1.00 98.06 333 PHE A CA 1
ATOM 2539 C C . PHE A 1 333 ? -12.816 -4.955 19.136 1.00 98.06 333 PHE A C 1
ATOM 2541 O O . PHE A 1 333 ? -13.829 -4.592 19.731 1.00 98.06 333 PHE A O 1
ATOM 2548 N N . VAL A 1 334 ? -11.614 -4.973 19.706 1.00 98.19 334 VAL A N 1
ATOM 2549 C CA . VAL A 1 334 ? -11.331 -4.533 21.074 1.00 98.19 334 VAL A CA 1
ATOM 2550 C C . VAL A 1 334 ? -10.328 -3.391 20.981 1.00 98.19 334 VAL A C 1
ATOM 2552 O O . VAL A 1 334 ? -9.166 -3.606 20.646 1.00 98.19 334 VAL A O 1
ATOM 2555 N N . VAL A 1 335 ? -10.791 -2.166 21.202 1.00 97.00 335 VAL A N 1
ATOM 2556 C CA . VAL A 1 335 ? -10.044 -0.941 20.918 1.00 97.00 335 VAL A CA 1
ATOM 2557 C C . VAL A 1 335 ? -9.799 -0.167 22.200 1.00 97.00 335 VAL A C 1
ATOM 2559 O O . VAL A 1 335 ? -10.724 0.241 22.899 1.00 97.00 335 VAL A O 1
ATOM 2562 N N . ASP A 1 336 ? -8.525 0.029 22.496 1.00 95.06 336 ASP A N 1
ATOM 2563 C CA . ASP A 1 336 ? -8.062 0.857 23.595 1.00 95.06 336 ASP A CA 1
ATOM 2564 C C . ASP A 1 336 ? -8.409 2.331 23.338 1.00 95.06 336 ASP A C 1
ATOM 2566 O O . ASP A 1 336 ? -8.184 2.860 22.246 1.00 95.06 336 ASP A O 1
ATOM 2570 N N . HIS A 1 337 ? -8.952 3.002 24.348 1.00 94.62 337 HIS A N 1
ATOM 2571 C CA . HIS A 1 337 ? -9.062 4.458 24.378 1.00 94.62 337 HIS A CA 1
ATOM 2572 C C . HIS A 1 337 ? -8.492 5.039 25.671 1.00 94.62 337 HIS A C 1
ATOM 2574 O O . HIS A 1 337 ? -8.941 6.081 26.121 1.00 94.62 337 HIS A O 1
ATOM 2580 N N . SER A 1 338 ? -7.508 4.393 26.284 1.00 92.44 338 SER A N 1
ATOM 2581 C CA . SER A 1 338 ? -6.801 4.861 27.473 1.00 92.44 338 SER A CA 1
ATOM 2582 C C . SER A 1 338 ? -6.131 6.226 27.270 1.00 92.44 338 SER A C 1
ATOM 2584 O O . SER A 1 338 ? -6.002 6.756 26.165 1.00 92.44 338 SER A O 1
ATOM 2586 N N . GLY A 1 339 ? -5.688 6.840 28.368 1.00 87.62 339 GLY A N 1
ATOM 2587 C CA . GLY A 1 339 ? -5.141 8.200 28.346 1.00 87.62 339 GLY A CA 1
ATOM 2588 C C . GLY A 1 339 ? -3.889 8.379 27.473 1.00 87.62 339 GLY A C 1
ATOM 2589 O O . GLY A 1 339 ? -3.612 9.507 27.052 1.00 87.62 339 GLY A O 1
ATOM 2590 N N . SER A 1 340 ? -3.149 7.302 27.187 1.00 86.06 340 SER A N 1
ATOM 2591 C CA . SER A 1 340 ? -1.993 7.283 26.279 1.00 86.06 340 SER A CA 1
ATOM 2592 C C . SER A 1 340 ? -2.396 7.431 24.806 1.00 86.06 340 SER A C 1
ATOM 2594 O O . SER A 1 340 ? -1.679 8.081 24.041 1.00 86.06 340 SER A O 1
ATOM 2596 N N . MET A 1 341 ? -3.619 7.030 24.443 1.00 87.00 341 MET A N 1
ATOM 2597 C CA . MET A 1 341 ? -4.189 7.190 23.096 1.00 87.00 341 MET A CA 1
ATOM 2598 C C . MET A 1 341 ? -4.437 8.654 22.687 1.00 87.00 341 MET A C 1
ATOM 2600 O O . MET A 1 341 ? -4.779 8.942 21.538 1.00 87.00 341 MET A O 1
ATOM 2604 N N . ARG A 1 342 ? -4.249 9.601 23.615 1.00 86.25 342 ARG A N 1
ATOM 2605 C CA . ARG A 1 342 ? -4.273 11.048 23.355 1.00 86.25 342 ARG A CA 1
ATOM 2606 C C . ARG A 1 342 ? -3.046 11.544 22.589 1.00 86.25 342 ARG A C 1
ATOM 2608 O O . ARG A 1 342 ? -3.094 12.630 22.019 1.00 86.25 342 ARG A O 1
ATOM 2615 N N . VAL A 1 343 ? -1.942 10.800 22.630 1.00 79.50 343 VAL A N 1
ATOM 2616 C CA . VAL A 1 343 ? -0.678 11.189 21.993 1.00 79.50 343 VAL A CA 1
ATOM 2617 C C . VAL A 1 343 ? -0.824 11.137 20.469 1.00 79.50 343 VAL A C 1
ATOM 2619 O O . VAL A 1 343 ? -1.549 10.295 19.939 1.00 79.50 343 VAL A O 1
ATOM 2622 N N . ASN A 1 344 ? -0.145 12.044 19.763 1.00 74.62 344 ASN A N 1
ATOM 2623 C CA . ASN A 1 344 ? -0.107 12.031 18.302 1.00 74.62 344 ASN A CA 1
ATOM 2624 C C . ASN A 1 344 ? 0.744 10.869 17.775 1.00 74.62 344 ASN A C 1
ATOM 2626 O O . ASN A 1 344 ? 1.728 10.492 18.409 1.00 74.62 344 ASN A O 1
ATOM 2630 N N . LEU A 1 345 ? 0.402 10.318 16.609 1.00 62.25 345 LEU A N 1
ATOM 2631 C CA . LEU A 1 345 ? 1.286 9.365 15.935 1.00 62.25 345 LEU A CA 1
ATOM 2632 C C . LEU A 1 345 ? 2.555 10.075 15.439 1.00 62.25 345 LEU A C 1
ATOM 2634 O O . LEU A 1 345 ? 2.491 11.159 14.853 1.00 62.25 345 LEU A O 1
ATOM 2638 N N . GLU A 1 346 ? 3.707 9.450 15.679 1.00 56.12 346 GLU A N 1
ATOM 2639 C CA . GLU A 1 346 ? 5.023 9.949 15.278 1.00 56.12 346 GLU A CA 1
ATOM 2640 C C . GLU A 1 346 ? 5.502 9.237 14.002 1.00 56.12 346 GLU A C 1
ATOM 2642 O O . GLU A 1 346 ? 5.590 8.013 13.968 1.00 56.12 346 GLU A O 1
ATOM 2647 N N . GLY A 1 347 ? 5.856 9.990 12.955 1.00 47.03 347 GLY A N 1
ATOM 2648 C CA . GLY A 1 347 ? 6.339 9.456 11.670 1.00 47.03 347 GLY A CA 1
ATOM 2649 C C . GLY A 1 347 ? 5.617 10.057 10.459 1.00 47.03 347 GLY A C 1
ATOM 2650 O O . GLY A 1 347 ? 4.772 10.935 10.607 1.00 47.03 347 GLY A O 1
ATOM 2651 N N . ASP A 1 348 ? 5.923 9.567 9.252 1.00 34.56 348 ASP A N 1
ATOM 2652 C CA . ASP A 1 348 ? 5.335 10.023 7.973 1.00 34.56 348 ASP A CA 1
ATOM 2653 C C . ASP A 1 348 ? 3.855 9.614 7.779 1.00 34.56 348 ASP A C 1
ATOM 2655 O O . ASP A 1 348 ? 3.335 9.611 6.659 1.00 34.56 348 ASP A O 1
ATOM 2659 N N . PHE A 1 349 ? 3.148 9.260 8.858 1.00 35.38 349 PHE A N 1
ATOM 2660 C CA . PHE A 1 349 ? 1.725 8.942 8.820 1.00 35.38 349 PHE A CA 1
ATOM 2661 C C . PHE A 1 349 ? 0.922 10.236 8.601 1.00 35.38 349 PHE A C 1
ATOM 2663 O O . PHE A 1 349 ? 0.534 10.936 9.533 1.00 35.38 349 PHE A O 1
ATOM 2670 N N . GLN A 1 350 ? 0.725 10.596 7.332 1.00 32.41 350 GLN A N 1
ATOM 2671 C CA . GLN A 1 350 ? -0.077 11.746 6.913 1.00 32.41 350 GLN A CA 1
ATOM 2672 C C . GLN A 1 350 ? -1.560 11.395 7.074 1.00 32.41 350 GLN A C 1
ATOM 2674 O O . GLN A 1 350 ? -2.153 10.729 6.225 1.00 32.41 350 GLN A O 1
ATOM 2679 N N . VAL A 1 351 ? -2.141 11.819 8.191 1.00 33.47 351 VAL A N 1
ATOM 2680 C CA . VAL A 1 351 ? -3.567 11.668 8.489 1.00 33.47 351 VAL A CA 1
ATOM 2681 C C . VAL A 1 351 ? -4.408 12.497 7.500 1.00 33.47 351 VAL A C 1
ATOM 2683 O O . VAL A 1 351 ? -3.980 13.568 7.063 1.00 33.47 351 VAL A O 1
ATOM 2686 N N . GLU A 1 352 ? -5.579 11.986 7.094 1.00 30.00 352 GLU A N 1
ATOM 2687 C CA . GLU A 1 352 ? -6.465 12.652 6.126 1.00 30.00 352 GLU A CA 1
ATOM 2688 C C . GLU A 1 352 ? -6.798 14.094 6.553 1.00 30.00 352 GLU A C 1
ATOM 2690 O O . GLU A 1 352 ? -6.951 14.393 7.738 1.00 30.00 352 GLU A O 1
ATOM 2695 N N . ALA A 1 353 ? -6.968 15.002 5.586 1.00 29.84 353 ALA A N 1
ATOM 2696 C CA . ALA A 1 353 ? -7.361 16.381 5.870 1.00 29.84 353 ALA A CA 1
ATOM 2697 C C . ALA A 1 353 ? -8.717 16.425 6.606 1.00 29.84 353 ALA A C 1
ATOM 2699 O O . ALA A 1 353 ? -9.759 16.176 6.002 1.00 29.84 353 ALA A O 1
ATOM 2700 N N . GLY A 1 354 ? -8.689 16.761 7.901 1.00 30.80 354 GLY A N 1
ATOM 2701 C CA . GLY A 1 354 ? -9.867 16.834 8.775 1.00 30.80 354 GLY A CA 1
ATOM 2702 C C . GLY A 1 354 ? -9.908 15.797 9.902 1.00 30.80 354 GLY A C 1
ATOM 2703 O O . GLY A 1 354 ? -10.798 15.882 10.742 1.00 30.80 354 GLY A O 1
ATOM 2704 N N . ILE A 1 355 ? -8.959 14.859 9.952 1.00 39.12 355 ILE A N 1
ATOM 2705 C CA . ILE A 1 355 ? -8.796 13.925 11.071 1.00 39.12 355 ILE A CA 1
ATOM 2706 C C . ILE A 1 355 ? -7.616 14.405 11.926 1.00 39.12 355 ILE A C 1
ATOM 2708 O O . ILE A 1 355 ? -6.540 14.712 11.411 1.00 39.12 355 ILE A O 1
ATOM 2712 N N . GLU A 1 356 ? -7.830 14.525 13.234 1.00 48.16 356 GLU A N 1
ATOM 2713 C CA . GLU A 1 356 ? -6.766 14.875 14.178 1.00 48.16 356 GLU A CA 1
ATOM 2714 C C . GLU A 1 356 ? -5.717 13.748 14.246 1.00 48.16 356 GLU A C 1
ATOM 2716 O O . GLU A 1 356 ? -6.031 12.572 14.090 1.00 48.16 356 GLU A O 1
ATOM 2721 N N . ASN A 1 357 ? -4.439 14.082 14.455 1.00 63.50 357 ASN A N 1
ATOM 2722 C CA . ASN A 1 357 ? -3.346 13.097 14.405 1.00 63.50 357 ASN A CA 1
ATOM 2723 C C . ASN A 1 357 ? -3.189 12.275 15.703 1.00 63.50 357 ASN A C 1
ATOM 2725 O O . ASN A 1 357 ? -2.153 11.642 15.915 1.00 63.50 357 ASN A O 1
ATOM 2729 N N . ARG A 1 358 ? -4.177 12.286 16.608 1.00 77.06 358 ARG A N 1
ATOM 2730 C CA . ARG A 1 358 ? -4.096 11.510 17.853 1.00 77.06 358 ARG A CA 1
ATOM 2731 C C . ARG A 1 358 ? -4.294 10.030 17.529 1.00 77.06 358 ARG A C 1
ATOM 2733 O O . ARG A 1 358 ? -5.090 9.674 16.659 1.00 77.06 358 ARG A O 1
ATOM 2740 N N . LYS A 1 359 ? -3.606 9.146 18.255 1.00 81.06 359 LYS A N 1
ATOM 2741 C CA . LYS A 1 359 ? -3.720 7.685 18.088 1.00 81.06 359 LYS A CA 1
ATOM 2742 C C . LYS A 1 359 ? -5.174 7.208 18.095 1.00 81.06 359 LYS A C 1
ATOM 2744 O O . LYS A 1 359 ? -5.540 6.370 17.274 1.00 81.06 359 LYS A O 1
ATOM 2749 N N . ILE A 1 360 ? -6.002 7.766 18.982 1.00 84.56 360 ILE A N 1
ATOM 2750 C CA . ILE A 1 360 ? -7.432 7.446 19.070 1.00 84.56 360 ILE A CA 1
ATOM 2751 C C . ILE A 1 360 ? -8.213 7.806 17.798 1.00 84.56 360 ILE A C 1
ATOM 2753 O O . ILE A 1 360 ? -9.066 7.032 17.369 1.00 84.56 360 ILE A O 1
ATOM 2757 N N . ASP A 1 361 ? -7.919 8.936 17.156 1.00 72.44 361 ASP A N 1
ATOM 2758 C CA . ASP A 1 361 ? -8.650 9.381 15.966 1.00 72.44 361 ASP A CA 1
ATOM 2759 C C . ASP A 1 361 ? -8.326 8.482 14.772 1.00 72.44 361 ASP A C 1
ATOM 2761 O O . ASP A 1 361 ? -9.223 8.048 14.043 1.00 72.44 361 ASP A O 1
ATOM 2765 N N . VAL A 1 362 ? -7.051 8.111 14.634 1.00 67.06 362 VAL A N 1
ATOM 2766 C CA . VAL A 1 362 ? -6.600 7.154 13.619 1.00 67.06 362 VAL A CA 1
ATOM 2767 C C . VAL A 1 362 ? -7.161 5.758 13.889 1.00 67.06 362 VAL A C 1
ATOM 2769 O O . VAL A 1 362 ? -7.618 5.103 12.952 1.00 67.06 362 VAL A O 1
ATOM 2772 N N . ALA A 1 363 ? -7.213 5.320 15.149 1.00 78.25 363 ALA A N 1
ATOM 2773 C CA . ALA A 1 363 ? -7.834 4.054 15.535 1.00 78.25 363 ALA A CA 1
ATOM 2774 C C . ALA A 1 363 ? -9.324 4.010 15.164 1.00 78.25 363 ALA A C 1
ATOM 277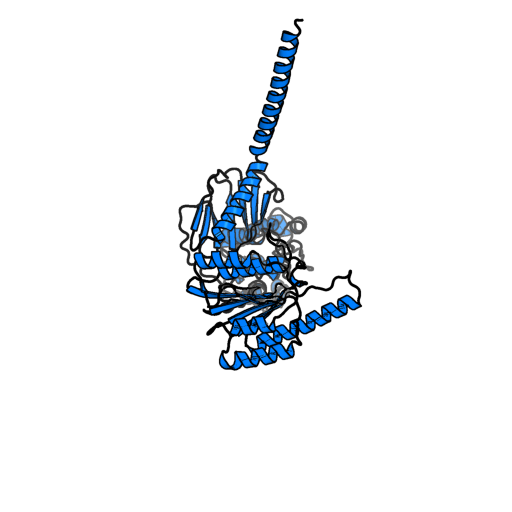6 O O . ALA A 1 363 ? -9.783 3.044 14.548 1.00 78.25 363 ALA A O 1
ATOM 2777 N N . LYS A 1 364 ? -10.073 5.077 15.475 1.00 79.00 364 LYS A N 1
ATOM 2778 C CA . LYS A 1 364 ? -11.491 5.225 15.113 1.00 79.00 364 LYS A CA 1
ATOM 2779 C C . LYS A 1 364 ? -11.676 5.202 13.597 1.00 79.00 364 LYS A C 1
ATOM 2781 O O . LYS A 1 364 ? -12.560 4.502 13.108 1.00 79.00 364 LYS A O 1
ATOM 2786 N N . TRP A 1 365 ? -10.841 5.915 12.844 1.00 59.53 365 TRP A N 1
ATOM 2787 C CA . TRP A 1 365 ? -10.903 5.929 11.381 1.00 59.53 365 TRP A CA 1
ATOM 2788 C C . TRP A 1 365 ? -10.590 4.560 10.756 1.00 59.53 365 TRP A C 1
ATOM 2790 O O . TRP A 1 365 ? -11.344 4.092 9.899 1.00 59.53 365 TRP A O 1
ATOM 2800 N N . GLN A 1 366 ? -9.535 3.882 11.220 1.00 62.19 366 GLN A N 1
ATOM 2801 C CA . GLN A 1 366 ? -9.170 2.531 10.778 1.00 62.19 366 GLN A CA 1
ATOM 2802 C C . GLN A 1 366 ? -10.283 1.526 11.080 1.00 62.19 366 GLN A C 1
ATOM 2804 O O . GLN A 1 366 ? -10.622 0.706 10.229 1.00 62.19 366 GLN A O 1
ATOM 2809 N N . LEU A 1 367 ? -10.894 1.614 12.264 1.00 77.12 367 LEU A N 1
ATOM 2810 C CA . LEU A 1 367 ? -11.996 0.742 12.661 1.00 77.12 367 LEU A CA 1
ATOM 2811 C C . LEU A 1 367 ? -13.225 0.948 11.767 1.00 77.12 367 LEU A C 1
ATOM 2813 O O . LEU A 1 367 ? -13.791 -0.018 11.259 1.00 77.12 367 LEU A O 1
ATOM 2817 N N . LYS A 1 368 ? -13.622 2.202 11.525 1.00 65.25 368 LYS A N 1
ATOM 2818 C CA . LYS A 1 368 ? -14.743 2.513 10.624 1.00 65.25 368 LYS A CA 1
ATOM 2819 C C . LYS A 1 368 ? -14.473 2.039 9.200 1.00 65.25 368 LYS A C 1
ATOM 2821 O O . LYS A 1 368 ? -15.356 1.463 8.572 1.00 65.25 368 LYS A O 1
ATOM 2826 N N . SER A 1 369 ? -13.247 2.226 8.715 1.00 53.06 369 SER A N 1
ATOM 2827 C CA . SER A 1 369 ? -12.819 1.774 7.387 1.00 53.06 369 SER A CA 1
ATOM 2828 C C . SER A 1 369 ? -12.852 0.250 7.265 1.00 53.06 369 SER A C 1
ATOM 2830 O O . SER A 1 369 ? -13.356 -0.282 6.275 1.00 53.06 369 SER A O 1
ATOM 2832 N N . ALA A 1 370 ? -12.382 -0.457 8.295 1.00 62.41 370 ALA A N 1
ATOM 2833 C CA . ALA A 1 370 ? -12.451 -1.908 8.384 1.00 62.41 370 ALA A CA 1
ATOM 2834 C C . ALA A 1 370 ? -13.902 -2.409 8.312 1.00 62.41 370 ALA A C 1
ATOM 2836 O O . ALA A 1 370 ? -14.220 -3.253 7.477 1.00 62.41 370 ALA A O 1
ATOM 2837 N N . ILE A 1 371 ? -14.794 -1.844 9.129 1.00 68.00 371 ILE A N 1
ATOM 2838 C CA . ILE A 1 371 ? -16.210 -2.234 9.203 1.00 68.00 371 ILE A CA 1
ATOM 2839 C C . ILE A 1 371 ? -16.968 -1.889 7.914 1.00 68.00 371 ILE A C 1
ATOM 2841 O O . ILE A 1 371 ? -17.815 -2.661 7.458 1.00 68.00 371 ILE A O 1
ATOM 2845 N N . LEU A 1 372 ? -16.648 -0.755 7.287 1.00 54.34 372 LEU A N 1
ATOM 2846 C CA . LEU A 1 372 ? -17.197 -0.384 5.985 1.00 54.34 372 LEU A CA 1
ATOM 2847 C C . LEU A 1 372 ? -16.766 -1.369 4.889 1.00 54.34 372 LEU A C 1
ATOM 2849 O O . LEU A 1 372 ? -17.567 -1.705 4.021 1.00 54.34 372 LEU A O 1
ATOM 2853 N N . GLY A 1 373 ? -15.520 -1.850 4.942 1.00 48.34 373 GLY A N 1
ATOM 2854 C CA . GLY A 1 373 ? -14.982 -2.825 3.993 1.00 48.34 373 GLY A CA 1
ATOM 2855 C C . GLY A 1 373 ? -15.477 -4.261 4.200 1.00 48.34 373 GLY A C 1
ATOM 2856 O O . GLY A 1 373 ? -15.291 -5.094 3.310 1.00 48.34 373 GLY A O 1
ATOM 2857 N N . MET A 1 374 ? -16.075 -4.578 5.353 1.00 67.62 374 MET A N 1
ATOM 2858 C CA . MET A 1 374 ? -16.628 -5.906 5.625 1.00 67.62 374 MET A CA 1
ATOM 2859 C C . MET A 1 374 ? -17.913 -6.147 4.820 1.00 6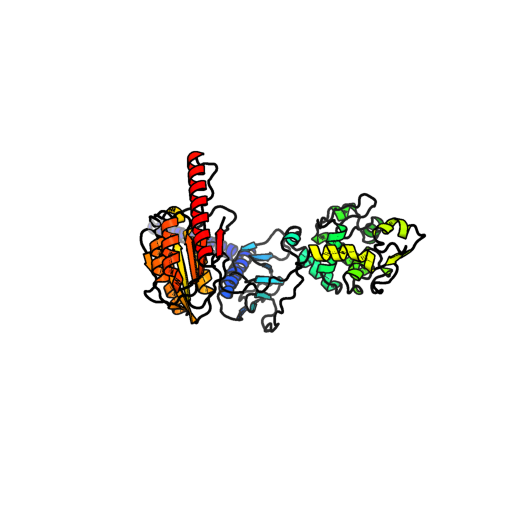7.62 374 MET A C 1
ATOM 2861 O O . MET A 1 374 ? -18.752 -5.249 4.763 1.00 67.62 374 MET A O 1
ATOM 2865 N N . PRO A 1 375 ? -18.101 -7.335 4.205 1.00 58.56 375 PRO A N 1
ATOM 2866 C CA . PRO A 1 375 ? -19.339 -7.673 3.501 1.00 58.56 375 PRO A CA 1
ATOM 2867 C C . PRO A 1 375 ? -20.574 -7.648 4.411 1.00 58.56 375 PRO A C 1
ATOM 2869 O O . PRO A 1 375 ? -20.474 -7.915 5.609 1.00 58.56 375 PRO A O 1
ATOM 2872 N N . ASP A 1 376 ? -21.743 -7.388 3.824 1.00 73.00 376 ASP A N 1
ATOM 2873 C CA . ASP A 1 376 ? -23.031 -7.583 4.499 1.00 73.00 376 ASP A CA 1
ATOM 2874 C C . ASP A 1 376 ? -23.226 -9.048 4.917 1.00 73.00 376 ASP A C 1
ATOM 2876 O O . ASP A 1 376 ? -22.671 -9.965 4.304 1.00 73.00 376 ASP A O 1
ATOM 2880 N N . GLY A 1 377 ? -24.003 -9.269 5.979 1.00 76.56 377 GLY A N 1
ATOM 2881 C CA . GLY A 1 377 ? -24.265 -10.603 6.534 1.00 76.56 377 GLY A CA 1
ATOM 2882 C C . GLY A 1 377 ? -23.185 -11.134 7.484 1.00 76.56 377 GLY A C 1
ATOM 2883 O O . GLY A 1 377 ? -23.413 -12.117 8.183 1.00 76.56 377 GLY A O 1
ATOM 2884 N N . LYS A 1 378 ? -22.015 -10.487 7.554 1.00 86.06 378 LYS A N 1
ATOM 2885 C CA . LYS A 1 378 ? -21.005 -10.745 8.595 1.00 86.06 378 LYS A CA 1
ATOM 2886 C C . LYS A 1 378 ? -21.482 -10.182 9.926 1.00 86.06 378 LYS A C 1
ATOM 2888 O O . LYS A 1 378 ? -22.091 -9.118 9.943 1.00 86.06 378 LYS A O 1
ATOM 2893 N N . GLU A 1 379 ? -21.159 -10.826 11.039 1.00 95.75 379 GLU A N 1
ATOM 2894 C CA . GLU A 1 379 ? -21.503 -10.315 12.362 1.00 95.75 379 GLU A CA 1
ATOM 2895 C C . GLU A 1 379 ? -20.297 -9.667 13.043 1.00 95.75 379 GLU A C 1
ATOM 2897 O O . GLU A 1 379 ? -19.190 -10.213 13.065 1.00 95.75 379 GLU A O 1
ATOM 2902 N N . VAL A 1 380 ? -20.520 -8.507 13.653 1.00 96.88 380 VAL A N 1
ATOM 2903 C CA . VAL A 1 380 ? -19.492 -7.774 14.387 1.00 96.88 380 VAL A CA 1
ATOM 2904 C C . VAL A 1 380 ? -19.948 -7.386 15.780 1.00 96.88 380 VAL A C 1
ATOM 2906 O O . VAL A 1 380 ? -21.138 -7.226 16.057 1.00 96.88 380 VAL A O 1
ATOM 2909 N N . ASN A 1 381 ? -18.979 -7.185 16.662 1.00 98.12 381 ASN A N 1
ATOM 2910 C CA . ASN A 1 381 ? -19.178 -6.408 17.874 1.00 98.12 381 ASN A CA 1
ATOM 2911 C C . ASN A 1 381 ? -17.929 -5.579 18.174 1.00 98.12 381 ASN A C 1
ATOM 2913 O O . ASN A 1 381 ? -16.835 -5.883 17.696 1.00 98.12 381 ASN A O 1
ATOM 2917 N N . ILE A 1 382 ? -18.105 -4.511 18.941 1.00 98.44 382 ILE A N 1
ATOM 2918 C CA . ILE A 1 382 ? -17.058 -3.528 19.207 1.00 98.44 382 ILE A CA 1
ATOM 2919 C C . ILE A 1 382 ? -17.026 -3.269 20.702 1.00 98.44 382 ILE A C 1
ATOM 2921 O O . ILE A 1 382 ? -18.058 -2.999 21.320 1.00 98.44 382 ILE A O 1
ATOM 2925 N N . ILE A 1 383 ? -15.830 -3.355 21.267 1.00 98.44 383 ILE A N 1
ATOM 2926 C CA . ILE A 1 383 ? -15.538 -3.034 22.654 1.00 98.44 383 ILE A CA 1
ATOM 2927 C C . ILE A 1 383 ? -14.513 -1.913 22.649 1.00 98.44 383 ILE A C 1
ATOM 2929 O O . ILE A 1 383 ? -13.398 -2.107 22.178 1.00 98.44 383 ILE A O 1
ATOM 2933 N N . PHE A 1 384 ? -14.887 -0.764 23.194 1.00 97.75 384 PHE A N 1
ATOM 2934 C CA . PHE A 1 384 ? -13.935 0.266 23.586 1.00 97.75 384 PHE A CA 1
ATOM 2935 C C . PHE A 1 384 ? -13.622 0.098 25.070 1.00 97.75 384 PHE A C 1
ATOM 2937 O O . PHE A 1 384 ? -14.542 -0.113 25.866 1.00 97.75 384 PHE A O 1
ATOM 2944 N N . PHE A 1 385 ? -12.344 0.148 25.443 1.00 96.38 385 PHE A N 1
ATOM 2945 C CA . PHE A 1 385 ? -11.941 0.010 26.840 1.00 96.38 385 PHE A CA 1
ATOM 2946 C C . PHE A 1 385 ? -10.921 1.055 27.303 1.00 96.38 385 PHE A C 1
ATOM 2948 O O . PHE A 1 385 ? -10.025 1.456 26.562 1.00 96.38 385 PHE A O 1
ATOM 2955 N N . ASP A 1 386 ? -11.067 1.439 28.566 1.00 93.69 386 ASP A N 1
ATOM 2956 C CA . ASP A 1 386 ? -10.091 2.160 29.380 1.00 93.69 386 ASP A CA 1
ATOM 2957 C C . ASP A 1 386 ? -10.052 1.491 30.770 1.00 93.69 386 ASP A C 1
ATOM 2959 O O . ASP A 1 386 ? -9.774 0.300 30.847 1.00 93.69 386 ASP A O 1
ATOM 2963 N N . SER A 1 387 ? -10.392 2.165 31.872 1.00 91.19 387 SER A N 1
ATOM 2964 C CA . SER A 1 387 ? -10.760 1.516 33.145 1.00 91.19 387 SER A CA 1
ATOM 2965 C C . SER A 1 387 ? -12.130 0.830 33.088 1.00 91.19 387 SER A C 1
ATOM 2967 O O . SER A 1 387 ? -12.437 -0.015 33.927 1.00 91.19 387 SER A O 1
ATOM 2969 N N . SER A 1 388 ? -12.971 1.221 32.132 1.00 92.69 388 SER A N 1
ATOM 2970 C CA . SER A 1 388 ? -14.329 0.734 31.917 1.00 92.69 388 SER A CA 1
ATOM 2971 C C . SER A 1 388 ? -14.441 -0.025 30.596 1.00 92.69 388 SER A C 1
ATOM 2973 O O . SER A 1 388 ? -13.663 0.197 29.671 1.00 92.69 388 SER A O 1
ATOM 2975 N N . ILE A 1 389 ? -15.424 -0.923 30.503 1.00 95.94 389 ILE A N 1
ATOM 2976 C CA . ILE A 1 389 ? -15.706 -1.696 29.289 1.00 95.94 389 ILE A CA 1
ATOM 2977 C C . ILE A 1 389 ? -16.986 -1.174 28.638 1.00 95.94 389 ILE A C 1
ATOM 2979 O O . ILE A 1 389 ? -18.081 -1.333 29.181 1.00 95.94 389 ILE A O 1
ATOM 2983 N N . ASN A 1 390 ? -16.855 -0.603 27.443 1.00 97.44 390 ASN A N 1
ATOM 2984 C CA . ASN A 1 390 ? -17.964 -0.073 26.658 1.00 97.44 390 ASN A CA 1
ATOM 2985 C C . ASN A 1 390 ? -18.234 -0.993 25.464 1.00 97.44 390 ASN A C 1
ATOM 2987 O O . ASN A 1 390 ? -17.502 -0.995 24.478 1.00 97.44 390 ASN A O 1
ATOM 2991 N N . LEU A 1 391 ? -19.293 -1.796 25.565 1.00 97.75 391 LEU A N 1
ATOM 2992 C CA . LEU A 1 391 ? -19.708 -2.759 24.543 1.00 97.75 391 LEU A CA 1
ATOM 2993 C C . LEU A 1 391 ? -20.825 -2.174 23.666 1.00 97.75 391 LEU A C 1
ATOM 2995 O O . LEU A 1 391 ? -21.826 -1.703 24.203 1.00 97.75 391 LEU A O 1
ATOM 2999 N N . PHE A 1 392 ? -20.699 -2.282 22.339 1.00 97.56 392 PHE A N 1
ATOM 3000 C CA . PHE A 1 392 ? -21.689 -1.754 21.392 1.00 97.56 392 PHE A CA 1
ATOM 3001 C C . PHE A 1 392 ? -23.087 -2.368 21.571 1.00 97.56 392 PHE A C 1
ATOM 3003 O O . PHE A 1 392 ? -24.071 -1.646 21.749 1.00 97.56 392 PHE A O 1
ATOM 3010 N N . LYS A 1 393 ? -23.195 -3.703 21.548 1.00 96.75 393 LYS A N 1
ATOM 3011 C CA . LYS A 1 393 ? -24.448 -4.435 21.810 1.00 96.75 393 LYS A CA 1
ATOM 3012 C C . LYS A 1 393 ? -24.174 -5.705 22.607 1.00 96.75 393 LYS A C 1
ATOM 3014 O O . LYS A 1 393 ? -23.096 -6.283 22.528 1.00 96.75 393 LYS A O 1
ATOM 3019 N N . SER A 1 394 ? -25.173 -6.183 23.346 1.00 93.69 394 SER A N 1
ATOM 3020 C CA . SER A 1 394 ? -25.064 -7.406 24.156 1.00 93.69 394 SER A CA 1
ATOM 3021 C C . SER A 1 394 ? -24.859 -8.689 23.341 1.00 93.69 394 SER A C 1
ATOM 3023 O O . SER A 1 394 ? -24.327 -9.653 23.883 1.00 93.69 394 SER A O 1
ATOM 3025 N N . ASN A 1 395 ? -25.254 -8.691 22.066 1.00 94.50 395 ASN A N 1
ATOM 3026 C CA . ASN A 1 395 ? -25.092 -9.797 21.125 1.00 94.50 395 ASN A CA 1
ATOM 3027 C C . ASN A 1 395 ? -24.314 -9.330 19.888 1.00 94.50 395 ASN A C 1
ATOM 3029 O O . ASN A 1 395 ? -24.199 -8.127 19.650 1.00 94.50 395 ASN A O 1
ATOM 3033 N N . MET A 1 396 ? -23.811 -10.286 19.104 1.00 96.94 396 MET A N 1
ATOM 3034 C CA . MET A 1 396 ? -23.236 -10.023 17.783 1.00 96.94 396 MET A CA 1
ATOM 3035 C C . MET A 1 396 ? -24.264 -9.336 16.870 1.00 96.94 396 MET A C 1
ATOM 3037 O O . MET A 1 396 ? -25.465 -9.593 16.977 1.00 96.94 396 MET A O 1
ATOM 3041 N N . VAL A 1 397 ? -23.793 -8.427 16.015 1.00 96.50 397 VAL A N 1
ATOM 3042 C CA . VAL A 1 397 ? -24.639 -7.604 15.142 1.00 96.50 397 VAL A CA 1
ATOM 3043 C C . VAL A 1 397 ? -24.306 -7.889 13.691 1.00 96.50 397 VAL A C 1
ATOM 3045 O O . VAL A 1 397 ? -23.179 -7.658 13.262 1.00 96.50 397 VAL A O 1
ATOM 3048 N N . GLU A 1 398 ? -25.295 -8.326 12.922 1.00 95.81 398 GLU A N 1
ATOM 3049 C CA . GLU A 1 398 ? -25.165 -8.504 11.478 1.00 95.81 398 GLU A CA 1
ATOM 3050 C C . GLU A 1 398 ? -24.942 -7.157 10.763 1.00 95.81 398 GLU A C 1
ATOM 3052 O O . GLU A 1 398 ? -25.622 -6.153 11.017 1.00 95.81 398 GLU A O 1
ATOM 3057 N N . LEU A 1 399 ? -23.963 -7.119 9.862 1.00 78.88 399 LEU A N 1
ATOM 3058 C CA . LEU A 1 399 ? -23.602 -5.945 9.086 1.00 78.88 399 LEU A CA 1
ATOM 3059 C C . LEU A 1 399 ? -24.607 -5.687 7.963 1.00 78.88 399 LEU A C 1
ATOM 3061 O O . LEU A 1 399 ? -24.858 -6.526 7.102 1.00 78.88 399 LEU A O 1
ATOM 3065 N N . SER A 1 400 ? -25.132 -4.467 7.975 1.00 70.94 400 SER A N 1
ATOM 3066 C CA . SER A 1 400 ? -26.045 -3.865 7.006 1.00 70.94 400 SER A CA 1
ATOM 3067 C C . SER A 1 400 ? -25.753 -2.362 6.933 1.00 70.94 400 SER A C 1
ATOM 3069 O O . SER A 1 400 ? -24.960 -1.841 7.725 1.00 70.94 400 SER A O 1
ATOM 3071 N N . SER A 1 401 ? -26.363 -1.625 6.004 1.00 60.31 401 SER A N 1
ATOM 3072 C CA . SER A 1 401 ? -26.211 -0.160 5.969 1.00 60.31 401 SER A CA 1
ATOM 3073 C C . SER A 1 401 ? -26.649 0.489 7.292 1.00 60.31 401 SER A C 1
ATOM 3075 O O . SER A 1 401 ? -25.928 1.325 7.828 1.00 60.31 401 SER A O 1
ATOM 3077 N N . SER A 1 402 ? -27.762 0.024 7.874 1.00 70.62 402 SER A N 1
ATOM 3078 C CA . SER A 1 402 ? -28.298 0.542 9.142 1.00 70.62 402 SER A CA 1
ATOM 3079 C C . SER A 1 402 ? -27.373 0.259 10.325 1.00 70.62 402 SER A C 1
ATOM 3081 O O . SER A 1 402 ? -27.073 1.156 11.109 1.00 70.62 402 SER A O 1
ATOM 3083 N N . SER A 1 403 ? -26.883 -0.979 10.463 1.00 77.12 403 SER A N 1
ATOM 3084 C CA . SER A 1 403 ? -26.004 -1.314 11.589 1.00 77.12 403 SER A CA 1
ATOM 3085 C C . SER A 1 403 ? -24.643 -0.623 11.486 1.00 77.12 403 SER A C 1
ATOM 3087 O O . SER A 1 403 ? -24.069 -0.285 12.517 1.00 77.12 403 SER A O 1
ATOM 3089 N N . ARG A 1 404 ? -24.151 -0.315 10.276 1.00 75.81 404 ARG A N 1
ATOM 3090 C CA . ARG A 1 404 ? -22.935 0.498 10.089 1.00 75.81 404 ARG A CA 1
ATOM 3091 C C . ARG A 1 404 ? -23.110 1.948 10.537 1.00 75.81 404 ARG A C 1
ATOM 3093 O O . ARG A 1 404 ? -22.192 2.502 11.134 1.00 75.81 404 ARG A O 1
ATOM 3100 N N . GLU A 1 405 ? -24.271 2.553 10.303 1.00 66.19 405 GLU A N 1
ATOM 3101 C CA . GLU A 1 405 ? -24.578 3.895 10.818 1.00 66.19 405 GLU A CA 1
ATOM 3102 C C . GLU A 1 405 ? -24.652 3.914 12.354 1.00 66.19 405 GLU A C 1
ATOM 3104 O O . GLU A 1 405 ? -24.083 4.806 12.993 1.00 66.19 405 GLU A O 1
ATOM 3109 N N . GLU A 1 406 ? -25.278 2.898 12.962 1.00 85.38 406 GLU A N 1
ATOM 3110 C CA . GLU A 1 406 ? -25.308 2.736 14.424 1.00 85.38 406 GLU A CA 1
ATOM 3111 C C . GLU A 1 406 ? -23.904 2.541 15.007 1.00 85.38 406 GLU A C 1
ATOM 3113 O O . GLU A 1 406 ? -23.563 3.151 16.020 1.00 85.38 406 GLU A O 1
ATOM 3118 N N . ILE A 1 407 ? -23.079 1.719 14.355 1.00 86.38 407 ILE A N 1
ATOM 3119 C CA . ILE A 1 407 ? -21.682 1.496 14.731 1.00 86.38 407 ILE A CA 1
ATOM 3120 C C . ILE A 1 407 ? -20.888 2.802 14.662 1.00 86.38 407 ILE A C 1
ATOM 3122 O O . ILE A 1 407 ? -20.176 3.130 15.607 1.00 86.38 407 ILE A O 1
ATOM 3126 N N . ASN A 1 408 ? -21.015 3.567 13.576 1.00 69.81 408 ASN A N 1
ATOM 3127 C CA . ASN A 1 408 ? -20.316 4.845 13.440 1.00 69.81 408 ASN A CA 1
ATOM 3128 C C . ASN A 1 408 ? -20.703 5.804 14.571 1.00 69.81 408 ASN A C 1
ATOM 3130 O O . ASN A 1 408 ? -19.818 6.360 15.219 1.00 69.81 408 ASN A O 1
ATOM 3134 N N . SER A 1 409 ? -22.003 5.891 14.865 1.00 80.50 409 SER A N 1
ATOM 3135 C CA . SER A 1 409 ? -22.545 6.710 15.955 1.00 80.50 409 SER A CA 1
ATOM 3136 C C . SER A 1 409 ? -22.058 6.258 17.337 1.00 80.50 409 SER A C 1
ATOM 3138 O O . SER A 1 409 ? -21.883 7.085 18.228 1.00 80.50 409 SER A O 1
ATOM 3140 N N . PHE A 1 410 ? -21.824 4.955 17.527 1.00 96.00 410 PHE A N 1
ATOM 3141 C CA . PHE A 1 410 ? -21.212 4.416 18.741 1.00 96.00 410 PHE A CA 1
ATOM 3142 C C . PHE A 1 410 ? -19.725 4.770 18.845 1.00 96.00 410 PHE A C 1
ATOM 3144 O O . PHE A 1 410 ? -19.267 5.104 19.930 1.00 96.00 410 PHE A O 1
ATOM 3151 N N . ILE A 1 411 ? -18.976 4.724 17.738 1.00 87.38 411 ILE A N 1
ATOM 3152 C CA . ILE A 1 411 ? -17.531 5.008 17.711 1.00 87.38 411 ILE A CA 1
ATOM 3153 C C . ILE A 1 411 ? -17.246 6.505 17.921 1.00 87.38 411 ILE A C 1
ATOM 3155 O O . ILE A 1 411 ? -16.287 6.863 18.602 1.00 87.38 411 ILE A O 1
ATOM 3159 N N . ASP A 1 412 ? -18.049 7.389 17.325 1.00 82.75 412 ASP A N 1
ATOM 3160 C CA . ASP A 1 412 ? -17.827 8.842 17.294 1.00 82.75 412 ASP A CA 1
ATOM 3161 C C . ASP A 1 412 ? -17.526 9.529 18.638 1.00 82.75 412 ASP A C 1
ATOM 3163 O O . ASP A 1 412 ? -16.571 10.308 18.676 1.00 82.75 412 ASP A O 1
ATOM 3167 N N . PRO A 1 413 ? -18.255 9.273 19.739 1.00 91.56 413 PRO A N 1
ATOM 3168 C CA . PRO A 1 413 ? -18.066 10.001 20.994 1.00 91.56 413 PRO A CA 1
ATOM 3169 C C . PRO A 1 413 ? -16.847 9.562 21.818 1.00 91.56 413 PRO A C 1
ATOM 3171 O O . PRO A 1 413 ? -16.553 10.212 22.820 1.00 91.56 413 PRO A O 1
ATOM 3174 N N . PHE A 1 414 ? -16.155 8.473 21.459 1.00 90.00 414 PHE A N 1
ATOM 3175 C CA . PHE A 1 414 ? -15.014 8.003 22.249 1.00 90.00 414 PHE A CA 1
ATOM 3176 C C . PHE A 1 414 ? -13.833 8.972 22.159 1.00 90.00 414 PHE A C 1
ATOM 3178 O O . PHE A 1 414 ? -13.329 9.261 21.072 1.00 90.00 414 PHE A O 1
ATOM 3185 N N . GLU A 1 415 ? -13.385 9.413 23.330 1.00 91.62 415 GLU A N 1
ATOM 3186 C CA . GLU A 1 415 ? -12.207 10.244 23.573 1.00 91.62 415 GLU A CA 1
ATOM 3187 C C . GLU A 1 415 ? -11.252 9.509 24.533 1.00 91.62 415 GLU A C 1
ATOM 3189 O O . GLU A 1 415 ? -11.668 8.548 25.195 1.00 91.62 415 GLU A O 1
ATOM 3194 N N . PRO A 1 416 ? -9.981 9.941 24.646 1.00 91.19 416 PRO A N 1
ATOM 3195 C CA . PRO A 1 416 ? -9.030 9.334 25.569 1.00 91.19 416 PRO A CA 1
ATOM 3196 C C . PRO A 1 416 ? -9.530 9.373 27.022 1.00 91.19 416 PRO A C 1
ATOM 3198 O O . PRO A 1 416 ? -9.751 10.442 27.594 1.00 91.19 416 PRO A O 1
ATOM 3201 N N . GLY A 1 417 ? -9.699 8.194 27.606 1.00 89.88 417 GLY A N 1
ATOM 3202 C CA . GLY A 1 417 ? -10.144 7.933 28.963 1.00 89.88 417 GLY A CA 1
ATOM 3203 C C . GLY A 1 417 ? -8.984 7.754 29.941 1.00 89.88 417 GLY A C 1
ATOM 3204 O O . GLY A 1 417 ? -7.933 8.392 29.827 1.00 89.88 417 GLY A O 1
ATOM 3205 N N . THR A 1 418 ? -9.174 6.896 30.942 1.00 83.81 418 THR A N 1
ATOM 3206 C CA . THR A 1 418 ? -8.192 6.682 32.022 1.00 83.81 418 THR A CA 1
ATOM 3207 C C . THR A 1 418 ? -7.981 5.202 32.293 1.00 83.81 418 THR A C 1
ATOM 3209 O O . THR A 1 418 ? -8.967 4.489 32.410 1.00 83.81 418 THR A O 1
ATOM 3212 N N . GLY A 1 419 ? -6.736 4.750 32.475 1.00 85.56 419 GLY A N 1
ATOM 3213 C CA . GLY A 1 419 ? -6.411 3.337 32.738 1.00 85.56 419 GLY A CA 1
ATOM 3214 C C . GLY A 1 419 ? -6.549 2.424 31.513 1.00 85.56 419 GLY A C 1
ATOM 3215 O O . GLY A 1 419 ? -6.965 2.886 30.454 1.00 85.56 419 GLY A O 1
ATOM 3216 N N . THR A 1 420 ? -6.186 1.144 31.669 1.00 86.69 420 THR A N 1
ATOM 3217 C CA . THR A 1 420 ? -6.030 0.182 30.557 1.00 86.69 420 THR A CA 1
ATOM 3218 C C . THR A 1 420 ? -6.410 -1.246 31.000 1.00 86.69 420 THR A C 1
ATOM 3220 O O . THR A 1 420 ? -5.556 -2.105 31.219 1.00 86.69 420 THR A O 1
ATOM 3223 N N . ASN A 1 421 ? -7.709 -1.513 31.165 1.00 90.44 421 ASN A N 1
ATOM 3224 C CA . ASN A 1 421 ? -8.273 -2.784 31.645 1.00 90.44 421 ASN A CA 1
ATOM 3225 C C . ASN A 1 421 ? -8.444 -3.810 30.503 1.00 90.44 421 ASN A C 1
ATOM 3227 O O . ASN A 1 421 ? -9.541 -4.266 30.164 1.00 90.44 421 ASN A O 1
ATOM 3231 N N . THR A 1 422 ? -7.325 -4.178 29.875 1.00 91.88 422 THR A N 1
ATOM 3232 C CA . THR A 1 422 ? -7.297 -5.081 28.710 1.00 91.88 422 THR A CA 1
ATOM 3233 C C . THR A 1 422 ? -7.815 -6.485 29.035 1.00 91.88 422 THR A C 1
ATOM 3235 O O . THR A 1 422 ? -8.408 -7.148 28.181 1.00 91.88 422 THR A O 1
ATOM 3238 N N . GLY A 1 423 ? -7.601 -6.960 30.268 1.00 92.56 423 GLY A N 1
ATOM 3239 C CA . GLY A 1 423 ? -8.024 -8.294 30.697 1.00 92.56 423 GLY A CA 1
ATOM 3240 C C . GLY A 1 423 ? -9.542 -8.465 30.656 1.00 92.56 423 GLY A C 1
ATOM 3241 O O . GLY A 1 423 ? -10.041 -9.388 30.009 1.00 92.56 423 GLY A O 1
ATOM 3242 N N . GLU A 1 424 ? -10.282 -7.538 31.268 1.00 94.75 424 GLU A N 1
ATOM 3243 C CA . GLU A 1 424 ? -11.745 -7.583 31.281 1.00 94.75 424 GLU A CA 1
ATOM 3244 C C . GLU A 1 424 ? -12.336 -7.368 29.880 1.00 94.75 424 GLU A C 1
ATOM 3246 O O . GLU A 1 424 ? -13.320 -8.018 29.517 1.00 94.75 424 GLU A O 1
ATOM 3251 N N . ALA A 1 425 ? -11.699 -6.534 29.050 1.00 96.12 425 ALA A N 1
ATOM 3252 C CA . ALA A 1 425 ? -12.106 -6.324 27.662 1.00 96.12 425 ALA A CA 1
ATOM 3253 C C . ALA A 1 425 ? -12.049 -7.627 26.841 1.00 96.12 425 ALA A C 1
ATOM 3255 O O . ALA A 1 425 ? -13.011 -7.979 26.151 1.00 96.12 425 ALA A O 1
ATOM 3256 N N . LEU A 1 426 ? -10.954 -8.387 26.962 1.00 96.56 426 LEU A N 1
ATOM 3257 C CA . LEU A 1 426 ? -10.788 -9.681 26.291 1.00 96.56 426 LEU A CA 1
ATOM 3258 C C . LEU A 1 426 ? -11.728 -10.756 26.853 1.00 96.56 426 LEU A C 1
ATOM 3260 O O . LEU A 1 426 ? -12.288 -11.552 26.096 1.00 96.56 426 LEU A O 1
ATOM 3264 N N . GLU A 1 427 ? -11.957 -10.773 28.166 1.00 96.12 427 GLU A N 1
ATOM 3265 C CA . GLU A 1 427 ? -12.955 -11.652 28.785 1.00 96.12 427 GLU A CA 1
ATOM 3266 C C . GLU A 1 427 ? -14.357 -11.371 28.253 1.00 96.12 427 GLU A C 1
ATOM 3268 O O . GLU A 1 427 ? -15.099 -12.299 27.905 1.00 96.12 427 GLU A O 1
ATOM 3273 N N . LYS A 1 428 ? -14.706 -10.086 28.143 1.00 97.44 428 LYS A N 1
ATOM 3274 C CA . LYS A 1 428 ? -15.988 -9.661 27.602 1.00 97.44 428 LYS A CA 1
ATOM 3275 C C . LYS A 1 428 ? -16.124 -10.060 26.139 1.00 97.44 428 LYS A C 1
ATOM 3277 O O . LYS A 1 428 ? -17.163 -10.620 25.789 1.00 97.44 428 LYS A O 1
ATOM 3282 N N . ALA A 1 429 ? -15.087 -9.865 25.323 1.00 97.19 429 ALA A N 1
ATOM 3283 C CA . ALA A 1 429 ? -15.067 -10.296 23.926 1.00 97.19 429 ALA A CA 1
ATOM 3284 C C . ALA A 1 429 ? -15.333 -11.801 23.803 1.00 97.19 429 ALA A C 1
ATOM 3286 O O . ALA A 1 429 ? -16.264 -12.218 23.116 1.00 97.19 429 ALA A O 1
ATOM 3287 N N . LEU A 1 430 ? -14.598 -12.623 24.559 1.00 96.19 430 LEU A N 1
ATOM 3288 C CA . LEU A 1 430 ? -14.798 -14.071 24.564 1.00 96.19 430 LEU A CA 1
ATOM 3289 C C . LEU A 1 430 ? -16.201 -14.459 25.054 1.00 96.19 430 LEU A C 1
ATOM 3291 O O . LEU A 1 430 ? -16.704 -15.510 24.663 1.00 96.19 430 LEU A O 1
ATOM 3295 N N . SER A 1 431 ? -16.855 -13.662 25.902 1.00 95.00 431 SER A N 1
ATOM 3296 C CA . SER A 1 431 ? -18.202 -13.959 26.412 1.00 95.00 431 SER A CA 1
ATOM 3297 C C . SER A 1 431 ? -19.330 -13.818 25.376 1.00 95.00 431 SER A C 1
ATOM 3299 O O . SER A 1 431 ? -20.410 -14.351 25.619 1.00 95.00 431 SER A O 1
ATOM 3301 N N . LEU A 1 432 ? -19.087 -13.189 24.215 1.00 92.88 432 LEU A N 1
ATOM 3302 C CA . LEU A 1 432 ? -20.091 -12.901 23.170 1.00 92.88 432 LEU A CA 1
ATOM 3303 C C . LEU A 1 432 ? -20.563 -14.125 22.358 1.00 92.88 432 LEU A C 1
ATOM 3305 O O . LEU A 1 432 ? -21.258 -13.986 21.355 1.00 92.88 432 LEU A O 1
ATOM 3309 N N . GLY A 1 433 ? -20.238 -15.335 22.812 1.00 83.81 433 GLY A N 1
ATOM 3310 C CA . GLY A 1 433 ? -20.703 -16.583 22.216 1.00 83.81 433 GLY A CA 1
ATOM 3311 C C . GLY A 1 433 ? -19.701 -17.182 21.233 1.00 83.81 433 GLY A C 1
ATOM 3312 O O . GLY A 1 433 ? -18.510 -17.275 21.530 1.00 83.81 433 GLY A O 1
ATOM 3313 N N . ASN A 1 434 ? -20.206 -17.680 20.105 1.00 89.19 434 ASN A N 1
ATOM 3314 C CA . ASN A 1 434 ? -19.410 -18.349 19.080 1.00 89.19 434 ASN A CA 1
ATOM 3315 C C . ASN A 1 434 ? -18.845 -17.281 18.133 1.00 89.19 434 ASN A C 1
ATOM 3317 O O . ASN A 1 434 ? -19.551 -16.831 17.239 1.00 89.19 434 ASN A O 1
ATOM 3321 N N . ILE A 1 435 ? -17.613 -16.841 18.382 1.00 95.19 435 ILE A N 1
ATOM 3322 C CA . ILE A 1 435 ? -16.887 -15.855 17.571 1.00 95.19 435 ILE A CA 1
ATOM 3323 C C . ILE A 1 435 ? -15.652 -16.512 16.955 1.00 95.19 435 ILE A C 1
ATOM 3325 O O . ILE A 1 435 ? -15.108 -17.455 17.530 1.00 95.19 435 ILE A O 1
ATOM 3329 N N . ASP A 1 436 ? -15.203 -16.014 15.807 1.00 94.81 436 ASP A N 1
ATOM 3330 C CA . ASP A 1 436 ? -14.097 -16.621 15.060 1.00 94.81 436 ASP A CA 1
ATOM 3331 C C . ASP A 1 436 ? -12.765 -15.938 15.387 1.00 94.81 436 ASP A C 1
ATOM 3333 O O . ASP A 1 436 ? -11.730 -16.598 15.542 1.00 94.81 436 ASP A O 1
ATOM 3337 N N . SER A 1 437 ? -12.794 -14.609 15.529 1.00 95.88 437 SER A N 1
ATOM 3338 C CA . SER A 1 437 ? -11.597 -13.796 15.710 1.00 95.88 437 SER A CA 1
ATOM 3339 C C . SER A 1 437 ? -11.824 -12.547 16.569 1.00 95.88 437 SER A C 1
ATOM 3341 O O . SER A 1 437 ? -12.904 -11.951 16.597 1.00 95.88 437 SER A O 1
ATOM 3343 N N . ILE A 1 438 ? -10.768 -12.152 17.281 1.00 98.00 438 ILE A N 1
ATOM 3344 C CA . ILE A 1 438 ? -10.661 -10.906 18.044 1.00 98.00 438 ILE A CA 1
ATOM 3345 C C . ILE A 1 438 ? -9.537 -10.068 17.433 1.00 98.00 438 ILE A C 1
ATOM 3347 O O . ILE A 1 438 ? -8.478 -10.605 17.119 1.00 98.00 438 ILE A O 1
ATOM 3351 N N . TYR A 1 439 ? -9.750 -8.760 17.299 1.00 95.81 439 TYR A N 1
ATOM 3352 C CA . TYR A 1 439 ? -8.725 -7.790 16.910 1.00 95.81 439 TYR A CA 1
ATOM 3353 C C . TYR A 1 439 ? -8.530 -6.791 18.048 1.00 95.81 439 TYR A C 1
ATOM 3355 O O . TYR A 1 439 ? -9.366 -5.912 18.249 1.00 95.81 439 TYR A O 1
ATOM 3363 N N . LEU A 1 440 ? -7.443 -6.954 18.801 1.00 97.38 440 LEU A N 1
ATOM 3364 C CA . LEU A 1 440 ? -7.066 -6.088 19.914 1.00 97.38 440 LEU A CA 1
ATOM 3365 C C . LEU A 1 440 ? -6.112 -4.991 19.431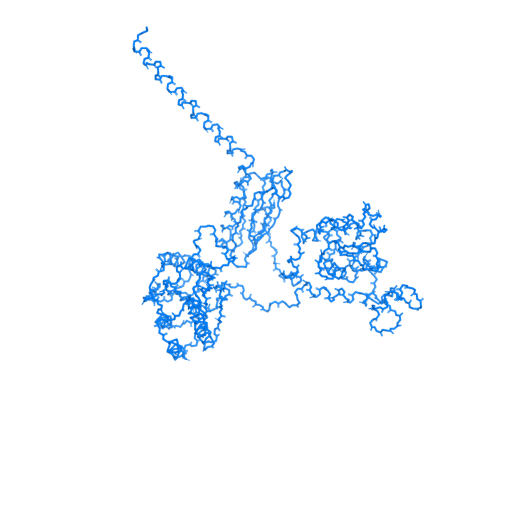 1.00 97.38 440 LEU A C 1
ATOM 3367 O O . LEU A 1 440 ? -5.028 -5.305 18.947 1.00 97.38 440 LEU A O 1
ATOM 3371 N N . LEU A 1 441 ? -6.481 -3.727 19.622 1.00 94.75 441 LEU A N 1
ATOM 3372 C CA . LEU A 1 441 ? -5.608 -2.565 19.442 1.00 94.75 441 LEU A CA 1
ATOM 3373 C C . LEU A 1 441 ? -5.331 -1.921 20.799 1.00 94.75 441 LEU A C 1
ATOM 3375 O O . LEU A 1 441 ? -6.283 -1.588 21.500 1.00 94.75 441 LEU A O 1
ATOM 3379 N N . THR A 1 442 ? -4.060 -1.707 21.140 1.00 91.81 442 THR A N 1
ATOM 3380 C CA . THR A 1 442 ? -3.648 -0.969 22.346 1.00 91.81 442 THR A CA 1
ATOM 3381 C C . THR A 1 442 ? -2.313 -0.260 22.143 1.00 91.81 442 THR A C 1
ATOM 3383 O O . THR A 1 442 ? -1.493 -0.671 21.316 1.00 91.81 442 THR A O 1
ATOM 3386 N N . ASP A 1 443 ? -2.100 0.835 22.871 1.00 79.88 443 ASP A N 1
ATOM 3387 C CA . ASP A 1 443 ? -0.860 1.611 22.830 1.00 79.88 443 ASP A CA 1
ATOM 3388 C C . ASP A 1 443 ? -0.008 1.502 24.096 1.00 79.88 443 ASP A C 1
ATOM 3390 O O . ASP A 1 443 ? 1.044 2.144 24.174 1.00 79.88 443 ASP A O 1
ATOM 3394 N N . GLY A 1 444 ? -0.433 0.678 25.058 1.00 71.06 444 GLY A N 1
ATOM 3395 C CA . GLY A 1 444 ? 0.152 0.644 26.389 1.00 71.06 444 GLY A CA 1
ATOM 3396 C C . GLY A 1 444 ? 0.120 -0.721 27.068 1.00 71.06 444 GLY A C 1
ATOM 3397 O O . GLY A 1 444 ? -0.365 -1.725 26.543 1.00 71.06 444 GLY A O 1
ATOM 3398 N N . MET A 1 445 ? 0.695 -0.740 28.267 1.00 79.62 445 MET A N 1
ATOM 3399 C CA . MET A 1 445 ? 0.689 -1.898 29.152 1.00 79.62 445 MET A CA 1
ATOM 3400 C C . MET A 1 445 ? -0.691 -2.087 29.791 1.00 79.62 445 MET A C 1
ATOM 3402 O O . MET A 1 445 ? -1.339 -1.099 30.141 1.00 79.62 445 MET A O 1
ATOM 3406 N N . PRO A 1 446 ? -1.134 -3.338 30.001 1.00 82.62 446 PRO A N 1
ATOM 3407 C CA . PRO A 1 446 ? -2.324 -3.585 30.797 1.00 82.62 446 PRO A CA 1
ATOM 3408 C C . PRO A 1 446 ? -2.142 -3.087 32.238 1.00 82.62 446 PRO A C 1
ATOM 3410 O O . PRO A 1 446 ? -1.033 -3.057 32.773 1.00 82.62 446 PRO A O 1
ATOM 3413 N N . ASP A 1 447 ? -3.254 -2.775 32.898 1.00 84.25 447 ASP A N 1
ATOM 3414 C CA . ASP A 1 447 ? -3.310 -2.348 34.304 1.00 84.25 447 ASP A CA 1
ATOM 3415 C C . ASP A 1 447 ? -2.894 -3.430 35.324 1.00 84.25 447 ASP A C 1
ATOM 3417 O O . ASP A 1 447 ? -2.741 -3.161 36.518 1.00 84.25 447 ASP A O 1
ATOM 3421 N N . GLN A 1 448 ? -2.692 -4.660 34.854 1.00 84.81 448 GLN A N 1
ATOM 3422 C CA . GLN A 1 448 ? -2.315 -5.832 35.633 1.00 84.81 448 GLN A CA 1
ATOM 3423 C C . GLN A 1 448 ? -1.065 -6.492 35.042 1.00 84.81 448 GLN A C 1
ATOM 3425 O O . GLN A 1 448 ? -0.821 -6.385 33.840 1.00 84.81 448 GLN A O 1
ATOM 3430 N N . PRO A 1 449 ? -0.296 -7.262 35.839 1.00 89.88 449 PRO A N 1
ATOM 3431 C CA . PRO A 1 449 ? 0.809 -8.057 35.318 1.00 89.88 449 PRO A CA 1
ATOM 3432 C C . PRO A 1 449 ? 0.361 -8.920 34.135 1.00 89.88 449 PRO A C 1
ATOM 3434 O O . PRO A 1 449 ? -0.490 -9.802 34.282 1.00 89.88 449 PRO A O 1
ATOM 3437 N N . TYR A 1 450 ? 0.951 -8.680 32.966 1.00 90.44 450 TYR A N 1
ATOM 3438 C CA . TYR A 1 450 ? 0.442 -9.211 31.702 1.00 90.44 450 TYR A CA 1
ATOM 3439 C C . TYR A 1 450 ? 0.370 -10.748 31.669 1.00 90.44 450 TYR A C 1
ATOM 3441 O O . TYR A 1 450 ? -0.542 -11.318 31.074 1.00 90.44 450 TYR A O 1
ATOM 3449 N N . GLN A 1 451 ? 1.265 -11.434 32.390 1.00 93.06 451 GLN A N 1
ATOM 3450 C CA . GLN A 1 451 ? 1.257 -12.894 32.529 1.00 93.06 451 GLN A CA 1
ATOM 3451 C C . GLN A 1 451 ? -0.030 -13.431 33.176 1.00 93.06 451 GLN A C 1
ATOM 3453 O O . GLN A 1 451 ? -0.474 -14.532 32.849 1.00 93.06 451 GLN A O 1
ATOM 3458 N N . LEU A 1 452 ? -0.664 -12.677 34.082 1.00 93.62 452 LEU A N 1
ATOM 3459 C CA . LEU A 1 452 ? -1.948 -13.077 34.664 1.00 93.62 452 LEU A CA 1
ATOM 3460 C C . LEU A 1 452 ? -3.058 -13.032 33.612 1.00 93.62 452 LEU A C 1
ATOM 3462 O O . LEU A 1 452 ? -3.856 -13.967 33.529 1.00 93.62 452 LEU A O 1
ATOM 3466 N N . ILE A 1 453 ? -3.062 -11.992 32.775 1.00 94.25 453 ILE A N 1
ATOM 3467 C CA . ILE A 1 453 ? -4.027 -11.834 31.683 1.00 94.25 453 ILE A CA 1
ATOM 3468 C C . ILE A 1 453 ? -3.824 -12.937 30.646 1.00 94.25 453 ILE A C 1
ATOM 3470 O O . ILE A 1 453 ? -4.776 -13.646 30.335 1.00 94.25 453 ILE A O 1
ATOM 3474 N N . VAL A 1 454 ? -2.593 -13.149 30.170 1.00 94.81 454 VAL A N 1
ATOM 3475 C CA . VAL A 1 454 ? -2.277 -14.197 29.185 1.00 94.81 454 VAL A CA 1
ATOM 3476 C C . VAL A 1 454 ? -2.761 -15.564 29.667 1.00 94.81 454 VAL A C 1
ATOM 3478 O O . VAL A 1 454 ? -3.519 -16.231 28.964 1.00 94.81 454 VAL A O 1
ATOM 3481 N N . ASN A 1 455 ? -2.411 -15.963 30.895 1.00 95.19 455 ASN A N 1
ATOM 3482 C CA . ASN A 1 455 ? -2.829 -17.254 31.447 1.00 95.19 455 ASN A CA 1
ATOM 3483 C C . ASN A 1 455 ? -4.354 -17.367 31.579 1.00 95.19 455 ASN A C 1
ATOM 3485 O O . ASN A 1 455 ? -4.934 -18.411 31.268 1.00 95.19 455 ASN A O 1
ATOM 3489 N N . LYS A 1 456 ? -5.024 -16.294 32.014 1.00 96.06 456 LYS A N 1
ATOM 3490 C CA . LYS A 1 456 ? -6.485 -16.264 32.140 1.00 96.06 456 LYS A CA 1
ATOM 3491 C C . LYS A 1 456 ? -7.171 -16.396 30.778 1.00 96.06 456 LYS A C 1
ATOM 3493 O O . LYS A 1 456 ? -8.040 -17.253 30.619 1.00 96.06 456 LYS A O 1
ATOM 3498 N N . ILE A 1 457 ? -6.751 -15.609 29.789 1.00 96.62 457 ILE A N 1
ATOM 3499 C CA . ILE A 1 457 ? -7.308 -15.619 28.431 1.00 96.62 457 ILE A CA 1
ATOM 3500 C C . ILE A 1 457 ? -7.034 -16.950 27.731 1.00 96.62 457 ILE A C 1
ATOM 3502 O O . ILE A 1 457 ? -7.947 -17.517 27.131 1.00 96.62 457 ILE A O 1
ATOM 3506 N N . LYS A 1 458 ? -5.834 -17.518 27.886 1.00 96.06 458 LYS A N 1
ATOM 3507 C CA . LYS A 1 458 ? -5.494 -18.854 27.380 1.00 96.06 458 LYS A CA 1
ATOM 3508 C C . LYS A 1 458 ? -6.444 -19.926 27.910 1.00 96.06 458 LYS A C 1
ATOM 3510 O O . LYS A 1 458 ? -6.954 -20.734 27.135 1.00 96.06 458 LYS A O 1
ATOM 3515 N N . ASN A 1 459 ? -6.735 -19.904 29.211 1.00 95.56 459 ASN A N 1
ATOM 3516 C CA . ASN A 1 459 ? -7.665 -20.848 29.832 1.00 95.56 459 ASN A CA 1
ATOM 3517 C C . ASN A 1 459 ? -9.105 -20.660 29.330 1.00 95.56 459 ASN A C 1
ATOM 3519 O O . ASN A 1 459 ? -9.771 -21.640 28.996 1.00 95.56 459 ASN A O 1
ATOM 3523 N N . LEU A 1 460 ? -9.582 -19.416 29.221 1.00 95.38 460 LEU A N 1
ATOM 3524 C CA . LEU A 1 460 ? -10.927 -19.114 28.712 1.00 95.38 460 LEU A CA 1
ATOM 3525 C C . LEU A 1 460 ? -11.095 -19.474 27.230 1.00 95.38 460 LEU A C 1
ATOM 3527 O O . LEU A 1 460 ? -12.176 -19.894 26.809 1.00 95.38 460 LEU A O 1
ATOM 3531 N N . ASN A 1 461 ? -10.030 -19.334 26.443 1.00 96.12 461 ASN A N 1
ATOM 3532 C CA . ASN A 1 461 ? -10.026 -19.636 25.017 1.00 96.12 461 ASN A CA 1
ATOM 3533 C C . ASN A 1 461 ? -9.709 -21.112 24.704 1.00 96.12 461 ASN A C 1
ATOM 3535 O O . ASN A 1 461 ? -9.856 -21.550 23.562 1.00 96.12 461 ASN A O 1
ATOM 3539 N N . ALA A 1 462 ? -9.327 -21.914 25.705 1.00 93.69 462 ALA A N 1
ATOM 3540 C CA . ALA A 1 462 ? -8.895 -23.299 25.513 1.00 93.69 462 ALA A CA 1
ATOM 3541 C C . ALA A 1 462 ? -9.931 -24.158 24.767 1.00 93.69 462 ALA A C 1
ATOM 3543 O O . ALA A 1 462 ? -9.544 -24.970 23.923 1.00 93.69 462 ALA A O 1
ATOM 3544 N N . ALA A 1 463 ? -11.223 -23.949 25.049 1.00 89.94 463 ALA A N 1
ATOM 3545 C CA . ALA A 1 463 ? -12.335 -24.639 24.394 1.00 89.94 463 ALA A CA 1
ATOM 3546 C C . ALA A 1 463 ? -12.880 -23.901 23.158 1.00 89.94 463 ALA A C 1
ATOM 3548 O O . ALA A 1 463 ? -13.370 -24.553 22.242 1.00 89.94 463 ALA A O 1
ATOM 3549 N N . LYS A 1 464 ? -12.803 -22.563 23.130 1.00 92.31 464 LYS A N 1
ATOM 3550 C CA . LYS A 1 464 ? -13.417 -21.738 22.075 1.00 92.31 464 LYS A CA 1
ATOM 3551 C C . LYS A 1 464 ? -12.566 -21.651 20.811 1.00 92.31 464 LYS A C 1
ATOM 3553 O O . LYS A 1 464 ? -13.127 -21.560 19.729 1.00 92.31 464 LYS A O 1
ATOM 3558 N N . LYS A 1 465 ? -11.235 -21.723 20.949 1.00 93.06 465 LYS A N 1
ATOM 3559 C CA . LYS A 1 465 ? -10.268 -21.662 19.836 1.00 93.06 465 LYS A CA 1
ATOM 3560 C C . LYS A 1 465 ? -10.424 -20.412 18.953 1.00 93.06 465 LYS A C 1
ATOM 3562 O O . LYS A 1 465 ? -10.171 -20.470 17.755 1.00 93.06 465 LYS A O 1
ATOM 3567 N N . VAL A 1 466 ? -10.813 -19.291 19.556 1.00 96.31 466 VAL A N 1
ATOM 3568 C CA . VAL A 1 466 ? -10.904 -17.986 18.889 1.00 96.31 466 VAL A CA 1
ATOM 3569 C C . VAL A 1 466 ? -9.496 -17.509 18.545 1.00 96.31 466 VAL A C 1
ATOM 3571 O O . VAL A 1 466 ? -8.620 -17.548 19.413 1.00 96.31 466 VAL A O 1
ATOM 3574 N N . LYS A 1 467 ? -9.267 -17.031 17.318 1.00 95.62 467 LYS A N 1
ATOM 3575 C CA . LYS A 1 467 ? -7.991 -16.393 16.950 1.00 95.62 467 LYS A CA 1
ATOM 3576 C C . LYS A 1 467 ? -7.921 -14.987 17.548 1.00 95.62 467 LYS A C 1
ATOM 3578 O O . LYS A 1 467 ? -8.832 -14.196 17.327 1.00 95.62 467 LYS A O 1
ATOM 3583 N N . ILE A 1 468 ? -6.858 -14.641 18.270 1.00 96.62 468 ILE A N 1
ATOM 3584 C CA . ILE A 1 468 ? -6.681 -13.297 18.842 1.00 96.62 468 ILE A CA 1
ATOM 3585 C C . ILE A 1 468 ? -5.554 -12.600 18.085 1.00 96.62 468 ILE A C 1
ATOM 3587 O O . ILE A 1 468 ? -4.391 -12.948 18.230 1.00 96.62 468 ILE A O 1
ATOM 3591 N N . ASN A 1 469 ? -5.900 -11.616 17.265 1.00 92.19 469 ASN A N 1
ATOM 3592 C CA . ASN A 1 469 ? -4.950 -10.764 16.561 1.00 92.19 469 ASN A CA 1
ATOM 3593 C C . ASN A 1 469 ? -4.671 -9.517 17.400 1.00 92.19 469 ASN A C 1
ATOM 3595 O O . ASN A 1 469 ? -5.601 -8.929 17.955 1.00 92.19 469 ASN A O 1
ATOM 3599 N N . THR A 1 470 ? -3.410 -9.108 17.497 1.00 89.06 470 THR A N 1
ATOM 3600 C CA . THR A 1 470 ? -2.979 -8.021 18.383 1.00 89.06 470 THR A CA 1
ATOM 3601 C C . THR A 1 470 ? -2.185 -6.960 17.626 1.00 89.06 470 THR A C 1
ATOM 3603 O O . THR A 1 470 ? -1.336 -7.260 16.785 1.00 89.06 470 THR A O 1
ATOM 3606 N N . ILE A 1 471 ? -2.485 -5.694 17.909 1.00 88.06 471 ILE A N 1
ATOM 3607 C CA . ILE A 1 471 ? -1.917 -4.525 17.240 1.00 88.06 471 ILE A CA 1
ATOM 3608 C C . ILE A 1 471 ? -1.404 -3.564 18.312 1.00 88.06 471 ILE A C 1
ATOM 3610 O O . ILE A 1 471 ? -2.175 -3.094 19.151 1.00 88.06 471 ILE A O 1
ATOM 3614 N N . GLY A 1 472 ? -0.102 -3.282 18.275 1.00 85.56 472 GLY A N 1
ATOM 3615 C CA . GLY A 1 472 ? 0.561 -2.330 19.165 1.00 85.56 472 GLY A CA 1
ATOM 3616 C C . GLY A 1 472 ? 0.874 -1.009 18.464 1.00 85.56 472 GLY A C 1
ATOM 3617 O O . GLY A 1 472 ? 1.507 -1.016 17.410 1.00 85.56 472 GLY A O 1
ATOM 3618 N N . ILE A 1 473 ? 0.483 0.118 19.059 1.00 83.19 473 ILE A N 1
ATOM 3619 C CA . ILE A 1 473 ? 0.754 1.490 18.568 1.00 83.19 473 ILE A CA 1
ATOM 3620 C C . ILE A 1 473 ? 1.556 2.299 19.603 1.00 83.19 473 ILE A C 1
ATOM 3622 O O . ILE A 1 473 ? 1.152 3.365 20.072 1.00 83.19 473 ILE A O 1
ATOM 3626 N N . PHE A 1 474 ? 2.704 1.761 20.010 1.00 82.00 474 PHE A N 1
ATOM 3627 C CA . PHE A 1 474 ? 3.544 2.331 21.067 1.00 82.00 474 PHE A CA 1
ATOM 3628 C C . PHE A 1 474 ? 4.205 3.647 20.641 1.00 82.00 474 PHE A C 1
ATOM 3630 O O . PHE A 1 474 ? 4.675 3.780 19.514 1.00 82.00 474 PHE A O 1
ATOM 3637 N N . SER A 1 475 ? 4.294 4.609 21.562 1.00 73.38 475 SER A N 1
ATOM 3638 C CA . SER A 1 475 ? 5.054 5.843 21.319 1.00 73.38 475 SER A CA 1
ATOM 3639 C C . SER A 1 475 ? 6.550 5.536 21.173 1.00 73.38 475 SER A C 1
ATOM 3641 O O . SER A 1 475 ? 7.073 4.646 21.855 1.00 73.38 475 SER A O 1
ATOM 3643 N N . LYS A 1 476 ? 7.265 6.278 20.319 1.00 66.38 476 LYS A N 1
ATOM 3644 C CA . LYS A 1 476 ? 8.732 6.282 20.352 1.00 66.38 476 LYS A CA 1
ATOM 3645 C C . LYS A 1 476 ? 9.161 7.272 21.441 1.00 66.38 476 LYS A C 1
ATOM 3647 O O . LYS A 1 476 ? 8.495 8.270 21.695 1.00 66.38 476 LYS A O 1
ATOM 3652 N N . GLY A 1 477 ? 10.225 6.954 22.174 1.00 60.09 477 GLY A N 1
ATOM 3653 C CA . GLY A 1 477 ? 10.819 7.941 23.076 1.00 60.09 477 GLY A CA 1
ATOM 3654 C C . GLY A 1 477 ? 11.327 9.130 22.254 1.00 60.09 477 GLY A C 1
ATOM 3655 O O . GLY A 1 477 ? 11.842 8.927 21.156 1.00 60.09 477 GLY A O 1
ATOM 3656 N N . SER A 1 478 ? 11.192 10.354 22.765 1.00 62.25 478 SER A N 1
ATOM 3657 C CA . SER A 1 478 ? 11.745 11.545 22.112 1.00 62.25 478 SER A CA 1
ATOM 3658 C C . SER A 1 478 ? 13.122 11.905 22.678 1.00 62.25 478 SER A C 1
ATOM 3660 O O . SER A 1 478 ? 13.420 11.635 23.846 1.00 62.25 478 SER A O 1
ATOM 3662 N N . GLU A 1 479 ? 13.966 12.551 21.866 1.00 61.34 479 GLU A N 1
ATOM 3663 C CA . GLU A 1 479 ? 15.277 13.069 22.300 1.00 61.34 479 GLU A CA 1
ATOM 3664 C C . GLU A 1 479 ? 15.159 14.161 23.381 1.00 61.34 479 GLU A C 1
ATOM 3666 O O . GLU A 1 479 ? 16.121 14.435 24.093 1.00 61.34 479 GLU A O 1
ATOM 3671 N N . GLU A 1 480 ? 13.972 14.756 23.538 1.00 69.75 480 GLU A N 1
ATOM 3672 C CA . GLU A 1 480 ? 13.677 15.761 24.565 1.00 69.75 480 GLU A CA 1
ATOM 3673 C C . GLU A 1 480 ? 13.418 15.150 25.954 1.00 69.75 480 GLU A C 1
ATOM 3675 O O . GLU A 1 480 ? 13.432 15.863 26.961 1.00 69.75 480 GLU A O 1
ATOM 3680 N N . LEU A 1 481 ? 13.180 13.836 26.035 1.00 74.44 481 LEU A N 1
ATOM 3681 C CA . LEU A 1 481 ? 12.958 13.137 27.298 1.00 74.44 481 LEU A CA 1
ATOM 3682 C C . LEU A 1 481 ? 14.274 12.850 28.020 1.00 74.44 481 LEU A C 1
ATOM 3684 O O . LEU A 1 481 ? 15.303 12.549 27.416 1.00 74.44 481 LEU A O 1
ATOM 3688 N N . SER A 1 482 ? 14.234 12.873 29.354 1.00 83.94 482 SER A N 1
ATOM 3689 C CA . SER A 1 482 ? 15.386 12.440 30.144 1.00 83.94 482 SER A CA 1
ATOM 3690 C C . SER A 1 482 ? 15.694 10.962 29.892 1.00 83.94 482 SER A C 1
ATOM 3692 O O . SER A 1 482 ? 14.793 10.155 29.658 1.00 83.94 482 SER A O 1
ATOM 3694 N N . LYS A 1 483 ? 16.966 10.578 30.032 1.00 84.62 483 LYS A N 1
ATOM 3695 C CA . LYS A 1 483 ? 17.412 9.184 29.887 1.00 84.62 483 LYS A CA 1
ATOM 3696 C C . LYS A 1 483 ? 16.578 8.196 30.718 1.00 84.62 483 LYS A C 1
ATOM 3698 O O . LYS A 1 483 ? 16.223 7.132 30.236 1.00 84.62 483 LYS A O 1
ATOM 3703 N N . TYR A 1 484 ? 16.213 8.578 31.942 1.00 83.62 484 TYR A N 1
ATOM 3704 C CA . TYR A 1 484 ? 15.359 7.765 32.812 1.00 83.62 484 TYR A CA 1
ATOM 3705 C C . TYR A 1 484 ? 13.942 7.568 32.242 1.00 83.62 484 TYR A C 1
ATOM 3707 O O . TYR A 1 484 ? 13.388 6.478 32.318 1.00 83.62 484 TYR A O 1
ATOM 3715 N N . GLN A 1 485 ? 13.354 8.608 31.642 1.00 78.88 485 GLN A N 1
ATOM 3716 C CA . GLN A 1 485 ? 12.043 8.509 30.990 1.00 78.88 485 GLN A CA 1
ATOM 3717 C C . GLN A 1 485 ? 12.104 7.663 29.713 1.00 78.88 485 GLN A C 1
ATOM 3719 O O . GLN A 1 485 ? 11.180 6.898 29.458 1.00 78.88 485 GLN A O 1
ATOM 3724 N N . GLN A 1 486 ? 13.192 7.760 28.944 1.00 80.25 486 GLN A N 1
ATOM 3725 C CA . GLN A 1 486 ? 13.415 6.898 27.780 1.00 80.25 486 GLN A CA 1
ATOM 3726 C C . GLN A 1 486 ? 13.528 5.424 28.191 1.00 80.25 486 GLN A C 1
ATOM 3728 O O . GLN A 1 486 ? 12.840 4.589 27.614 1.00 80.25 486 GLN A O 1
ATOM 3733 N N . GLU A 1 487 ? 14.298 5.116 29.241 1.00 84.06 487 GLU A N 1
ATOM 3734 C CA . GLU A 1 487 ? 14.428 3.750 29.775 1.00 84.06 487 GLU A CA 1
ATOM 3735 C C . GLU A 1 487 ? 13.075 3.171 30.233 1.00 84.06 487 GLU A C 1
ATOM 3737 O O . GLU A 1 487 ? 12.810 1.986 30.027 1.00 84.06 487 GLU A O 1
ATOM 3742 N N . ILE A 1 488 ? 12.190 3.992 30.814 1.00 80.94 488 ILE A N 1
ATOM 3743 C CA . ILE A 1 488 ? 10.827 3.567 31.178 1.00 80.94 488 ILE A CA 1
ATOM 3744 C C . ILE A 1 488 ? 9.990 3.263 29.932 1.00 80.94 488 ILE A C 1
ATOM 3746 O O . ILE A 1 488 ? 9.395 2.192 29.867 1.00 80.94 488 ILE A O 1
ATOM 3750 N N . ILE A 1 489 ? 9.966 4.159 28.939 1.00 79.56 489 ILE A N 1
ATOM 3751 C CA . ILE A 1 489 ? 9.176 3.973 27.708 1.00 79.56 489 ILE A CA 1
ATOM 3752 C C . ILE A 1 489 ? 9.654 2.744 26.934 1.00 79.56 489 ILE A C 1
ATOM 3754 O O . ILE A 1 489 ? 8.840 1.961 26.450 1.00 79.56 489 ILE A O 1
ATOM 3758 N N . GLU A 1 490 ? 10.967 2.542 26.826 1.00 83.00 490 GLU A N 1
ATOM 3759 C CA . GLU A 1 490 ? 11.538 1.359 26.180 1.00 83.00 490 GLU A CA 1
ATOM 3760 C C . GLU A 1 490 ? 11.157 0.076 26.917 1.00 83.00 490 GLU A C 1
ATOM 3762 O O . GLU A 1 490 ? 10.792 -0.914 26.280 1.00 83.00 490 GLU A O 1
ATOM 3767 N N . LYS A 1 491 ? 11.186 0.099 28.254 1.00 83.81 491 LYS A N 1
ATOM 3768 C CA . LYS A 1 491 ? 10.764 -1.035 29.075 1.00 83.81 491 LYS A CA 1
ATOM 3769 C C . LYS A 1 491 ? 9.273 -1.335 28.905 1.00 83.81 491 LYS A C 1
ATOM 3771 O O . LYS A 1 491 ? 8.923 -2.485 28.657 1.00 83.81 491 LYS A O 1
ATOM 3776 N N . GLU A 1 492 ? 8.406 -0.329 28.995 1.00 82.31 492 GLU A N 1
ATOM 3777 C CA . GLU A 1 492 ? 6.958 -0.483 28.798 1.00 82.31 492 GLU A CA 1
ATOM 3778 C C . GLU A 1 492 ? 6.634 -0.978 27.386 1.00 82.31 492 GLU A C 1
ATOM 3780 O O . GLU A 1 492 ? 5.809 -1.873 27.215 1.00 82.31 492 GLU A O 1
ATOM 3785 N N . ARG A 1 493 ? 7.333 -0.467 26.368 1.00 84.88 493 ARG A N 1
ATOM 3786 C CA . ARG A 1 493 ? 7.203 -0.934 24.987 1.00 84.88 493 ARG A CA 1
ATOM 3787 C C . ARG A 1 493 ? 7.643 -2.385 24.830 1.00 84.88 493 ARG A C 1
ATOM 3789 O O . ARG A 1 493 ? 6.978 -3.134 24.117 1.00 84.88 493 ARG A O 1
ATOM 3796 N N . ALA A 1 494 ? 8.748 -2.786 25.455 1.00 86.75 494 ALA A N 1
ATOM 3797 C CA . ALA A 1 494 ? 9.236 -4.161 25.404 1.00 86.75 494 ALA A CA 1
ATOM 3798 C C . ALA A 1 494 ? 8.262 -5.126 26.096 1.00 86.75 494 ALA A C 1
ATOM 3800 O O . ALA A 1 494 ? 7.907 -6.155 25.521 1.00 86.75 494 ALA A O 1
ATOM 3801 N N . GLU A 1 495 ? 7.780 -4.774 27.290 1.00 87.62 495 GLU A N 1
ATOM 3802 C CA . GLU A 1 495 ? 6.798 -5.577 28.025 1.00 87.62 495 GLU A CA 1
ATOM 3803 C C . GLU A 1 495 ? 5.448 -5.640 27.290 1.00 87.62 495 GLU A C 1
ATOM 3805 O O . GLU A 1 495 ? 4.871 -6.720 27.163 1.00 87.62 495 GLU A O 1
ATOM 3810 N N . GLY A 1 496 ? 4.978 -4.522 26.728 1.00 89.06 496 GLY A N 1
ATOM 3811 C CA . GLY A 1 496 ? 3.733 -4.459 25.960 1.00 89.06 496 GLY A CA 1
ATOM 3812 C C . GLY A 1 496 ? 3.819 -5.243 24.652 1.00 89.06 496 GLY A C 1
ATOM 3813 O O . GLY A 1 496 ? 2.890 -5.964 24.289 1.00 89.06 496 GLY A O 1
ATOM 3814 N N . THR A 1 497 ? 4.963 -5.169 23.969 1.00 89.25 497 THR A N 1
ATOM 3815 C CA . THR A 1 497 ? 5.258 -5.979 22.778 1.00 89.25 497 THR A CA 1
ATOM 3816 C C . THR A 1 497 ? 5.186 -7.465 23.103 1.00 89.25 497 THR A C 1
ATOM 3818 O O . THR A 1 497 ? 4.533 -8.221 22.386 1.00 89.25 497 THR A O 1
ATOM 3821 N N . GLU A 1 498 ? 5.819 -7.886 24.198 1.00 90.44 498 GLU A N 1
ATOM 3822 C CA . GLU A 1 498 ? 5.829 -9.288 24.606 1.00 90.44 498 GLU A CA 1
ATOM 3823 C C . GLU A 1 498 ? 4.434 -9.780 25.002 1.00 90.44 498 GLU A C 1
ATOM 3825 O O . GLU A 1 498 ? 4.014 -10.855 24.575 1.00 90.44 498 GLU A O 1
ATOM 3830 N N . PHE A 1 499 ? 3.678 -8.967 25.740 1.00 93.62 499 PHE A N 1
ATOM 3831 C CA . PHE A 1 499 ? 2.288 -9.249 26.086 1.00 93.62 499 PHE A CA 1
ATOM 3832 C C . PHE A 1 499 ? 1.414 -9.508 24.849 1.00 93.62 499 PHE A C 1
ATOM 3834 O O . PHE A 1 499 ? 0.733 -10.536 24.770 1.00 93.62 499 PHE A O 1
ATOM 3841 N N . LEU A 1 500 ? 1.437 -8.593 23.875 1.00 93.56 500 LEU A N 1
ATOM 3842 C CA . LEU A 1 500 ? 0.621 -8.695 22.665 1.00 93.56 500 LEU A CA 1
ATOM 3843 C C . LEU A 1 500 ? 1.050 -9.861 21.775 1.00 93.56 500 LEU A C 1
ATOM 3845 O O . LEU A 1 500 ? 0.190 -10.574 21.249 1.00 93.56 500 LEU A O 1
ATOM 3849 N N . ARG A 1 501 ? 2.362 -10.080 21.638 1.00 91.06 501 ARG A N 1
ATOM 3850 C CA . ARG A 1 501 ? 2.926 -11.211 20.898 1.00 91.06 501 ARG A CA 1
ATOM 3851 C C . ARG A 1 501 ? 2.478 -12.538 21.503 1.00 91.06 501 ARG A C 1
ATOM 3853 O O . ARG A 1 501 ? 1.990 -13.401 20.778 1.00 91.06 501 ARG A O 1
ATOM 3860 N N . GLN A 1 502 ? 2.576 -12.679 22.826 1.00 93.50 502 GLN A N 1
ATOM 3861 C CA . GLN A 1 502 ? 2.216 -13.914 23.519 1.00 93.50 502 GLN A CA 1
ATOM 3862 C C . GLN A 1 502 ? 0.717 -14.230 23.394 1.00 93.50 502 GLN A C 1
ATOM 3864 O O . GLN A 1 502 ? 0.362 -15.377 23.132 1.00 93.50 502 GLN A O 1
ATOM 3869 N N . LEU A 1 503 ? -0.165 -13.226 23.508 1.00 93.94 503 LEU A N 1
ATOM 3870 C CA . LEU A 1 503 ? -1.608 -13.402 23.276 1.00 93.94 503 LEU A CA 1
ATOM 3871 C C . LEU A 1 503 ? -1.925 -13.901 21.857 1.00 93.94 503 LEU A C 1
ATOM 3873 O O . LEU A 1 503 ? -2.769 -14.788 21.683 1.00 93.94 503 LEU A O 1
ATOM 3877 N N . ALA A 1 504 ? -1.262 -13.331 20.848 1.00 92.12 504 ALA A N 1
ATOM 3878 C CA . ALA A 1 504 ? -1.462 -13.739 19.464 1.00 92.12 504 ALA A CA 1
ATOM 3879 C C . ALA A 1 504 ? -0.963 -15.165 19.218 1.00 92.12 504 ALA A C 1
ATOM 3881 O O . ALA A 1 504 ? -1.719 -16.008 18.738 1.00 92.12 504 ALA A O 1
ATOM 3882 N N . GLU A 1 505 ? 0.266 -15.473 19.630 1.00 90.88 505 GLU A N 1
ATOM 3883 C CA . GLU A 1 505 ? 0.863 -16.797 19.443 1.00 90.88 505 GLU A CA 1
ATOM 3884 C C . GLU A 1 505 ? 0.074 -17.906 20.156 1.00 90.88 505 GLU A C 1
ATOM 3886 O O . GLU A 1 505 ? -0.211 -18.938 19.546 1.00 90.88 505 GLU A O 1
ATOM 3891 N N . ASP A 1 506 ? -0.359 -17.687 21.406 1.00 92.12 506 ASP A N 1
ATOM 3892 C CA . ASP A 1 506 ? -1.123 -18.679 22.182 1.00 92.12 506 ASP A CA 1
ATOM 3893 C C . ASP A 1 506 ? -2.494 -19.016 21.563 1.00 92.12 506 ASP A C 1
ATOM 3895 O O . ASP A 1 506 ? -3.070 -20.069 21.856 1.00 92.12 506 ASP A O 1
ATOM 3899 N N . SER A 1 507 ? -3.027 -18.135 20.714 1.00 91.75 507 SER A N 1
ATOM 3900 C CA . SER A 1 507 ? -4.316 -18.308 20.033 1.00 91.75 507 SER A CA 1
ATOM 3901 C C . SER A 1 507 ? -4.194 -18.626 18.537 1.00 91.75 507 SER A C 1
ATOM 3903 O O . SER A 1 507 ? -5.211 -18.872 17.887 1.00 91.75 507 SER A O 1
ATOM 3905 N N . GLY A 1 508 ? -2.974 -18.643 17.986 1.00 87.06 508 GLY A N 1
ATOM 3906 C CA . GLY A 1 508 ? -2.730 -18.790 16.548 1.00 87.06 508 GLY A CA 1
ATOM 3907 C C . GLY A 1 508 ? -3.144 -17.569 15.714 1.00 87.06 508 GLY A C 1
ATOM 3908 O O . GLY A 1 508 ? -3.463 -17.720 14.534 1.00 87.06 508 GLY A O 1
ATOM 3909 N N . GLY A 1 509 ? -3.202 -16.387 16.332 1.00 80.62 509 GLY A N 1
ATOM 3910 C CA . GLY A 1 509 ? -3.436 -15.105 15.669 1.00 80.62 509 GLY A CA 1
ATOM 3911 C C . GLY A 1 509 ? -2.147 -14.410 15.219 1.00 80.62 509 GLY A C 1
ATOM 3912 O O . GLY A 1 509 ? -1.044 -14.941 15.354 1.00 80.62 509 GLY A O 1
ATOM 3913 N N . VAL A 1 510 ? -2.295 -13.205 14.665 1.00 75.81 510 VAL A N 1
ATOM 3914 C CA . VAL A 1 510 ? -1.197 -12.382 14.136 1.00 75.81 510 VAL A CA 1
ATOM 3915 C C . VAL A 1 510 ? -0.913 -11.199 15.060 1.00 75.81 510 VAL A C 1
ATOM 3917 O O . VAL A 1 510 ? -1.839 -10.548 15.541 1.00 75.81 510 VAL A O 1
ATOM 3920 N N . PHE A 1 511 ? 0.370 -10.898 15.263 1.00 79.62 511 PHE A N 1
ATOM 3921 C CA . PHE A 1 511 ? 0.844 -9.724 15.994 1.00 79.62 511 PHE A CA 1
ATOM 3922 C C . PHE A 1 511 ? 1.500 -8.714 15.045 1.00 79.62 511 PHE A C 1
ATOM 3924 O O . PHE A 1 511 ? 2.349 -9.089 14.234 1.00 79.62 511 PHE A O 1
ATOM 3931 N N . VAL A 1 512 ? 1.133 -7.434 15.164 1.00 71.50 512 VAL A N 1
ATOM 3932 C CA . VAL A 1 512 ? 1.733 -6.322 14.407 1.00 71.50 512 VAL A CA 1
ATOM 3933 C C . VAL A 1 512 ? 2.061 -5.153 15.337 1.00 71.50 512 VAL A C 1
ATOM 3935 O O . VAL A 1 512 ? 1.283 -4.814 16.227 1.00 71.50 512 VAL A O 1
ATOM 3938 N N . ILE A 1 513 ? 3.196 -4.493 15.088 1.00 70.81 513 ILE A N 1
ATOM 3939 C CA . ILE A 1 513 ? 3.535 -3.191 15.675 1.00 70.81 513 ILE A CA 1
ATOM 3940 C C . ILE A 1 513 ? 3.479 -2.134 14.579 1.00 70.81 513 ILE A C 1
ATOM 3942 O O . ILE A 1 513 ? 4.065 -2.309 13.511 1.00 70.81 513 ILE A O 1
ATOM 3946 N N . GLN A 1 514 ? 2.800 -1.033 14.868 1.00 63.78 514 GLN A N 1
ATOM 3947 C CA . GLN A 1 514 ? 2.733 0.148 14.020 1.00 63.78 514 GLN A CA 1
ATOM 3948 C C . GLN A 1 514 ? 3.621 1.226 14.633 1.00 63.78 514 GLN A C 1
ATOM 3950 O O . GLN A 1 514 ? 3.451 1.593 15.796 1.00 63.78 514 GLN A O 1
ATOM 3955 N N . ASN A 1 515 ? 4.626 1.637 13.859 1.00 47.72 515 ASN A N 1
ATOM 3956 C CA . ASN A 1 515 ? 5.746 2.460 14.306 1.00 47.72 515 ASN A CA 1
ATOM 3957 C C . ASN A 1 515 ? 5.639 3.900 13.851 1.00 47.72 515 ASN A C 1
ATOM 3959 O O . ASN A 1 515 ? 5.402 4.099 12.642 1.00 47.72 515 ASN A O 1
#

pLDDT: mean 78.29, std 17.45, range [24.53, 98.44]

Radius of gyration: 31.65 Å; chains: 1; bounding box: 72×101×73 Å

Foldseek 3Di:
DPPVVVVVVVVVVVVVVVVVVVVVVVVVVVCVCPDPVVVQQVVFVVVQVVQQVVLLDPAKDKFKDPFFLLQWKWWKFFFWIWIDGPPDDPVDTDIDGHHHFPPATEGEIDHRGGMWMWIDHPRYTYIGPDRPDDPPDPPPPDAQDFDPVLVVLADPCLLVLLVVLCVVLVHDSLLLVLQLCLQQVSNQQQARADPVFCFGGSNGDHQVRQVVLVHGRVVSNVDHSNVNSVVVSVLCVVLPSSQAYDSLLSNCSRVPSVCRPPDQQAFPFAPPDPVCVVVVVLPPVNPRTRGSVSNCVSSVVSSPVGGPPDDPPDPDPAQDAPPHHDDDLFEEEEEEQAQQQQDFADDPPDDPDPFDRGNLSVNLVSVLSSLSRHDFQRWYKYWYDAPDTDTLDLETDTDDPVVSVSVNVSSPPRHHDHHAQPLVSLVSVLVRPQGAEYEYEDAWDHPDQLVVSLVVSLVSCVVRLHQYEYEYEYDQDDPPDDPVVNVVSVVGVVSVQVSRVSNRVSSVHYYYYDD

Sequence (515 aa):
MNKKAMSVLMVIFELLVVSIVIYSTVRVAHAYGSSLISQEVNLAEDVRMMINTLGSVPGDAIVTYPGNASKFRLVLSQNGVSVFKEGDLPNQYVKRTFFLPQGYSAQGVVKETAHFCLQKTGKIILLSDKCEEKVTEKVEVKCGEVSAETAKKFALGFLDKVKEVANGLGMDPNYILAVMSFETGNTFDPCVKNPVSSATGLIQFMSSTAIGLGTTTESLCQMSQVEQMDYVKKYFELNGGKKAKTLSDTYMVVLYPNAVGKPESYVLFESPSKAYEQNSGLDKNKDNKVTKEEAAAKVKEAYGSIVEKECPKEAIAGPSFYGIPIEGDRVVFVVDHSGSMRVNLEGDFQVEAGIENRKIDVAKWQLKSAILGMPDGKEVNIIFFDSSINLFKSNMVELSSSSREEINSFIDPFEPGTGTNTGEALEKALSLGNIDSIYLLTDGMPDQPYQLIVNKIKNLNAAKKVKINTIGIFSKGSEELSKYQQEIIEKERAEGTEFLRQLAEDSGGVFVIQN